Protein AF-0000000076214154 (afdb_homodimer)

Solvent-accessible surface area (backbone atoms only — not comparable to full-atom values): 37202 Å² total; per-residue (Å²): 137,83,79,75,74,79,79,80,76,78,77,73,76,73,76,72,74,71,73,68,75,70,69,70,74,72,75,42,49,35,62,70,51,41,82,76,42,81,38,27,74,36,65,62,55,24,33,42,26,32,38,29,32,44,92,90,30,42,23,36,40,40,37,31,54,50,45,71,57,81,89,44,48,68,61,58,42,17,71,69,16,43,36,44,80,76,47,77,57,90,47,35,36,32,26,46,29,31,49,49,42,89,70,50,37,27,41,34,37,37,31,51,74,34,54,71,66,55,50,55,69,55,31,69,67,58,65,36,46,42,76,39,34,40,65,47,34,64,69,50,50,46,58,54,48,65,72,52,57,76,79,45,56,67,57,53,32,44,76,67,51,75,40,69,53,87,55,52,74,46,72,44,83,47,59,74,46,16,29,39,32,29,66,37,89,88,30,88,84,69,60,65,60,46,34,35,33,32,36,40,47,56,44,77,90,35,37,42,65,58,65,47,32,57,90,43,44,65,25,56,50,38,47,55,52,54,47,37,51,49,42,25,73,76,69,67,44,53,63,44,36,44,44,49,28,31,51,42,81,54,97,55,72,50,40,49,37,39,39,27,25,63,73,39,86,57,90,57,46,31,43,44,27,24,41,45,44,71,51,54,53,49,45,24,72,75,31,46,56,39,47,52,57,43,60,46,51,28,75,38,33,67,84,34,66,66,38,50,54,41,48,74,71,51,68,70,70,68,76,76,78,80,74,73,75,78,83,80,82,83,83,76,86,74,132,134,84,79,75,75,81,79,79,76,77,78,74,78,75,77,74,76,71,72,69,76,71,70,70,76,72,78,41,48,35,62,70,50,40,83,73,40,80,37,27,73,37,66,62,55,24,32,42,26,32,37,27,31,44,92,89,29,42,23,35,39,39,37,32,55,52,46,72,58,80,89,44,47,68,60,59,44,17,73,68,15,42,37,44,80,76,47,78,57,89,47,37,37,32,27,47,30,30,48,50,42,91,71,49,38,27,41,33,37,37,31,52,73,36,52,71,66,55,51,55,70,55,31,68,66,57,68,35,47,43,76,39,34,41,64,47,34,64,70,50,50,45,57,54,49,66,72,52,57,73,78,44,57,68,57,52,33,44,76,69,50,73,40,69,54,86,53,52,75,46,72,44,83,46,57,76,49,18,30,37,32,29,68,37,88,88,29,87,84,69,60,66,59,46,34,35,34,32,36,40,48,55,45,77,92,34,36,42,66,59,66,46,32,58,90,43,44,66,26,54,52,38,48,57,52,55,49,38,51,50,41,25,72,77,69,67,44,53,61,43,39,44,45,48,28,30,51,42,80,54,97,54,72,51,40,50,36,39,40,28,24,64,72,40,86,56,90,58,47,31,43,44,28,24,43,46,44,70,49,56,54,49,45,24,72,76,31,47,57,38,47,51,58,42,62,47,51,28,74,38,34,66,84,35,66,67,39,50,54,41,49,74,72,52,68,71,68,67,76,76,79,78,72,74,74,77,82,79,84,81,82,76,83,76,135

pLDDT: mean 84.48, std 21.95, range [20.56, 98.81]

Nearest PDB structures (foldseek):
  1vlr-assembly1_B  TM=9.523E-01  e=5.601E-38  Mus musculus
  1xmm-assembly2_C  TM=8.329E-01  e=7.051E-38  Homo sapiens
  5osy-assembly1_B  TM=8.244E-01  e=1.252E-36  Homo sapiens
  1st4-assembly1_B  TM=8.125E-01  e=7.044E-37  Homo sapiens
  3bla-assembly1_A  TM=6.935E-01  e=1.671E-37  Homo sapiens

Sequence (670 aa):
MEKESPEKAKKRKIDDDGDGDKAREESESFNGFKVKAVINENARQKYLFLHCTKNDEDAVVLLEKTPFDSSMTDQILSDNTKIRQTLQNDIYHTYSALLPENLNGVKATVICPASEKHIKKYTEQESFVIQETAELYTKVTLPYLEKHAFSTKWVYNILEKKKEADRIVFENADPDTGFILLPDMKWDGKDLNSLYLQAIVHKHGLKSVRDLNKSHLPLLNNILEEGADVINQEYGIPKSKLRIYIHYQPSYYHLHVHFNHINLESPGFDADRAHLLVDVIENIEMNDSYYQDKTLVYRVREQDELYKLYQDEGYFVDFPINTSISSNSSLTAASMEKESPEKAKKRKIDDDGDGDKAREESESFNGFKVKAVINENARQKYLFLHCTKNDEDAVVLLEKTPFDSSMTDQILSDNTKIRQTLQNDIYHTYSALLPENLNGVKATVICPASEKHIKKYTEQESFVIQETAELYTKVTLPYLEKHAFSTKWVYNILEKKKEADRIVFENADPDTGFILLPDMKWDGKDLNSLYLQAIVHKHGLKSVRDLNKSHLPLLNNILEEGADVINQEYGIPKSKLRIYIHYQPSYYHLHVHFNHINLESPGFDADRAHLLVDVIENIEMNDSYYQDKTLVYRVREQDELYKLYQDEGYFVDFPINTSISSNSSLTAAS

InterPro domains:
  IPR008594 Scavenger mRNA decapping enzyme DcpS/DCS2 [PF05652] (30-125)
  IPR008594 Scavenger mRNA decapping enzyme DcpS/DCS2 [PIRSF028973] (22-314)
  IPR008594 Scavenger mRNA decapping enzyme DcpS/DCS2 [PTHR12978] (9-311)
  IPR011145 Scavenger mRNA decapping enzyme, N-terminal [G3DSA:3.30.200.40] (25-125)
  IPR011145 Scavenger mRNA decapping enzyme, N-terminal [SSF102860] (30-125)
  IPR036265 HIT-like superfamily [G3DSA:3.30.428.10] (128-323)
  IPR036265 HIT-like superfamily [SSF54197] (125-313)

Secondary structure (DSSP, 8-state):
---------------------------EE-TTEEEEEEEEEETTTTEEEEEEEETTEEEEEEEEEPPP-GGGHHHHTSTTSEEEEEEEETTEEEEEEE--GGGS-EEEEEESS--HHHHHHHS---EEEEEE-HHHIIIIIHHHHHHTGGGGHHHHHHHTTSSSGGG--EEE--TTT-EEEEE-TT--SS-GGG-EEEEEES-TT--SGGG--GGGHHHHHHHHHHHHHHHHHHH---GGGEEEEEESS-SSSS-EEEEEETT---TT-BTTTEEEHHHHHHHHHH-TTHHHHS-EEEEEETTSHHHHHHHHTTSS-------------------/---------------------------B--TTEEEEEEEEEETTTTEEEEEEEETTEEEEEEEEEPPP-GGGHHHHTSTTSEEEEEEEETTEEEEEEE--GGGS-EEEEEESS--HHHHHHHS---EEEEEE-HHHIIIIIHHHHHHTGGGGHHHHHHHTTSSSGGG--EEE--TTT-EEEEE-TT--SS-GGG-EEEEEES-TT--SGGG--GGGHHHHHHHHHHHHHHHHHHH---GGGEEEEEESS-SSSS-EEEEEETT---TT-BTTTEEEHHHHHHHHHH-TTHHHHS-EEEEEETTSHHHHHHHHTTSS-------------------

Foldseek 3Di:
DDPPPPDPPDPPPPPCPCPVPPVVPPPDDPPQKAFDDFQDADPVQAKTWTFIDHPNAIKIKIKGKDDFDPVCVDQCPDPQKDWAWDDDDVVDTDIDIDHDDVRIDMDMDMDPRDDPVRSVVRGDFDKDKDFQFLVNCVVFVVVVQVVCQVVCVVVVCVLVCVPPVVFWLDWDNPQQQIWTKGFDPPDPPPDQLWGKIKTFHNHPDQFFLQPAFPSNLSNLVCCLVVVQVSCCVVPVDHPVQWFKWTFVVDPTRGGMIMIGGNNHPDPQCDPLTTGGSVNSSVLRVVPGNSSSGHTGMHMDTPPDPSNVRCVVVVNVVDDPPPPPPPPDDDPDPDD/DPPPPDPDPPPPPPPPPCPVPPVVPPPDDPPQKAFDDFQDADPVQAKTWTFIDHPNAIKIKIKGKDDFDPVCVDQCPDPQKDWAWDDDDVVDTDIDIDHDDVRIDMDMDMDPRDDPVRSVVRGDFDKDKDFQFLVNCVVFVVVVQVVCQVVCVVVVCVLVCVPPVVFWLDWDNPQQQIWTKGFDPPDPPPDQLWGKIKTFHNHPDQFFLQPAFPSNLSNLVCCLVVVQVSCCVVPVDHPVQWFKWTFVVDPTRGGMIMIGGNNHPDPQCDPLTTGGSVNSNVLRVVPGNSSSGHTGMHMDTPPDPSNVRCVVVVNVVPDPPPPPPPPDDDPPPDD

Organism: Mytilus galloprovincialis (NCBI:txid29158)

Structure (mmCIF, N/CA/C/O backbone):
data_AF-0000000076214154-model_v1
#
loop_
_entity.id
_entity.type
_entity.pdbx_description
1 polymer 'm7GpppX diphosphatase'
#
loop_
_atom_site.group_PDB
_atom_site.id
_atom_site.type_symbol
_atom_site.label_atom_id
_atom_site.label_alt_id
_atom_site.label_comp_id
_atom_site.label_asym_id
_atom_site.label_entity_id
_atom_site.label_seq_id
_atom_site.pdbx_PDB_ins_code
_atom_site.Cartn_x
_atom_site.Cartn_y
_atom_site.Cartn_z
_atom_site.occupancy
_atom_site.B_iso_or_equiv
_atom_site.auth_seq_id
_atom_site.auth_comp_id
_atom_site.auth_asym_id
_atom_site.auth_atom_id
_atom_site.pdbx_PDB_model_num
ATOM 1 N N . MET A 1 1 ? 65.25 67.375 7.574 1 27.25 1 MET A N 1
ATOM 2 C CA . MET A 1 1 ? 64.5 66.25 8.055 1 27.25 1 MET A CA 1
ATOM 3 C C . MET A 1 1 ? 63.062 66.625 8.43 1 27.25 1 MET A C 1
ATOM 5 O O . MET A 1 1 ? 62.75 66.75 9.617 1 27.25 1 MET A O 1
ATOM 9 N N . GLU A 1 2 ? 62.438 67.562 7.605 1 25.81 2 GLU A N 1
ATOM 10 C CA . GLU A 1 2 ? 61.156 68.25 7.75 1 25.81 2 GLU A CA 1
ATOM 11 C C . GLU A 1 2 ? 60 67.25 7.801 1 25.81 2 GLU A C 1
ATOM 13 O O . GLU A 1 2 ? 59.969 66.312 7.027 1 25.81 2 GLU A O 1
ATOM 18 N N . LYS A 1 3 ? 59.281 67.188 8.938 1 29.8 3 LYS A N 1
ATOM 19 C CA . LYS A 1 3 ? 58.156 66.562 9.578 1 29.8 3 LYS A CA 1
ATOM 20 C C . LYS A 1 3 ? 56.875 66.812 8.781 1 29.8 3 LYS A C 1
ATOM 22 O O . LYS A 1 3 ? 56.25 67.875 8.867 1 29.8 3 LYS A O 1
ATOM 27 N N . GLU A 1 4 ? 56.906 66.562 7.434 1 28 4 GLU A N 1
ATOM 28 C CA . GLU A 1 4 ? 55.688 66.875 6.668 1 28 4 GLU A CA 1
ATOM 29 C C . GLU A 1 4 ? 54.469 66.25 7.277 1 28 4 GLU A C 1
ATOM 31 O O . GLU A 1 4 ? 54.469 65.062 7.543 1 28 4 GLU A O 1
ATOM 36 N N . SER A 1 5 ? 53.719 67 7.984 1 29.42 5 SER A N 1
ATOM 37 C CA . SER A 1 5 ? 52.531 66.688 8.781 1 29.42 5 SER A CA 1
ATOM 38 C C . SER A 1 5 ? 51.438 66.062 7.906 1 29.42 5 SER A C 1
ATOM 40 O O . SER A 1 5 ? 51.062 66.688 6.898 1 29.42 5 SER A O 1
ATOM 42 N N . PRO A 1 6 ? 51.375 64.75 7.621 1 32.25 6 PRO A N 1
ATOM 43 C CA . PRO A 1 6 ? 50.406 64.312 6.66 1 32.25 6 PRO A CA 1
ATOM 44 C C . PRO A 1 6 ? 49 64.812 6.945 1 32.25 6 PRO A C 1
ATOM 46 O O . PRO A 1 6 ? 48.688 65.188 8.078 1 32.25 6 PRO A O 1
ATOM 49 N N . GLU A 1 7 ? 48.312 65.375 5.922 1 27.36 7 GLU A N 1
ATOM 50 C CA . GLU A 1 7 ? 46.969 65.938 5.684 1 27.36 7 GLU A CA 1
ATOM 51 C C . GLU A 1 7 ? 45.875 65 6.215 1 27.36 7 GLU A C 1
ATOM 53 O O . GLU A 1 7 ? 45.906 63.812 5.953 1 27.36 7 GLU A O 1
ATOM 58 N N . LYS A 1 8 ? 45.188 65.375 7.305 1 28.03 8 LYS A N 1
ATOM 59 C CA . LYS A 1 8 ? 44.062 64.812 8.023 1 28.03 8 LYS A CA 1
ATOM 60 C C . LYS A 1 8 ? 42.875 64.625 7.086 1 28.03 8 LYS A C 1
ATOM 62 O O . LYS A 1 8 ? 42.312 65.562 6.535 1 28.03 8 LYS A O 1
ATOM 67 N N . ALA A 1 9 ? 42.938 63.625 6.152 1 28.97 9 ALA A N 1
ATOM 68 C CA . ALA A 1 9 ? 41.75 63.406 5.32 1 28.97 9 ALA A CA 1
ATOM 69 C C . ALA A 1 9 ? 40.5 63.406 6.16 1 28.97 9 ALA A C 1
ATOM 71 O O . ALA A 1 9 ? 40.438 62.781 7.23 1 28.97 9 ALA A O 1
ATOM 72 N N . LYS A 1 10 ? 39.656 64.375 5.973 1 27.5 10 LYS A N 1
ATOM 73 C CA . LYS A 1 10 ? 38.281 64.625 6.473 1 27.5 10 LYS A CA 1
ATOM 74 C C . LYS A 1 10 ? 37.438 63.375 6.238 1 27.5 10 LYS A C 1
ATOM 76 O O . LYS A 1 10 ? 37.312 62.906 5.109 1 27.5 10 LYS A O 1
ATOM 81 N N . LYS A 1 11 ? 37.312 62.5 7.277 1 27.02 11 LYS A N 1
ATOM 82 C CA . LYS A 1 11 ? 36.375 61.375 7.316 1 27.02 11 LYS A CA 1
ATOM 83 C C . LYS A 1 11 ? 34.969 61.875 7.031 1 27.02 11 LYS A C 1
ATOM 85 O O . LYS A 1 11 ? 34.406 62.688 7.773 1 27.02 11 LYS A O 1
ATOM 90 N N . ARG A 1 12 ? 34.594 62.031 5.719 1 28.14 12 ARG A N 1
ATOM 91 C CA . ARG A 1 12 ? 33.188 62.25 5.426 1 28.14 12 ARG A CA 1
ATOM 92 C C . ARG A 1 12 ? 32.312 61.25 6.184 1 28.14 12 ARG A C 1
ATOM 94 O O . ARG A 1 12 ? 32.562 60.031 6.164 1 28.14 12 ARG A O 1
ATOM 101 N N . LYS A 1 13 ? 31.625 61.719 7.203 1 28.97 13 LYS A N 1
ATOM 102 C CA . LYS A 1 13 ? 30.547 61 7.895 1 28.97 13 LYS A CA 1
ATOM 103 C C . LYS A 1 13 ? 29.516 60.469 6.902 1 28.97 13 LYS A C 1
ATOM 105 O O . LYS A 1 13 ? 28.906 61.219 6.164 1 28.97 13 LYS A O 1
ATOM 110 N N . ILE A 1 14 ? 29.812 59.344 6.215 1 29.69 14 ILE A N 1
ATOM 111 C CA . ILE A 1 14 ? 28.734 58.688 5.504 1 29.69 14 ILE A CA 1
ATOM 112 C C . ILE A 1 14 ? 27.516 58.531 6.418 1 29.69 14 ILE A C 1
ATOM 114 O O . ILE A 1 14 ? 27.609 57.938 7.484 1 29.69 14 ILE A O 1
ATOM 118 N N . ASP A 1 15 ? 26.672 59.562 6.539 1 28.09 15 ASP A N 1
ATOM 119 C CA . ASP A 1 15 ? 25.344 59.438 7.117 1 28.09 15 ASP A CA 1
ATOM 120 C C . ASP A 1 15 ? 24.641 58.188 6.59 1 28.09 15 ASP A C 1
ATOM 122 O O . ASP A 1 15 ? 24.375 58.062 5.391 1 28.09 15 ASP A O 1
ATOM 126 N N . ASP A 1 16 ? 25.047 57 7.047 1 29.14 16 ASP A N 1
ATOM 127 C CA . ASP A 1 16 ? 24.328 55.75 6.816 1 29.14 16 ASP A CA 1
ATOM 128 C C . ASP A 1 16 ? 22.844 55.875 7.121 1 29.14 16 ASP A C 1
ATOM 130 O O . ASP A 1 16 ? 22.453 55.938 8.289 1 29.14 16 ASP A O 1
ATOM 134 N N . ASP A 1 17 ? 22.156 56.875 6.508 1 31.2 17 ASP A N 1
ATOM 135 C CA . ASP A 1 17 ? 20.703 56.812 6.637 1 31.2 17 ASP A CA 1
ATOM 136 C C . ASP A 1 17 ? 20.203 55.375 6.379 1 31.2 17 ASP A C 1
ATOM 138 O O . ASP A 1 17 ? 20.281 54.906 5.25 1 31.2 17 ASP A O 1
ATOM 142 N N . GLY A 1 18 ? 20.484 54.469 7.25 1 28.95 18 GLY A N 1
ATOM 143 C CA . GLY A 1 18 ? 19.906 53.125 7.273 1 28.95 18 GLY A CA 1
ATOM 144 C C . GLY A 1 18 ? 18.406 53.156 7.02 1 28.95 18 GLY A C 1
ATOM 145 O O . GLY A 1 18 ? 17.609 53.188 7.961 1 28.95 18 GLY A O 1
ATOM 146 N N . ASP A 1 19 ? 17.891 53.969 6.086 1 32.69 19 ASP A N 1
ATOM 147 C CA . ASP A 1 19 ? 16.5 53.656 5.762 1 32.69 19 ASP A CA 1
ATOM 148 C C . ASP A 1 19 ? 16.312 52.156 5.617 1 32.69 19 ASP A C 1
ATOM 150 O O . ASP A 1 19 ? 16.828 51.531 4.672 1 32.69 19 ASP A O 1
ATOM 154 N N . GLY A 1 20 ? 16.516 51.469 6.664 1 30.73 20 GLY A N 1
ATOM 155 C CA . GLY A 1 20 ? 16.078 50.062 6.66 1 30.73 20 GLY A CA 1
ATOM 156 C C . GLY A 1 20 ? 14.797 49.844 5.871 1 30.73 20 GLY A C 1
ATOM 157 O O . GLY A 1 20 ? 13.75 50.406 6.207 1 30.73 20 GLY A O 1
ATOM 158 N N . ASP A 1 21 ? 14.812 49.938 4.574 1 33.53 21 ASP A N 1
ATOM 159 C CA . ASP A 1 21 ? 13.734 49.375 3.775 1 33.53 21 ASP A CA 1
ATOM 160 C C . ASP A 1 21 ? 13.086 48.188 4.484 1 33.53 21 ASP A C 1
ATOM 162 O O . ASP A 1 21 ? 13.703 47.125 4.609 1 33.53 21 ASP A O 1
ATOM 166 N N . LYS A 1 22 ? 12.484 48.375 5.578 1 34.81 22 LYS A N 1
ATOM 167 C CA . LYS A 1 22 ? 11.484 47.406 6.035 1 34.81 22 LYS A CA 1
ATOM 168 C C . LYS A 1 22 ? 10.664 46.875 4.863 1 34.81 22 LYS A C 1
ATOM 170 O O . LYS A 1 22 ? 9.789 47.562 4.344 1 34.81 22 LYS A O 1
ATOM 175 N N . ALA A 1 23 ? 11.203 46.281 3.953 1 35.66 23 ALA A N 1
ATOM 176 C CA . ALA A 1 23 ? 10.43 45.438 3.072 1 35.66 23 ALA A CA 1
ATOM 177 C C . ALA A 1 23 ? 9.242 44.812 3.807 1 35.66 23 ALA A C 1
ATOM 179 O O . ALA A 1 23 ? 9.414 44 4.711 1 35.66 23 ALA A O 1
ATOM 180 N N . ARG A 1 24 ? 8.281 45.562 4.09 1 36.41 24 ARG A N 1
ATOM 181 C CA . ARG A 1 24 ? 6.992 45 4.484 1 36.41 24 ARG A CA 1
ATOM 182 C C . ARG A 1 24 ? 6.781 43.625 3.855 1 36.41 24 ARG A C 1
ATOM 184 O O . ARG A 1 24 ? 6.777 43.469 2.631 1 36.41 24 ARG A O 1
ATOM 191 N N . GLU A 1 25 ? 7.391 42.562 4.305 1 41.31 25 GLU A N 1
ATOM 192 C CA . GLU A 1 25 ? 7.004 41.219 3.949 1 41.31 25 GLU A CA 1
ATOM 193 C C . GLU A 1 25 ? 5.539 41.156 3.529 1 41.31 25 GLU A C 1
ATOM 195 O O . GLU A 1 25 ? 4.641 41.188 4.371 1 41.31 25 GLU A O 1
ATOM 200 N N . GLU A 1 26 ? 5.023 41.969 2.574 1 44.19 26 GLU A N 1
ATOM 201 C CA . GLU A 1 26 ? 3.672 41.875 2.027 1 44.19 26 GLU A CA 1
ATOM 202 C C . GLU A 1 26 ? 3.129 40.438 2.145 1 44.19 26 GLU A C 1
ATOM 204 O O . GLU A 1 26 ? 3.742 39.5 1.649 1 44.19 26 GLU A O 1
ATOM 209 N N . SER A 1 27 ? 2.514 40.094 3.262 1 59.91 27 SER A N 1
ATOM 210 C CA . SER A 1 27 ? 1.829 38.812 3.541 1 59.91 27 SER A CA 1
ATOM 211 C C . SER A 1 27 ? 1.023 38.344 2.336 1 59.91 27 SER A C 1
ATOM 213 O O . SER A 1 27 ? 0.205 39.094 1.799 1 59.91 27 SER A O 1
ATOM 215 N N . GLU A 1 28 ? 1.546 37.625 1.416 1 80.19 28 GLU A N 1
ATOM 216 C CA . GLU A 1 28 ? 0.85 37 0.29 1 80.19 28 GLU A CA 1
ATOM 217 C C . GLU A 1 28 ? -0.247 36.062 0.769 1 80.19 28 GLU A C 1
ATOM 219 O O . GLU A 1 28 ? -0.2 35.562 1.896 1 80.19 28 GLU A O 1
ATOM 224 N N . SER A 1 29 ? -1.422 36.25 0.139 1 87.44 29 SER A N 1
ATOM 225 C CA . SER A 1 29 ? -2.566 35.375 0.392 1 87.44 29 SER A CA 1
ATOM 226 C C . SER A 1 29 ? -3.098 34.781 -0.903 1 87.44 29 SER A C 1
ATOM 228 O O . SER A 1 29 ? -2.502 34.969 -1.968 1 87.44 29 SER A O 1
ATOM 230 N N . PHE A 1 30 ? -4.062 34.031 -0.724 1 89 30 PHE A N 1
ATOM 231 C CA . PHE A 1 30 ? -4.691 33.438 -1.891 1 89 30 PHE A CA 1
ATOM 232 C C . PHE A 1 30 ? -5.797 34.312 -2.436 1 89 30 PHE A C 1
ATOM 234 O O . PHE A 1 30 ? -6.695 33.844 -3.139 1 89 30 PHE A O 1
ATOM 241 N N . ASN A 1 31 ? -5.613 35.562 -2.076 1 85.88 31 ASN A N 1
ATOM 242 C CA . ASN A 1 31 ? -6.594 36.5 -2.592 1 85.88 31 ASN A CA 1
ATOM 243 C C . ASN A 1 31 ? -6.633 36.5 -4.117 1 85.88 31 ASN A C 1
ATOM 245 O O . ASN A 1 31 ? -5.59 36.469 -4.77 1 85.88 31 ASN A O 1
ATOM 249 N N . GLY A 1 32 ? -7.898 36.469 -4.684 1 87.69 32 GLY A N 1
ATOM 250 C CA . GLY A 1 32 ? -8.07 36.5 -6.125 1 87.69 32 GLY A CA 1
ATOM 251 C C . GLY A 1 32 ? -8.328 35.156 -6.734 1 87.69 32 GLY A C 1
ATOM 252 O O . GLY A 1 32 ? -8.734 35.031 -7.895 1 87.69 32 GLY A O 1
ATOM 253 N N . PHE A 1 33 ? -8.062 34.125 -5.988 1 92.69 33 PHE A N 1
ATOM 254 C CA . PHE A 1 33 ? -8.344 32.781 -6.492 1 92.69 33 PHE A CA 1
ATOM 255 C C . PHE A 1 33 ? -9.82 32.438 -6.348 1 92.69 33 PHE A C 1
ATOM 257 O O . PHE A 1 33 ? -10.438 32.75 -5.328 1 92.69 33 PHE A O 1
ATOM 264 N N . LYS A 1 34 ? -10.367 31.891 -7.379 1 93.56 34 LYS A N 1
ATOM 265 C CA . LYS A 1 34 ? -11.742 31.391 -7.355 1 93.56 34 LYS A CA 1
ATOM 266 C C . LYS A 1 34 ? -11.781 29.891 -7.637 1 93.56 34 LYS A C 1
ATOM 268 O O . LYS A 1 34 ? -11.305 29.438 -8.68 1 93.56 34 LYS A O 1
ATOM 273 N N . VAL A 1 35 ? -12.414 29.188 -6.742 1 95.56 35 VAL A N 1
ATOM 274 C CA . VAL A 1 35 ? -12.445 27.734 -6.867 1 95.56 35 VAL A CA 1
ATOM 275 C C . VAL A 1 35 ? -13.523 27.328 -7.863 1 95.56 35 VAL A C 1
ATOM 277 O O . VAL A 1 35 ? -14.68 27.734 -7.738 1 95.56 35 VAL A O 1
ATOM 280 N N . LYS A 1 36 ? -13.125 26.547 -8.82 1 95.19 36 LYS A N 1
ATOM 281 C CA . LYS A 1 36 ? -14.078 25.969 -9.773 1 95.19 36 LYS A CA 1
ATOM 282 C C . LYS A 1 36 ? -14.523 24.578 -9.336 1 95.19 36 LYS A C 1
ATOM 284 O O . LYS A 1 36 ? -15.711 24.25 -9.398 1 95.19 36 LYS A O 1
ATOM 289 N N . ALA A 1 37 ? -13.508 23.812 -8.898 1 95.81 37 ALA A N 1
ATOM 290 C CA . ALA A 1 37 ? -13.852 22.438 -8.531 1 95.81 37 ALA A CA 1
ATOM 291 C C . ALA A 1 37 ? -12.742 21.812 -7.691 1 95.81 37 ALA A C 1
ATOM 293 O O . ALA A 1 37 ? -11.57 22.172 -7.816 1 95.81 37 ALA A O 1
ATOM 294 N N . VAL A 1 38 ? -13.188 20.922 -6.777 1 96.12 38 VAL A N 1
ATOM 295 C CA . VAL A 1 38 ? -12.25 19.984 -6.172 1 96.12 38 VAL A CA 1
ATOM 296 C C . VAL A 1 38 ? -11.938 18.859 -7.16 1 96.12 38 VAL A C 1
ATOM 298 O O . VAL A 1 38 ? -12.812 18.094 -7.535 1 96.12 38 VAL A O 1
ATOM 301 N N . ILE A 1 39 ? -10.711 18.766 -7.559 1 95.5 39 ILE A N 1
ATOM 302 C CA . ILE A 1 39 ? -10.414 17.844 -8.641 1 95.5 39 ILE A CA 1
ATOM 303 C C . ILE A 1 39 ? -9.742 16.594 -8.078 1 95.5 39 ILE A C 1
ATOM 305 O O . ILE A 1 39 ? -9.656 15.562 -8.766 1 95.5 39 ILE A O 1
ATOM 309 N N . ASN A 1 40 ? -9.242 16.641 -6.895 1 93.94 40 ASN A N 1
ATOM 310 C CA . ASN A 1 40 ? -8.656 15.484 -6.223 1 93.94 40 ASN A CA 1
ATOM 311 C C . ASN A 1 40 ? -8.539 15.711 -4.719 1 93.94 40 ASN A C 1
ATOM 313 O O . ASN A 1 40 ? -8.336 16.844 -4.27 1 93.94 40 ASN A O 1
ATOM 317 N N . GLU A 1 41 ? -8.727 14.711 -3.988 1 92.69 41 GLU A N 1
ATOM 318 C CA . GLU A 1 41 ? -8.555 14.797 -2.541 1 92.69 41 GLU A CA 1
ATOM 319 C C . GLU A 1 41 ? -8.188 13.438 -1.948 1 92.69 41 GLU A C 1
ATOM 321 O O . GLU A 1 41 ? -8.477 12.398 -2.537 1 92.69 41 GLU A O 1
ATOM 326 N N . ASN A 1 42 ? -7.441 13.414 -0.864 1 90.06 42 ASN A N 1
ATOM 327 C CA . ASN A 1 42 ? -7.051 12.219 -0.126 1 90.06 42 ASN A CA 1
ATOM 328 C C . ASN A 1 42 ? -7.125 12.438 1.382 1 90.06 42 ASN A C 1
ATOM 330 O O . ASN A 1 42 ? -6.316 13.18 1.945 1 90.06 42 ASN A O 1
ATOM 334 N N . ALA A 1 43 ? -8.047 11.781 1.974 1 86.81 43 ALA A N 1
ATOM 335 C CA . ALA A 1 43 ? -8.281 11.961 3.404 1 86.81 43 ALA A CA 1
ATOM 336 C C . ALA A 1 43 ? -7.148 11.344 4.227 1 86.81 43 ALA A C 1
ATOM 338 O O . ALA A 1 43 ? -6.836 11.828 5.32 1 86.81 43 ALA A O 1
ATOM 339 N N . ARG A 1 44 ? -6.57 10.359 3.732 1 85.62 44 ARG A N 1
ATOM 340 C CA . ARG A 1 44 ? -5.52 9.672 4.469 1 85.62 44 ARG A CA 1
ATOM 341 C C . ARG A 1 44 ? -4.215 10.453 4.43 1 85.62 44 ARG A C 1
ATOM 343 O O . ARG A 1 44 ? -3.564 10.648 5.461 1 85.62 44 ARG A O 1
ATOM 350 N N . GLN A 1 45 ? -3.836 10.906 3.293 1 88.81 45 GLN A N 1
ATOM 351 C CA . GLN A 1 45 ? -2.58 11.625 3.125 1 88.81 45 GLN A CA 1
ATOM 352 C C . GLN A 1 45 ? -2.773 13.125 3.346 1 88.81 45 GLN A C 1
ATOM 354 O O . GLN A 1 45 ? -1.8 13.875 3.406 1 88.81 45 GLN A O 1
ATOM 359 N N . LYS A 1 46 ? -3.932 13.539 3.5 1 93.69 46 LYS A N 1
ATOM 360 C CA . LYS A 1 46 ? -4.324 14.906 3.834 1 93.69 46 LYS A CA 1
ATOM 361 C C . LYS A 1 46 ? -3.906 15.883 2.738 1 93.69 46 LYS A C 1
ATOM 363 O O . LYS A 1 46 ? -3.295 16.922 3.02 1 93.69 46 LYS A O 1
ATOM 368 N N . TYR A 1 47 ? -4.289 15.562 1.519 1 94.44 47 TYR A N 1
ATOM 369 C CA . TYR A 1 47 ? -4.07 16.531 0.454 1 94.44 47 TYR A CA 1
ATOM 370 C C . TYR A 1 47 ? -5.371 16.859 -0.273 1 94.44 47 TYR A C 1
ATOM 372 O O . TYR A 1 47 ? -6.355 16.125 -0.141 1 94.44 47 TYR A O 1
ATOM 380 N N . LEU A 1 48 ? -5.398 18.016 -0.901 1 95.88 48 LEU A N 1
ATOM 381 C CA . LEU A 1 48 ? -6.531 18.578 -1.637 1 95.88 48 LEU A CA 1
ATOM 382 C C . LEU A 1 48 ? -6.059 19.312 -2.883 1 95.88 48 LEU A C 1
ATOM 384 O O . LEU A 1 48 ? -5.219 20.219 -2.793 1 95.88 48 LEU A O 1
ATOM 388 N N . PHE A 1 49 ? -6.551 18.875 -4.035 1 97 49 PHE A N 1
ATOM 389 C CA . PHE A 1 49 ? -6.219 19.547 -5.285 1 97 49 PHE A CA 1
ATOM 390 C C . PHE A 1 49 ? -7.426 20.281 -5.84 1 97 49 PHE A C 1
ATOM 392 O O . PHE A 1 49 ? -8.523 19.734 -5.91 1 97 49 PHE A O 1
ATOM 399 N N . LEU A 1 50 ? -7.18 21.562 -6.277 1 97.12 50 LEU A N 1
ATOM 400 C CA . LEU A 1 50 ? -8.266 22.438 -6.707 1 97.12 50 LEU A CA 1
ATOM 401 C C . LEU A 1 50 ? -8 22.984 -8.102 1 97.12 50 LEU A C 1
ATOM 403 O O . LEU A 1 50 ? -6.871 23.359 -8.422 1 97.12 50 LEU A O 1
ATOM 407 N N . HIS A 1 51 ? -9.023 22.891 -8.93 1 97.5 51 HIS A N 1
ATOM 408 C CA . HIS A 1 51 ? -9.078 23.719 -10.133 1 97.5 51 HIS A CA 1
ATOM 409 C C . HIS A 1 51 ? -9.633 25.094 -9.828 1 97.5 51 HIS A C 1
ATOM 411 O O . HIS A 1 51 ? -10.766 25.234 -9.359 1 97.5 51 HIS A O 1
ATOM 417 N N . CYS A 1 52 ? -8.828 26.078 -10.086 1 96.56 52 CYS A N 1
ATOM 418 C CA . CYS A 1 52 ? -9.188 27.453 -9.766 1 96.56 52 CYS A CA 1
ATOM 419 C C . CYS A 1 52 ? -8.984 28.375 -10.961 1 96.56 52 CYS A C 1
ATOM 421 O O . CYS A 1 52 ? -8.547 27.922 -12.023 1 96.56 52 CYS A O 1
ATOM 423 N N . THR A 1 53 ? -9.508 29.562 -10.781 1 95.38 53 THR A N 1
ATOM 424 C CA . THR A 1 53 ? -9.18 30.641 -11.703 1 95.38 53 THR A CA 1
ATOM 425 C C . THR A 1 53 ? -8.562 31.828 -10.953 1 95.38 53 THR A C 1
ATOM 427 O O . THR A 1 53 ? -8.93 32.094 -9.812 1 95.38 53 THR A O 1
ATOM 430 N N . LYS A 1 54 ? -7.59 32.406 -11.555 1 93 54 LYS A N 1
ATOM 431 C CA . LYS A 1 54 ? -6.988 33.656 -11.109 1 93 54 LYS A CA 1
ATOM 432 C C . LYS A 1 54 ? -6.82 34.625 -12.273 1 93 54 LYS A C 1
ATOM 434 O O . LYS A 1 54 ? -6.145 34.312 -13.258 1 93 54 LYS A O 1
ATOM 439 N N . ASN A 1 55 ? -7.438 35.844 -12.141 1 90.19 55 ASN A N 1
ATOM 440 C CA . ASN A 1 55 ? -7.398 36.812 -13.219 1 90.19 55 ASN A CA 1
ATOM 441 C C . ASN A 1 55 ? -7.832 36.219 -14.547 1 90.19 55 ASN A C 1
ATOM 443 O O . ASN A 1 55 ? -7.145 36.375 -15.562 1 90.19 55 ASN A O 1
ATOM 447 N N . ASP A 1 56 ? -8.758 35.344 -14.602 1 89.69 56 ASP A N 1
ATOM 448 C CA . ASP A 1 56 ? -9.422 34.75 -15.758 1 89.69 56 ASP A CA 1
ATOM 449 C C . ASP A 1 56 ? -8.555 33.656 -16.406 1 89.69 56 ASP A C 1
ATOM 451 O O . ASP A 1 56 ? -8.789 33.281 -17.547 1 89.69 56 ASP A O 1
ATOM 455 N N . GLU A 1 57 ? -7.562 33.312 -15.719 1 94.81 57 GLU A N 1
ATOM 456 C CA . GLU A 1 57 ? -6.742 32.188 -16.172 1 94.81 57 GLU A CA 1
ATOM 457 C C . GLU A 1 57 ? -6.926 30.984 -15.266 1 94.81 57 GLU A C 1
ATOM 459 O O . GLU A 1 57 ? -7.066 31.109 -14.055 1 94.81 57 GLU A O 1
ATOM 464 N N . ASP A 1 58 ? -6.859 29.844 -15.914 1 96.5 58 ASP A N 1
ATOM 465 C CA . ASP A 1 58 ? -6.984 28.609 -15.148 1 96.5 58 ASP A CA 1
ATOM 466 C C . ASP A 1 58 ? -5.758 28.391 -14.266 1 96.5 58 ASP A C 1
ATOM 468 O O . ASP A 1 58 ? -4.633 28.688 -14.672 1 96.5 58 ASP A O 1
ATOM 472 N N . ALA A 1 59 ? -6.035 27.922 -13.086 1 96.81 59 ALA A N 1
ATOM 473 C CA . ALA A 1 59 ? -4.973 27.594 -12.133 1 96.81 59 ALA A CA 1
ATOM 474 C C . ALA A 1 59 ? -5.27 26.281 -11.406 1 96.81 59 ALA A C 1
ATOM 476 O O . ALA A 1 59 ? -6.426 25.891 -11.289 1 96.81 59 ALA A O 1
ATOM 477 N N . VAL A 1 60 ? -4.234 25.562 -11.062 1 97.06 60 VAL A N 1
ATOM 478 C CA . VAL A 1 60 ? -4.328 24.375 -10.203 1 97.06 60 VAL A CA 1
ATOM 479 C C . VAL A 1 60 ? -3.613 24.656 -8.883 1 97.06 60 VAL A C 1
ATOM 481 O O . VAL A 1 60 ? -2.48 25.141 -8.867 1 97.06 60 VAL A O 1
ATOM 484 N N . VAL A 1 61 ? -4.336 24.391 -7.816 1 96.69 61 VAL A N 1
ATOM 485 C CA . VAL A 1 61 ? -3.75 24.578 -6.492 1 96.69 61 VAL A CA 1
ATOM 486 C C . VAL A 1 61 ? -3.656 23.234 -5.781 1 96.69 61 VAL A C 1
ATOM 488 O O . VAL A 1 61 ?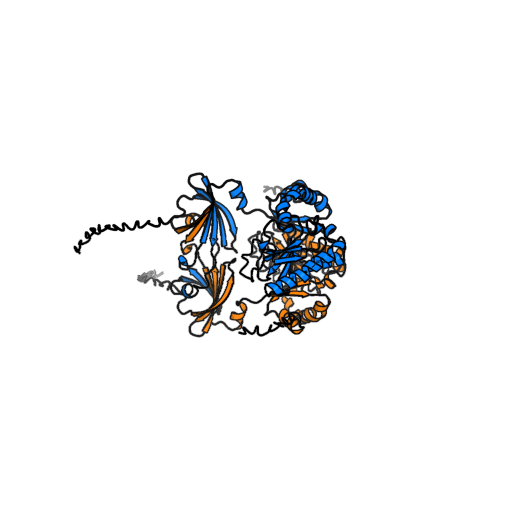 -4.668 22.547 -5.582 1 96.69 61 VAL A O 1
ATOM 491 N N . LEU A 1 62 ? -2.449 22.859 -5.453 1 96.81 62 LEU A N 1
ATOM 492 C CA . LEU A 1 62 ? -2.18 21.625 -4.719 1 96.81 62 LEU A CA 1
ATOM 493 C C . LEU A 1 62 ? -1.896 21.922 -3.25 1 96.81 62 LEU A C 1
ATOM 495 O O . LEU A 1 62 ? -0.914 22.594 -2.924 1 96.81 62 LEU A O 1
ATOM 499 N N . LEU A 1 63 ? -2.74 21.391 -2.385 1 96.31 63 LEU A N 1
ATOM 500 C CA . LEU A 1 63 ? -2.574 21.594 -0.95 1 96.31 63 LEU A CA 1
ATOM 501 C C . LEU A 1 63 ? -2.25 20.281 -0.251 1 96.31 63 LEU A C 1
ATOM 503 O O . LEU A 1 63 ? -2.893 19.266 -0.51 1 96.31 63 LEU A O 1
ATOM 507 N N . GLU A 1 64 ? -1.282 20.266 0.622 1 95.62 64 GLU A N 1
ATOM 508 C CA . GLU A 1 64 ? -0.922 19.109 1.437 1 95.62 64 GLU A CA 1
ATOM 509 C C . GLU A 1 64 ? -0.488 19.531 2.836 1 95.62 64 GLU A C 1
ATOM 511 O O . GLU A 1 64 ? 0.385 20.391 2.988 1 95.62 64 GLU A O 1
ATOM 516 N N . LYS A 1 65 ? -1.102 18.938 3.809 1 95.25 65 LYS A N 1
ATOM 517 C CA . LYS A 1 65 ? -0.667 19.234 5.172 1 95.25 65 LYS A CA 1
ATOM 518 C C . LYS A 1 65 ? 0.743 18.703 5.426 1 95.25 65 LYS A C 1
ATOM 520 O O . LYS A 1 65 ? 1.103 17.625 4.953 1 95.25 65 LYS A O 1
ATOM 525 N N . THR A 1 66 ? 1.503 19.469 6.199 1 92.69 66 THR A N 1
ATOM 526 C CA . THR A 1 66 ? 2.865 19.047 6.508 1 92.69 66 THR A CA 1
ATOM 527 C C . THR A 1 66 ? 2.887 18.125 7.723 1 92.69 66 THR A C 1
ATOM 529 O O . THR A 1 66 ? 1.977 18.156 8.555 1 92.69 66 THR A O 1
ATOM 532 N N . PRO A 1 67 ? 3.926 17.281 7.777 1 93 67 PRO A N 1
ATOM 533 C CA . PRO A 1 67 ? 4.031 16.375 8.938 1 93 67 PRO A CA 1
ATOM 534 C C . PRO A 1 67 ? 4.227 17.141 10.25 1 93 67 PRO A C 1
ATOM 536 O O . PRO A 1 67 ? 4.566 18.328 10.234 1 93 67 PRO A O 1
ATOM 539 N N . PHE A 1 68 ? 3.932 16.406 11.375 1 94.19 68 PHE A N 1
ATOM 540 C CA . PHE A 1 68 ? 4.254 16.969 12.68 1 94.19 68 PHE A CA 1
ATOM 541 C C . PHE A 1 68 ? 5.762 17.141 12.836 1 94.19 68 PHE A C 1
ATOM 543 O O . PHE A 1 68 ? 6.543 16.328 12.344 1 94.19 68 PHE A O 1
ATOM 550 N N . ASP A 1 69 ? 6.078 18.188 13.43 1 90.62 69 ASP A N 1
ATOM 551 C CA . ASP A 1 69 ? 7.477 18.375 13.797 1 90.62 69 ASP A CA 1
ATOM 552 C C . ASP A 1 69 ? 7.77 17.766 15.164 1 90.62 69 ASP A C 1
ATOM 554 O O . ASP A 1 69 ? 7.43 18.344 16.203 1 90.62 69 ASP A O 1
ATOM 558 N N . SER A 1 70 ? 8.469 16.703 15.156 1 89.81 70 SER A N 1
ATOM 559 C CA . SER A 1 70 ? 8.688 15.938 16.375 1 89.81 70 SER A CA 1
ATOM 560 C C . SER A 1 70 ? 9.578 16.703 17.359 1 89.81 70 SER A C 1
ATOM 562 O O . SER A 1 70 ? 9.656 16.344 18.531 1 89.81 70 SER A O 1
ATOM 564 N N . SER A 1 71 ? 10.242 17.719 16.906 1 89.69 71 SER A N 1
ATOM 565 C CA . SER A 1 71 ? 11.078 18.516 17.797 1 89.69 71 SER A CA 1
ATOM 566 C C . SER A 1 71 ? 10.242 19.562 18.547 1 89.69 71 SER A C 1
ATOM 568 O O . SER A 1 71 ? 10.719 20.156 19.516 1 89.69 71 SER A O 1
ATOM 570 N N . MET A 1 72 ? 9.016 19.703 18.188 1 90.75 72 MET A N 1
ATOM 571 C CA . MET A 1 72 ? 8.172 20.734 18.781 1 90.75 72 MET A CA 1
ATOM 572 C C . MET A 1 72 ? 7.078 20.125 19.641 1 90.75 72 MET A C 1
ATOM 574 O O . MET A 1 72 ? 6.016 20.719 19.844 1 90.75 72 MET A O 1
ATOM 578 N N . THR A 1 73 ? 7.332 18.953 20.125 1 91.88 73 THR A N 1
ATOM 579 C CA . THR A 1 73 ? 6.312 18.203 20.859 1 91.88 73 THR A CA 1
ATOM 580 C C . THR A 1 73 ? 5.859 18.969 22.094 1 91.88 73 THR A C 1
ATOM 582 O O . THR A 1 73 ? 4.676 18.953 22.453 1 91.88 73 THR A O 1
ATOM 585 N N . ASP A 1 74 ? 6.766 19.719 22.719 1 89.75 74 ASP A N 1
ATOM 586 C CA . ASP A 1 74 ? 6.422 20.484 23.922 1 89.75 74 ASP A CA 1
ATOM 587 C C . ASP A 1 74 ? 5.457 21.609 23.594 1 89.75 74 ASP A C 1
ATOM 589 O O . ASP A 1 74 ? 4.641 22 24.438 1 89.75 74 ASP A O 1
ATOM 593 N N . GLN A 1 75 ? 5.582 22.078 22.422 1 89.69 75 GLN A N 1
ATOM 594 C CA . GLN A 1 75 ? 4.684 23.156 22 1 89.69 75 GLN A CA 1
ATOM 595 C C . GLN A 1 75 ? 3.316 22.594 21.609 1 89.69 75 GLN A C 1
ATOM 597 O O . GLN A 1 75 ? 2.299 23.281 21.781 1 89.69 75 GLN A O 1
ATOM 602 N N . ILE A 1 76 ? 3.346 21.406 21.141 1 92.62 76 ILE A N 1
ATOM 603 C CA . ILE A 1 76 ? 2.105 20.766 20.719 1 92.62 76 ILE A CA 1
ATOM 604 C C . ILE A 1 76 ? 1.271 20.391 21.938 1 92.62 76 ILE A C 1
ATOM 606 O O . ILE A 1 76 ? 0.074 20.688 22 1 92.62 76 ILE A O 1
ATOM 610 N N . LEU A 1 77 ? 1.989 19.812 22.922 1 92 77 LEU A N 1
ATOM 611 C CA . LEU A 1 77 ? 1.303 19.453 24.156 1 92 77 LEU A CA 1
ATOM 612 C C . LEU A 1 77 ? 1.429 20.578 25.188 1 92 77 LEU A C 1
ATOM 614 O O . LEU A 1 77 ? 2.033 20.391 26.234 1 92 77 LEU A O 1
ATOM 618 N N . SER A 1 78 ? 0.894 21.734 24.859 1 89.44 78 SER A N 1
ATOM 619 C CA . SER A 1 78 ? 1.001 22.906 25.719 1 89.44 78 SER A CA 1
ATOM 620 C C . SER A 1 78 ? -0.352 23.594 25.906 1 89.44 78 SER A C 1
ATOM 622 O O . SER A 1 78 ? -1.374 23.078 25.438 1 89.44 78 SER A O 1
ATOM 624 N N . ASP A 1 79 ? -0.287 24.688 26.578 1 89.69 79 ASP A N 1
ATOM 625 C CA . ASP A 1 79 ? -1.489 25.484 26.828 1 89.69 79 ASP A CA 1
ATOM 626 C C . ASP A 1 79 ? -1.927 26.234 25.578 1 89.69 79 ASP A C 1
ATOM 628 O O . ASP A 1 79 ? -3.049 26.734 25.516 1 89.69 79 ASP A O 1
ATOM 632 N N . ASN A 1 80 ? -1.069 26.234 24.641 1 87.88 80 ASN A N 1
ATOM 633 C CA . ASN A 1 80 ? -1.386 26.953 23.406 1 87.88 80 ASN A CA 1
ATOM 634 C C . ASN A 1 80 ? -2.271 26.109 22.484 1 87.88 80 ASN A C 1
ATOM 636 O O . ASN A 1 80 ? -2.848 26.641 21.531 1 87.88 80 ASN A O 1
ATOM 640 N N . THR A 1 81 ? -2.303 24.828 22.781 1 91.62 81 THR A N 1
ATOM 641 C CA . THR A 1 81 ? -3.188 23.953 22.016 1 91.62 81 THR A CA 1
ATOM 642 C C . THR A 1 81 ? -4.562 23.859 22.672 1 91.62 81 THR A C 1
ATOM 644 O O . THR A 1 81 ? -4.684 23.375 23.797 1 91.62 81 THR A O 1
ATOM 647 N N . LYS A 1 82 ? -5.566 24.344 21.969 1 92.31 82 LYS A N 1
ATOM 648 C CA . LYS A 1 82 ? -6.941 24.281 22.469 1 92.31 82 LYS A CA 1
ATOM 649 C C . LYS A 1 82 ? -7.582 22.938 22.125 1 92.31 82 LYS A C 1
ATOM 651 O O . LYS A 1 82 ? -7.516 22.484 20.984 1 92.31 82 LYS A O 1
ATOM 656 N N . ILE A 1 83 ? -8.141 22.297 23.156 1 93.25 83 ILE A N 1
ATOM 657 C CA . ILE A 1 83 ? -8.719 20.984 22.891 1 93.25 83 ILE A CA 1
ATOM 658 C C . ILE A 1 83 ? -10.172 20.953 23.375 1 93.25 83 ILE A C 1
ATOM 660 O O . ILE A 1 83 ? -10.547 21.688 24.297 1 93.25 83 ILE A O 1
ATOM 664 N N . ARG A 1 84 ? -11.016 20.219 22.688 1 92.56 84 ARG A N 1
ATOM 665 C CA . ARG A 1 84 ? -12.406 19.953 23.047 1 92.56 84 ARG A CA 1
ATOM 666 C C . ARG A 1 84 ? -12.688 18.453 23.031 1 92.56 84 ARG A C 1
ATOM 668 O O . ARG A 1 84 ? -12.484 17.797 22 1 92.56 84 ARG A O 1
ATOM 675 N N . GLN A 1 85 ? -13.148 17.953 24.172 1 91.44 85 GLN A N 1
ATOM 676 C CA . GLN A 1 85 ? -13.406 16.531 24.25 1 91.44 85 GLN A CA 1
ATOM 677 C C . GLN A 1 85 ? -14.633 16.141 23.438 1 91.44 85 GLN A C 1
ATOM 679 O O . GLN A 1 85 ? -15.688 16.75 23.547 1 91.44 85 GLN A O 1
ATOM 684 N N . THR A 1 86 ? -14.492 15.156 22.656 1 88 86 THR A N 1
ATOM 685 C CA . THR A 1 86 ? -15.57 14.719 21.781 1 88 86 THR A CA 1
ATOM 686 C C . THR A 1 86 ? -16.109 13.359 22.234 1 88 86 THR A C 1
ATOM 688 O O . THR A 1 86 ? -17.281 13.039 22 1 88 86 THR A O 1
ATOM 691 N N . LEU A 1 87 ? -15.242 12.508 22.781 1 83.31 87 LEU A N 1
ATOM 692 C CA . LEU A 1 87 ? -15.617 11.172 23.203 1 83.31 87 LEU A CA 1
ATOM 693 C C . LEU A 1 87 ? -14.789 10.719 24.406 1 83.31 87 LEU A C 1
ATOM 695 O O . LEU A 1 87 ? -13.617 11.078 24.516 1 83.31 87 LEU A O 1
ATOM 699 N N . GLN A 1 88 ? -15.469 10.008 25.344 1 84.31 88 GLN A N 1
ATOM 700 C CA . GLN A 1 88 ? -14.766 9.398 26.469 1 84.31 88 GLN A CA 1
ATOM 701 C C . GLN A 1 88 ? -15.25 7.969 26.719 1 84.31 88 GLN A C 1
ATOM 703 O O . GLN A 1 88 ? -16.453 7.711 26.734 1 84.31 88 GLN A O 1
ATOM 708 N N . ASN A 1 89 ? -14.305 7.035 26.688 1 82.31 89 ASN A N 1
ATOM 709 C CA . ASN A 1 89 ? -14.555 5.641 27.016 1 82.31 89 ASN A CA 1
ATOM 710 C C . ASN A 1 89 ? -13.461 5.07 27.906 1 82.31 89 ASN A C 1
ATOM 712 O O . ASN A 1 89 ? -12.398 4.684 27.422 1 82.31 89 ASN A O 1
ATOM 716 N N . ASP A 1 90 ? -13.828 4.961 29.141 1 87.81 90 ASP A N 1
ATOM 717 C CA . ASP A 1 90 ? -12.844 4.445 30.094 1 87.81 90 ASP A CA 1
ATOM 718 C C . ASP A 1 90 ? -11.594 5.316 30.125 1 87.81 90 ASP A C 1
ATOM 720 O O . ASP A 1 90 ? -11.664 6.508 30.422 1 87.81 90 ASP A O 1
ATOM 724 N N . ILE A 1 91 ? -10.5 4.699 29.812 1 89.81 91 ILE A N 1
ATOM 725 C CA . ILE A 1 91 ? -9.227 5.402 29.906 1 89.81 91 ILE A CA 1
ATOM 726 C C . ILE A 1 91 ? -8.945 6.137 28.594 1 89.81 91 ILE A C 1
ATOM 728 O O . ILE A 1 91 ? -7.914 6.801 28.469 1 89.81 91 ILE A O 1
ATOM 732 N N . TYR A 1 92 ? -9.859 6.059 27.656 1 87.56 92 TYR A N 1
ATOM 733 C CA . TYR A 1 92 ? -9.695 6.672 26.344 1 87.56 92 TYR A CA 1
ATOM 734 C C . TYR A 1 92 ? -10.477 7.98 26.25 1 87.56 92 TYR A C 1
ATOM 736 O O . TYR A 1 92 ? -11.695 8 26.438 1 87.56 92 TYR A O 1
ATOM 744 N N . HIS A 1 93 ? -9.711 9.008 25.953 1 89.75 93 HIS A N 1
ATOM 745 C CA . HIS A 1 93 ? -10.297 10.328 25.75 1 89.75 93 HIS A CA 1
ATOM 746 C C . HIS A 1 93 ? -9.945 10.875 24.375 1 89.75 93 HIS A C 1
ATOM 748 O O . HIS A 1 93 ? -8.773 11.016 24.031 1 89.75 93 HIS A O 1
ATOM 754 N N . THR A 1 94 ? -10.93 11.141 23.562 1 91.25 94 THR A N 1
ATOM 755 C CA . THR A 1 94 ? -10.695 11.719 22.25 1 91.25 94 THR A CA 1
ATOM 756 C C . THR A 1 94 ? -11.031 13.211 22.25 1 91.25 94 THR A C 1
ATOM 758 O O . THR A 1 94 ? -12.039 13.625 22.828 1 91.25 94 THR A O 1
ATOM 761 N N . TYR A 1 95 ? -10.172 14.008 21.625 1 93 95 TYR A N 1
ATOM 762 C CA . TYR A 1 95 ? -10.32 15.453 21.578 1 93 95 TYR A CA 1
ATOM 763 C C . TYR A 1 95 ? -10.211 15.969 20.141 1 93 95 TYR A C 1
ATOM 765 O O . TYR A 1 95 ? -9.523 15.367 19.312 1 93 95 TYR A O 1
ATOM 773 N N . SER A 1 96 ? -10.93 16.984 19.828 1 94.06 96 SER A N 1
ATOM 774 C CA . SER A 1 96 ? -10.57 17.875 18.734 1 94.06 96 SER A CA 1
ATOM 775 C C . SER A 1 96 ? -9.586 18.953 19.188 1 94.06 96 SER A C 1
ATOM 777 O O . SER A 1 96 ? -9.828 19.656 20.172 1 94.06 96 SER A O 1
ATOM 779 N N . ALA A 1 97 ? -8.523 19.016 18.484 1 94.25 97 ALA A N 1
ATOM 780 C CA . ALA A 1 97 ? -7.465 19.922 18.922 1 94.25 97 ALA A CA 1
ATOM 781 C C . ALA A 1 97 ? -7.156 20.969 17.859 1 94.25 97 ALA A C 1
ATOM 783 O O . ALA A 1 97 ? -7.145 20.672 16.672 1 94.25 97 ALA A O 1
ATOM 784 N N . LEU A 1 98 ? -6.926 22.156 18.297 1 94.12 98 LEU A N 1
ATOM 785 C CA . LEU A 1 98 ? -6.484 23.25 17.453 1 94.12 98 LEU A CA 1
ATOM 786 C C . LEU A 1 98 ? -5.082 23.719 17.844 1 94.12 98 LEU A C 1
ATOM 788 O O . LEU A 1 98 ? -4.895 24.297 18.922 1 94.12 98 LEU A O 1
ATOM 792 N N . LEU A 1 99 ? -4.156 23.438 16.969 1 92.62 99 LEU A N 1
ATOM 793 C CA . LEU A 1 99 ? -2.771 23.828 17.219 1 92.62 99 LEU A CA 1
ATOM 794 C C . LEU A 1 99 ? -2.512 25.25 16.734 1 92.62 99 LEU A C 1
ATOM 796 O O . LEU A 1 99 ? -3.219 25.75 15.859 1 92.62 99 LEU A O 1
ATOM 800 N N . PRO A 1 100 ? -1.462 25.781 17.391 1 88.88 100 PRO A N 1
ATOM 801 C CA . PRO A 1 100 ? -1.021 27.047 16.812 1 88.88 100 PRO A CA 1
ATOM 802 C C . PRO A 1 100 ? -0.683 26.938 15.32 1 88.88 100 PRO A C 1
ATOM 804 O O . PRO A 1 100 ? -0.191 25.906 14.875 1 88.88 100 PRO A O 1
ATOM 807 N N . GLU A 1 101 ? -0.884 27.984 14.578 1 87.06 101 GLU A N 1
ATOM 808 C CA . GLU A 1 101 ? -0.761 27.984 13.125 1 87.06 101 GLU A CA 1
ATOM 809 C C . GLU A 1 101 ? 0.647 27.578 12.688 1 87.06 101 GLU A C 1
ATOM 811 O O . GLU A 1 101 ? 0.821 26.891 11.68 1 87.06 101 GLU A O 1
ATOM 816 N N . ASN A 1 102 ? 1.593 27.984 13.477 1 86.69 102 ASN A N 1
ATOM 817 C CA . ASN A 1 102 ? 2.979 27.734 13.094 1 86.69 102 ASN A CA 1
ATOM 818 C C . ASN A 1 102 ? 3.34 26.25 13.242 1 86.69 102 ASN A C 1
ATOM 820 O O . ASN A 1 102 ? 4.363 25.812 12.727 1 86.69 102 ASN A O 1
ATOM 824 N N . LEU A 1 103 ? 2.463 25.5 13.898 1 89.62 103 LEU A N 1
ATOM 825 C CA . LEU A 1 103 ? 2.748 24.078 14.117 1 89.62 103 LEU A CA 1
ATOM 826 C C . LEU A 1 103 ? 1.934 23.203 13.172 1 89.62 103 LEU A C 1
ATOM 828 O O . LEU A 1 103 ? 2.076 21.984 13.18 1 89.62 103 LEU A O 1
ATOM 832 N N . ASN A 1 104 ? 1.144 23.906 12.383 1 89.81 104 ASN A N 1
ATOM 833 C CA . ASN A 1 104 ? 0.212 23.156 11.539 1 89.81 104 ASN A CA 1
ATOM 834 C C . ASN A 1 104 ? 0.188 23.703 10.109 1 89.81 104 ASN A C 1
ATOM 836 O O . ASN A 1 104 ? -0.864 24.125 9.617 1 89.81 104 ASN A O 1
ATOM 840 N N . GLY A 1 105 ? 1.303 23.641 9.57 1 91.81 105 GLY A N 1
ATOM 841 C CA . GLY A 1 105 ? 1.497 24.234 8.266 1 91.81 105 GLY A CA 1
ATOM 842 C C . GLY A 1 105 ? 0.954 23.391 7.129 1 91.81 105 GLY A C 1
ATOM 843 O O . GLY A 1 105 ? 0.614 22.219 7.332 1 91.81 105 GLY A O 1
ATOM 844 N N . VAL A 1 106 ? 0.757 24.016 5.949 1 95.06 106 VAL A N 1
ATOM 845 C CA . VAL A 1 106 ? 0.316 23.391 4.711 1 95.06 106 VAL A CA 1
ATOM 846 C C . VAL A 1 106 ? 1.269 23.75 3.574 1 95.06 106 VAL A C 1
ATOM 848 O O . VAL A 1 106 ? 1.685 24.906 3.457 1 95.06 106 VAL A O 1
ATOM 851 N N . LYS A 1 107 ? 1.675 22.812 2.883 1 94.62 107 LYS A N 1
ATOM 852 C CA . LYS A 1 107 ? 2.393 23.078 1.639 1 94.62 107 LYS A CA 1
ATOM 853 C C . LYS A 1 107 ? 1.424 23.328 0.488 1 94.62 107 LYS A C 1
ATOM 855 O O . LYS A 1 107 ? 0.527 22.531 0.232 1 94.62 107 LYS A O 1
ATOM 860 N N . ALA A 1 108 ? 1.648 24.422 -0.173 1 94.94 108 ALA A N 1
ATOM 861 C CA . ALA A 1 108 ? 0.789 24.781 -1.299 1 94.94 108 ALA A CA 1
ATOM 862 C C . ALA A 1 108 ? 1.604 24.969 -2.576 1 94.94 108 ALA A C 1
ATOM 864 O O . ALA A 1 108 ? 2.625 25.656 -2.572 1 94.94 108 ALA A O 1
ATOM 865 N N . THR A 1 109 ? 1.187 24.328 -3.625 1 94.25 109 THR A N 1
ATOM 866 C CA . THR A 1 109 ? 1.767 24.531 -4.949 1 94.25 109 THR A CA 1
ATOM 867 C C . THR A 1 109 ? 0.729 25.078 -5.918 1 94.25 109 THR A C 1
ATOM 869 O O . THR A 1 109 ? -0.37 24.531 -6.039 1 94.25 109 THR A O 1
ATOM 872 N N . VAL A 1 110 ? 1.138 26.188 -6.539 1 94.5 110 VAL A N 1
ATOM 873 C CA . VAL A 1 110 ? 0.232 26.828 -7.484 1 94.5 110 VAL A CA 1
ATOM 874 C C . VAL A 1 110 ? 0.797 26.703 -8.898 1 94.5 110 VAL A C 1
ATOM 876 O O . VAL A 1 110 ? 1.955 27.062 -9.141 1 94.5 110 VAL A O 1
ATOM 879 N N . ILE A 1 111 ? 0.013 26.188 -9.75 1 94.38 111 ILE A N 1
ATOM 880 C CA . ILE A 1 111 ? 0.319 26.141 -11.172 1 94.38 111 ILE A CA 1
ATOM 881 C C . ILE A 1 111 ? -0.544 27.156 -11.914 1 94.38 111 ILE A C 1
ATOM 883 O O . ILE A 1 111 ? -1.758 26.984 -12.047 1 94.38 111 ILE A O 1
ATOM 887 N N . CYS A 1 112 ? 0.058 28.25 -12.406 1 92.88 112 CYS A N 1
ATOM 888 C CA . CYS A 1 112 ? -0.683 29.328 -13.039 1 92.88 112 CYS A CA 1
ATOM 889 C C . CYS A 1 112 ? 0.189 30.062 -14.047 1 92.88 112 CYS A C 1
ATOM 891 O O . CYS A 1 112 ? 1.259 30.578 -13.703 1 92.88 112 CYS A O 1
ATOM 893 N N . PRO A 1 113 ? -0.292 30.203 -15.32 1 94.44 113 PRO A N 1
ATOM 894 C CA . PRO A 1 113 ? -1.542 29.641 -15.836 1 94.44 113 PRO A CA 1
ATOM 895 C C . PRO A 1 113 ? -1.482 28.125 -15.992 1 94.44 113 PRO A C 1
ATOM 897 O O . PRO A 1 113 ? -0.405 27.562 -16.203 1 94.44 113 PRO A O 1
ATOM 900 N N . ALA A 1 114 ? -2.57 27.469 -15.781 1 94.88 114 ALA A N 1
ATOM 901 C CA . ALA A 1 114 ? -2.648 26.016 -15.93 1 94.88 114 ALA A CA 1
ATOM 902 C C . ALA A 1 114 ? -3.303 25.625 -17.25 1 94.88 114 ALA A C 1
ATOM 904 O O . ALA A 1 114 ? -4.371 26.141 -17.594 1 94.88 114 ALA A O 1
ATOM 905 N N . SER A 1 115 ? -2.662 24.812 -18.047 1 93.19 115 SER A N 1
ATOM 906 C CA . SER A 1 115 ? -3.264 24.234 -19.25 1 93.19 115 SER A CA 1
ATOM 907 C C . SER A 1 115 ? -4.203 23.078 -18.891 1 93.19 115 SER A C 1
ATOM 909 O O . SER A 1 115 ? -4.293 22.672 -17.734 1 93.19 115 SER A O 1
ATOM 911 N N . GLU A 1 116 ? -4.84 22.594 -19.906 1 91.88 116 GLU A N 1
ATOM 912 C CA . GLU A 1 116 ? -5.711 21.438 -19.734 1 91.88 116 GLU A CA 1
ATOM 913 C C . GLU A 1 116 ? -4.922 20.203 -19.266 1 91.88 116 GLU A C 1
ATOM 915 O O . GLU A 1 116 ? -5.426 19.391 -18.5 1 91.88 116 GLU A O 1
ATOM 920 N N . LYS A 1 117 ? -3.775 20.141 -19.734 1 86.31 117 LYS A N 1
ATOM 921 C CA . LYS A 1 117 ? -2.91 19.031 -19.359 1 86.31 117 LYS A CA 1
ATOM 922 C C . LYS A 1 117 ? -2.602 19.047 -17.859 1 86.31 117 LYS A C 1
ATOM 924 O O . LYS A 1 117 ? -2.588 18 -17.219 1 86.31 117 LYS A O 1
ATOM 929 N N . HIS A 1 118 ? -2.365 20.25 -17.359 1 89.5 118 HIS A N 1
ATOM 930 C CA . HIS A 1 118 ? -2.092 20.422 -15.93 1 89.5 118 HIS A CA 1
ATOM 931 C C . HIS A 1 118 ? -3.293 20 -15.086 1 89.5 118 HIS A C 1
ATOM 933 O O . HIS A 1 118 ? -3.141 19.281 -14.094 1 89.5 118 HIS A O 1
ATOM 939 N N . ILE A 1 119 ? -4.391 20.422 -15.516 1 93.88 119 ILE A N 1
ATOM 940 C CA . ILE A 1 119 ? -5.625 20.125 -14.789 1 93.88 119 ILE A CA 1
ATOM 941 C C . ILE A 1 119 ? -5.863 18.625 -14.789 1 93.88 119 ILE A C 1
ATOM 943 O O . ILE A 1 119 ? -6.113 18.031 -13.734 1 93.88 119 ILE A O 1
ATOM 947 N N . LYS A 1 120 ? -5.707 18.016 -15.883 1 88.5 120 LYS A N 1
ATOM 948 C CA . LYS A 1 120 ? -5.934 16.578 -16.031 1 88.5 120 LYS A CA 1
ATOM 949 C C . LYS A 1 120 ? -4.949 15.773 -15.172 1 88.5 120 LYS A C 1
ATOM 951 O O . LYS A 1 120 ? -5.316 14.766 -14.57 1 88.5 120 LYS A O 1
ATOM 956 N N . LYS A 1 121 ? -3.824 16.25 -15.141 1 85.88 121 LYS A N 1
ATOM 957 C CA . LYS A 1 121 ? -2.756 15.562 -14.414 1 85.88 121 LYS A CA 1
ATOM 958 C C . LYS A 1 121 ? -3.109 15.398 -12.938 1 85.88 121 LYS A C 1
ATOM 960 O O . LYS A 1 121 ? -2.809 14.375 -12.336 1 85.88 121 LYS A O 1
ATOM 965 N N . TYR A 1 122 ? -3.775 16.359 -12.359 1 91 122 TYR A N 1
ATOM 966 C CA . TYR A 1 122 ? -3.998 16.359 -10.922 1 91 122 TYR A CA 1
ATOM 967 C C . TYR A 1 122 ? -5.445 16.016 -10.594 1 91 122 TYR A C 1
ATOM 969 O O . TYR A 1 122 ? -5.824 15.953 -9.422 1 91 122 TYR A O 1
ATOM 977 N N . THR A 1 123 ? -6.164 15.836 -11.672 1 92.38 123 THR A N 1
ATOM 978 C CA . THR A 1 123 ? -7.539 15.383 -11.477 1 92.38 123 THR A CA 1
ATOM 979 C C . THR A 1 123 ? -7.582 13.891 -11.18 1 92.38 123 THR A C 1
ATOM 981 O O . THR A 1 123 ? -6.848 13.109 -11.789 1 92.38 123 THR A O 1
ATOM 984 N N . GLU A 1 124 ? -8.43 13.594 -10.18 1 90.12 124 GLU A N 1
ATOM 985 C CA . GLU A 1 124 ? -8.594 12.188 -9.836 1 90.12 124 GLU A CA 1
ATOM 986 C C . GLU A 1 124 ? -9.031 11.367 -11.047 1 90.12 124 GLU A C 1
ATOM 988 O O . GLU A 1 124 ? -9.953 11.758 -11.766 1 90.12 124 GLU A O 1
ATOM 993 N N . GLN A 1 125 ? -8.344 10.336 -11.297 1 88.56 125 GLN A N 1
ATOM 994 C CA . GLN A 1 125 ? -8.656 9.469 -12.43 1 88.56 125 GLN A CA 1
ATOM 995 C C . GLN A 1 125 ? -9.258 8.148 -11.961 1 88.56 125 GLN A C 1
ATOM 997 O O . GLN A 1 125 ? -8.891 7.629 -10.906 1 88.56 125 GLN A O 1
ATOM 1002 N N . GLU A 1 126 ? -10.133 7.707 -12.812 1 90 126 GLU A N 1
ATOM 1003 C CA . GLU A 1 126 ? -10.68 6.379 -12.547 1 90 126 GLU A CA 1
ATOM 1004 C C . GLU A 1 126 ? -9.641 5.293 -12.805 1 90 126 GLU A C 1
ATOM 1006 O O . GLU A 1 126 ? -8.859 5.383 -13.75 1 90 126 GLU A O 1
ATOM 1011 N N . SER A 1 127 ? -9.648 4.387 -11.891 1 93.19 127 SER A N 1
ATOM 1012 C CA . SER A 1 127 ? -8.75 3.246 -12.047 1 93.19 127 SER A CA 1
ATOM 1013 C C . SER A 1 127 ? -9.523 1.988 -12.438 1 93.19 127 SER A C 1
ATOM 1015 O O . SER A 1 127 ? -10.711 1.857 -12.117 1 93.19 127 SER A O 1
ATOM 1017 N N . PHE A 1 128 ? -8.867 1.068 -13.141 1 94.88 128 PHE A N 1
ATOM 1018 C CA . PHE A 1 128 ? -9.461 -0.18 -13.609 1 94.88 128 PHE A CA 1
ATOM 1019 C C . PHE A 1 128 ? -8.484 -1.337 -13.445 1 94.88 128 PHE A C 1
ATOM 1021 O O . PHE A 1 128 ? -7.27 -1.152 -13.555 1 94.88 128 PHE A O 1
ATOM 1028 N N . VAL A 1 129 ? -9.062 -2.475 -13.172 1 95.69 129 VAL A N 1
ATOM 1029 C CA . VAL A 1 129 ? -8.273 -3.695 -13.078 1 95.69 129 VAL A CA 1
ATOM 1030 C C . VAL A 1 129 ? -8.258 -4.402 -14.438 1 95.69 129 VAL A C 1
ATOM 1032 O O . VAL A 1 129 ? -9.305 -4.594 -15.055 1 95.69 129 VAL A O 1
ATOM 1035 N N . ILE A 1 130 ? -7.113 -4.734 -14.891 1 95.94 130 ILE A N 1
ATOM 1036 C CA . ILE A 1 130 ? -6.949 -5.559 -16.078 1 95.94 130 ILE A CA 1
ATOM 1037 C C . ILE A 1 130 ? -6.441 -6.945 -15.68 1 95.94 130 ILE A C 1
ATOM 1039 O O . ILE A 1 130 ? -5.504 -7.062 -14.891 1 95.94 130 ILE A O 1
ATOM 1043 N N . GLN A 1 131 ? -7.086 -7.945 -16.031 1 96.44 131 GLN A N 1
ATOM 1044 C CA . GLN A 1 131 ? -6.582 -9.312 -16.016 1 96.44 131 GLN A CA 1
ATOM 1045 C C . GLN A 1 131 ? -6.008 -9.703 -17.375 1 96.44 131 GLN A C 1
ATOM 1047 O O . GLN A 1 131 ? -6.738 -10.188 -18.25 1 96.44 131 GLN A O 1
ATOM 1052 N N . GLU A 1 132 ? -4.73 -9.516 -17.547 1 97.44 132 GLU A N 1
ATOM 1053 C CA . GLU A 1 132 ? -4.062 -9.688 -18.844 1 97.44 132 GLU A CA 1
ATOM 1054 C C . GLU A 1 132 ? -3.705 -11.156 -19.078 1 97.44 132 GLU A C 1
ATOM 1056 O O . GLU A 1 132 ? -2.672 -11.633 -18.609 1 97.44 132 GLU A O 1
ATOM 1061 N N . THR A 1 133 ? -4.48 -11.828 -19.859 1 96.81 133 THR A N 1
ATOM 1062 C CA . THR A 1 133 ? -4.176 -13.195 -20.281 1 96.81 133 THR A CA 1
ATOM 1063 C C . THR A 1 133 ? -3.021 -13.211 -21.266 1 96.81 133 THR A C 1
ATOM 1065 O O . THR A 1 133 ? -2.617 -12.164 -21.781 1 96.81 133 THR A O 1
ATOM 1068 N N . ALA A 1 134 ? -2.527 -14.43 -21.516 1 96.69 134 ALA A N 1
ATOM 1069 C CA . ALA A 1 134 ? -1.478 -14.586 -22.516 1 96.69 134 ALA A CA 1
ATOM 1070 C C . ALA A 1 134 ? -1.914 -14.008 -23.859 1 96.69 134 ALA A C 1
ATOM 1072 O O . ALA A 1 134 ? -1.132 -13.344 -24.547 1 96.69 134 ALA A O 1
ATOM 1073 N N . GLU A 1 135 ? -3.137 -14.203 -24.203 1 96.81 135 GLU A N 1
ATOM 1074 C CA . GLU A 1 135 ? -3.689 -13.719 -25.469 1 96.81 135 GLU A CA 1
ATOM 1075 C C . GLU A 1 135 ? -3.744 -12.195 -25.5 1 96.81 135 GLU A C 1
ATOM 1077 O O . GLU A 1 135 ? -3.357 -11.57 -26.484 1 96.81 135 GLU A O 1
ATOM 1082 N N . LEU A 1 136 ? -4.219 -11.641 -24.453 1 97.12 136 LEU A N 1
ATOM 1083 C CA . LEU A 1 136 ? -4.324 -10.188 -24.391 1 97.12 136 LEU A CA 1
ATOM 1084 C C . LEU A 1 136 ? -2.941 -9.547 -24.391 1 97.12 136 LEU A C 1
ATOM 1086 O O . LEU A 1 136 ? -2.76 -8.469 -24.969 1 97.12 136 LEU A O 1
ATOM 1090 N N . TYR A 1 137 ? -2.014 -10.188 -23.781 1 97.81 137 TYR A N 1
ATOM 1091 C CA . TYR A 1 137 ? -0.646 -9.68 -23.812 1 97.81 137 TYR A CA 1
ATOM 1092 C C . TYR A 1 137 ? -0.139 -9.594 -25.25 1 97.81 137 TYR A C 1
ATOM 1094 O O . TYR A 1 137 ? 0.375 -8.555 -25.672 1 97.81 137 TYR A O 1
ATOM 1102 N N . THR A 1 138 ? -0.305 -10.594 -25.938 1 97.19 138 THR A N 1
ATOM 1103 C CA . THR A 1 138 ? 0.207 -10.688 -27.312 1 97.19 138 THR A CA 1
ATOM 1104 C C . THR A 1 138 ? -0.547 -9.734 -28.234 1 97.19 138 THR A C 1
ATOM 1106 O O . THR A 1 138 ? 0.055 -9.086 -29.094 1 97.19 138 THR A O 1
ATOM 1109 N N . LYS A 1 139 ? -1.787 -9.578 -27.953 1 96.69 139 LYS A N 1
ATOM 1110 C CA . LYS A 1 139 ? -2.656 -8.844 -28.875 1 96.69 139 LYS A CA 1
ATOM 1111 C C . LYS A 1 139 ? -2.625 -7.344 -28.578 1 96.69 139 LYS A C 1
ATOM 1113 O O . LYS A 1 139 ? -2.715 -6.523 -29.484 1 96.69 139 LYS A O 1
ATOM 1118 N N . VAL A 1 140 ? -2.512 -7.012 -27.375 1 97.12 140 VAL A N 1
ATOM 1119 C CA . VAL A 1 140 ? -2.727 -5.613 -27.016 1 97.12 140 VAL A CA 1
ATOM 1120 C C . VAL A 1 140 ? -1.458 -5.039 -26.375 1 97.12 140 VAL A C 1
ATOM 1122 O O . VAL A 1 140 ? -0.9 -4.059 -26.875 1 97.12 140 VAL A O 1
ATOM 1125 N N . THR A 1 141 ? -0.953 -5.652 -25.359 1 97 141 THR A N 1
ATOM 1126 C CA . THR A 1 141 ? 0.12 -5.09 -24.547 1 97 141 THR A CA 1
ATOM 1127 C C . THR A 1 141 ? 1.441 -5.105 -25.312 1 97 141 THR A C 1
ATOM 1129 O O . THR A 1 141 ? 2.162 -4.105 -25.344 1 97 141 THR A O 1
ATOM 1132 N N . LEU A 1 142 ? 1.723 -6.207 -25.953 1 95.69 142 LEU A N 1
ATOM 1133 C CA . LEU A 1 142 ? 3.014 -6.363 -26.609 1 95.69 142 LEU A CA 1
ATOM 1134 C C . LEU A 1 142 ? 3.188 -5.328 -27.719 1 95.69 142 LEU A C 1
ATOM 1136 O O . LEU A 1 142 ? 4.223 -4.66 -27.797 1 95.69 142 LEU A O 1
ATOM 1140 N N . PRO A 1 143 ? 2.199 -5.113 -28.547 1 94.56 143 PRO A N 1
ATOM 1141 C CA . PRO A 1 143 ? 2.334 -4.059 -29.547 1 94.56 143 PRO A CA 1
ATOM 1142 C C . PRO A 1 143 ? 2.533 -2.676 -28.938 1 94.56 143 PRO A C 1
ATOM 1144 O O . PRO A 1 143 ? 3.295 -1.862 -29.469 1 94.56 143 PRO A O 1
ATOM 1147 N N . TYR A 1 144 ? 1.888 -2.441 -27.875 1 93.25 144 TYR A N 1
ATOM 1148 C CA . TYR A 1 144 ? 2.055 -1.194 -27.141 1 93.25 144 TYR A CA 1
ATOM 1149 C C . TYR A 1 144 ? 3.494 -1.026 -26.672 1 93.25 144 TYR A C 1
ATOM 1151 O O . TYR A 1 144 ? 4.082 0.048 -26.828 1 93.25 144 TYR A O 1
ATOM 1159 N N . LEU A 1 145 ? 4.078 -2.084 -26.203 1 91.12 145 LEU A N 1
ATOM 1160 C CA . LEU A 1 145 ? 5.445 -2.049 -25.703 1 91.12 145 LEU A CA 1
ATOM 1161 C C . LEU A 1 145 ? 6.434 -1.816 -26.844 1 91.12 145 LEU A C 1
ATOM 1163 O O . LEU A 1 145 ? 7.406 -1.076 -26.688 1 91.12 145 LEU A O 1
ATOM 1167 N N . GLU A 1 146 ? 6.195 -2.449 -27.844 1 88.56 146 GLU A N 1
ATOM 1168 C CA . GLU A 1 146 ? 7.09 -2.357 -29 1 88.56 146 GLU A CA 1
ATOM 1169 C C . GLU A 1 146 ? 7.086 -0.949 -29.578 1 88.56 146 GLU A C 1
ATOM 1171 O O . GLU A 1 146 ? 8.109 -0.475 -30.078 1 88.56 146 GLU A O 1
ATOM 1176 N N . LYS A 1 147 ? 6.02 -0.284 -29.469 1 86.5 147 LYS A 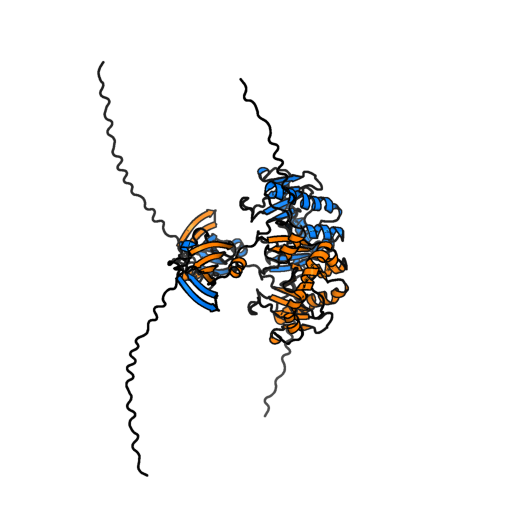N 1
ATOM 1177 C CA . LYS A 1 147 ? 5.902 1.086 -29.969 1 86.5 147 LYS A CA 1
ATOM 1178 C C . LYS A 1 147 ? 6.625 2.064 -29.047 1 86.5 147 LYS A C 1
ATOM 1180 O O . LYS A 1 147 ? 7.039 3.143 -29.469 1 86.5 147 LYS A O 1
ATOM 1185 N N . HIS A 1 148 ? 6.828 1.689 -27.812 1 78.94 148 HIS A N 1
ATOM 1186 C CA . HIS A 1 148 ? 7.418 2.602 -26.844 1 78.94 148 HIS A CA 1
ATOM 1187 C C . HIS A 1 148 ? 8.828 2.168 -26.469 1 78.94 148 HIS A C 1
ATOM 1189 O O . HIS A 1 148 ? 9.359 2.59 -25.438 1 78.94 148 HIS A O 1
ATOM 1195 N N . ALA A 1 149 ? 9.438 1.425 -27.172 1 68.88 149 ALA A N 1
ATOM 1196 C CA . ALA A 1 149 ? 10.758 0.859 -26.906 1 68.88 149 ALA A CA 1
ATOM 1197 C C . ALA A 1 149 ? 11.812 1.956 -26.828 1 68.88 149 ALA A C 1
ATOM 1199 O O . ALA A 1 149 ? 12.789 1.827 -26.078 1 68.88 149 ALA A O 1
ATOM 1200 N N . PHE A 1 150 ? 11.586 3.023 -27.453 1 62.91 150 PHE A N 1
ATOM 1201 C CA . PHE A 1 150 ? 12.602 4.066 -27.547 1 62.91 150 PHE A CA 1
ATOM 1202 C C . PHE A 1 150 ? 12.734 4.816 -26.234 1 62.91 150 PHE A C 1
ATOM 1204 O O . PHE A 1 150 ? 13.758 5.438 -25.953 1 62.91 150 PHE A O 1
ATOM 1211 N N . SER A 1 151 ? 11.906 4.637 -25.344 1 69.75 151 SER A N 1
ATOM 1212 C CA . SER A 1 151 ? 11.867 5.43 -24.125 1 69.75 151 SER A CA 1
ATOM 1213 C C . SER A 1 151 ? 12.867 4.91 -23.094 1 69.75 151 SER A C 1
ATOM 1215 O O . SER A 1 151 ? 13.055 5.516 -22.047 1 69.75 151 SER A O 1
ATOM 1217 N N . THR A 1 152 ? 13.781 3.941 -23.516 1 79.56 152 THR A N 1
ATOM 1218 C CA . THR A 1 152 ? 14.656 3.348 -22.516 1 79.56 152 THR A CA 1
ATOM 1219 C C . THR A 1 152 ? 16.109 3.74 -22.766 1 79.56 152 THR A C 1
ATOM 1221 O O . THR A 1 152 ? 17.031 3.088 -22.266 1 79.56 152 THR A O 1
ATOM 1224 N N . LYS A 1 153 ? 16.438 4.738 -23.531 1 78.94 153 LYS A N 1
ATOM 1225 C CA . LYS A 1 153 ? 17.797 5.16 -23.859 1 78.94 153 LYS A CA 1
ATOM 1226 C C . LYS A 1 153 ? 18.562 5.578 -22.609 1 78.94 153 LYS A C 1
ATOM 1228 O O . LYS A 1 153 ? 19.766 5.301 -22.484 1 78.94 153 LYS A O 1
ATOM 1233 N N . TRP A 1 154 ? 17.938 6.191 -21.734 1 81.81 154 TRP A N 1
ATOM 1234 C CA . TRP A 1 154 ? 18.594 6.656 -20.516 1 81.81 154 TRP A CA 1
ATOM 1235 C C . TRP A 1 154 ? 19.109 5.477 -19.688 1 81.81 154 TRP A C 1
ATOM 1237 O O . TRP A 1 154 ? 20.125 5.582 -19 1 81.81 154 TRP A O 1
ATOM 1247 N N . VAL A 1 155 ? 18.391 4.398 -19.75 1 87.38 155 VAL A N 1
ATOM 1248 C CA . VAL A 1 155 ? 18.797 3.188 -19.031 1 87.38 155 VAL A CA 1
ATOM 1249 C C . VAL A 1 155 ? 20.125 2.67 -19.609 1 87.38 155 VAL A C 1
ATOM 1251 O O . VAL A 1 155 ? 21.031 2.299 -18.844 1 87.38 155 VAL A O 1
ATOM 1254 N N . TYR A 1 156 ? 20.25 2.709 -20.875 1 88.5 156 TYR A N 1
ATOM 1255 C CA . TYR A 1 156 ? 21.453 2.234 -21.531 1 88.5 156 TYR A CA 1
ATOM 1256 C C . TYR A 1 156 ? 22.641 3.15 -21.234 1 88.5 156 TYR A C 1
ATOM 1258 O O . TYR A 1 156 ? 23.781 2.691 -21.125 1 88.5 156 TYR A O 1
ATOM 1266 N N . ASN A 1 157 ? 22.359 4.406 -21.047 1 87.88 157 ASN A N 1
ATOM 1267 C CA . ASN A 1 157 ? 23.406 5.324 -20.625 1 87.88 157 ASN A CA 1
ATOM 1268 C C . ASN A 1 157 ? 23.938 4.969 -19.234 1 87.88 157 ASN A C 1
ATOM 1270 O O . ASN A 1 157 ? 25.141 5.113 -18.984 1 87.88 157 ASN A O 1
ATOM 1274 N N . ILE A 1 158 ? 23.109 4.527 -18.406 1 88.06 158 ILE A N 1
ATOM 1275 C CA . ILE A 1 158 ? 23.531 4.086 -17.094 1 88.06 158 ILE A CA 1
ATOM 1276 C C . ILE A 1 158 ? 24.391 2.83 -17.219 1 88.06 158 ILE A C 1
ATOM 1278 O O . ILE A 1 158 ? 25.469 2.742 -16.609 1 88.06 158 ILE A O 1
ATOM 1282 N N .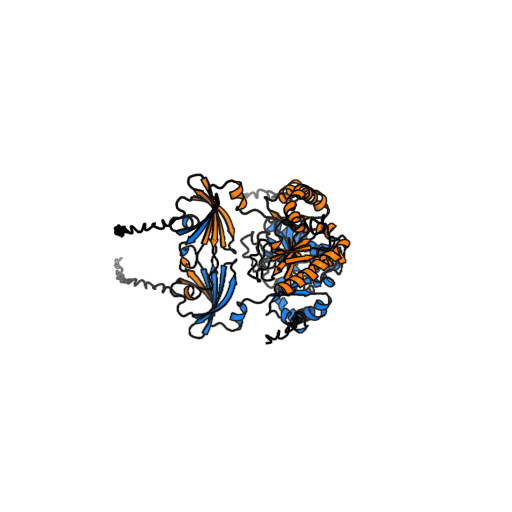 LEU A 1 159 ? 23.906 1.907 -18.047 1 91.69 159 LEU A N 1
ATOM 1283 C CA . LEU A 1 159 ? 24.594 0.634 -18.219 1 91.69 159 LEU A CA 1
ATOM 1284 C C . LEU A 1 159 ? 25.969 0.84 -18.844 1 91.69 159 LEU A C 1
ATOM 1286 O O . LEU A 1 159 ? 26.922 0.103 -18.531 1 91.69 159 LEU A O 1
ATOM 1290 N N . GLU A 1 160 ? 26.125 1.827 -19.609 1 91 160 GLU A N 1
ATOM 1291 C CA . GLU A 1 160 ? 27.391 2.148 -20.266 1 91 160 GLU A CA 1
ATOM 1292 C C . GLU A 1 160 ? 28.219 3.121 -19.422 1 91 160 GLU A C 1
ATOM 1294 O O . GLU A 1 160 ? 29.297 3.543 -19.844 1 91 160 GLU A O 1
ATOM 1299 N N . LYS A 1 161 ? 27.703 3.561 -18.312 1 88.94 161 LYS A N 1
ATOM 1300 C CA . LYS A 1 161 ? 28.375 4.422 -17.344 1 88.94 161 LYS A CA 1
ATOM 1301 C C . LYS A 1 161 ? 28.609 5.816 -17.906 1 88.94 161 LYS A C 1
ATOM 1303 O O . LYS A 1 161 ? 29.609 6.469 -17.562 1 88.94 161 LYS A O 1
ATOM 1308 N N . LYS A 1 162 ? 27.828 6.168 -18.781 1 83.5 162 LYS A N 1
ATOM 1309 C CA . LYS A 1 162 ? 27.891 7.512 -19.359 1 83.5 162 LYS A CA 1
ATOM 1310 C C . LYS A 1 162 ? 27.203 8.523 -18.453 1 83.5 162 LYS A C 1
ATOM 1312 O O . LYS A 1 162 ? 27.547 9.703 -18.438 1 83.5 162 LYS A O 1
ATOM 1317 N N . LYS A 1 163 ? 26.281 8.094 -17.766 1 75.62 163 LYS A N 1
ATOM 1318 C CA . LYS A 1 163 ? 25.547 8.93 -16.828 1 75.62 163 LYS A CA 1
ATOM 1319 C C . LYS A 1 163 ? 25.406 8.242 -15.477 1 75.62 163 LYS A C 1
ATOM 1321 O O . LYS A 1 163 ? 25.359 7.012 -15.398 1 75.62 163 LYS A O 1
ATOM 1326 N N . GLU A 1 164 ? 25.328 8.945 -14.43 1 77.06 164 GLU A N 1
ATOM 1327 C CA . GLU A 1 164 ? 25.047 8.523 -13.055 1 77.06 164 GLU A CA 1
ATOM 1328 C C . GLU A 1 164 ? 26.094 7.527 -12.57 1 77.06 164 GLU A C 1
ATOM 1330 O O . GLU A 1 164 ? 25.828 6.727 -11.672 1 77.06 164 GLU A O 1
ATOM 1335 N N . ALA A 1 165 ? 27.203 7.484 -13.141 1 84.44 165 ALA A N 1
ATOM 1336 C CA . ALA A 1 165 ? 28.266 6.547 -12.766 1 84.44 165 ALA A CA 1
ATOM 1337 C C . ALA A 1 165 ? 28.656 6.734 -11.305 1 84.44 165 ALA A C 1
ATOM 1339 O O . ALA A 1 165 ? 28.969 5.762 -10.609 1 84.44 165 ALA A O 1
ATOM 1340 N N . ASP A 1 166 ? 28.516 7.863 -10.867 1 88.62 166 ASP A N 1
ATOM 1341 C CA . ASP A 1 166 ? 28.969 8.195 -9.523 1 88.62 166 ASP A CA 1
ATOM 1342 C C . ASP A 1 166 ? 27.969 7.68 -8.477 1 88.62 166 ASP A C 1
ATOM 1344 O O . ASP A 1 166 ? 28.297 7.598 -7.289 1 88.62 166 ASP A O 1
ATOM 1348 N N . ARG A 1 167 ? 26.844 7.289 -8.93 1 90.62 167 ARG A N 1
ATOM 1349 C CA . ARG A 1 167 ? 25.797 6.863 -8 1 90.62 167 ARG A CA 1
ATOM 1350 C C . ARG A 1 167 ? 25.75 5.34 -7.902 1 90.62 167 ARG A C 1
ATOM 1352 O O . ARG A 1 167 ? 24.984 4.793 -7.102 1 90.62 167 ARG A O 1
ATOM 1359 N N . ILE A 1 168 ? 26.531 4.695 -8.688 1 93.81 168 ILE A N 1
ATOM 1360 C CA . ILE A 1 168 ? 26.484 3.238 -8.719 1 93.81 168 ILE A CA 1
ATOM 1361 C C . ILE A 1 168 ? 27.047 2.682 -7.406 1 93.81 168 ILE A C 1
ATOM 1363 O O . ILE A 1 168 ? 28.156 3.033 -7.004 1 93.81 168 ILE A O 1
ATOM 1367 N N . VAL A 1 169 ? 26.328 1.869 -6.797 1 95.25 169 VAL A N 1
ATOM 1368 C CA . VAL A 1 169 ? 26.734 1.244 -5.539 1 95.25 169 VAL A CA 1
ATOM 1369 C C . VAL A 1 169 ? 27.531 -0.028 -5.82 1 95.25 169 VAL A C 1
ATOM 1371 O O . VAL A 1 169 ? 28.484 -0.332 -5.117 1 95.25 169 VAL A O 1
ATOM 1374 N N . PHE A 1 170 ? 27.125 -0.787 -6.836 1 96.88 170 PHE A N 1
ATOM 1375 C CA . PHE A 1 170 ? 27.734 -2.07 -7.168 1 96.88 170 PHE A CA 1
ATOM 1376 C C . PHE A 1 170 ? 27.453 -2.441 -8.617 1 96.88 170 PHE A C 1
ATOM 1378 O O . PHE A 1 170 ? 26.422 -2.059 -9.18 1 96.88 170 PHE A O 1
ATOM 1385 N N . GLU A 1 171 ? 28.375 -3.158 -9.172 1 97 171 GLU A N 1
ATOM 1386 C CA . GLU A 1 171 ? 28.172 -3.705 -10.516 1 97 171 GLU A CA 1
ATOM 1387 C C . GLU A 1 171 ? 28.75 -5.113 -10.633 1 97 171 GLU A C 1
ATOM 1389 O O . GLU A 1 171 ? 29.891 -5.359 -10.234 1 97 171 GLU A O 1
ATOM 1394 N N . ASN A 1 172 ? 28 -5.98 -11.016 1 97.56 172 ASN A N 1
ATOM 1395 C CA . ASN A 1 172 ? 28.422 -7.234 -11.633 1 97.56 172 ASN A CA 1
ATOM 1396 C C . ASN A 1 172 ? 28.406 -7.133 -13.156 1 97.56 172 ASN A C 1
ATOM 1398 O O . ASN A 1 172 ? 27.344 -7.023 -13.766 1 97.56 172 ASN A O 1
ATOM 1402 N N . ALA A 1 173 ? 29.516 -7.25 -13.781 1 95.94 173 ALA A N 1
ATOM 1403 C CA . ALA A 1 173 ? 29.688 -6.852 -15.18 1 95.94 173 ALA A CA 1
ATOM 1404 C C . ALA A 1 173 ? 29.359 -8 -16.125 1 95.94 173 ALA A C 1
ATOM 1406 O O . ALA A 1 173 ? 29.422 -7.848 -17.344 1 95.94 173 ALA A O 1
ATOM 1407 N N . ASP A 1 174 ? 29.016 -9.148 -15.602 1 97.56 174 ASP A N 1
ATOM 1408 C CA . ASP A 1 174 ? 28.656 -10.25 -16.484 1 97.56 174 ASP A CA 1
ATOM 1409 C C . ASP A 1 174 ? 27.516 -9.852 -17.422 1 97.56 174 ASP A C 1
ATOM 1411 O O . ASP A 1 174 ? 26.469 -9.383 -16.969 1 97.56 174 ASP A O 1
ATOM 1415 N N . PRO A 1 175 ? 27.656 -10.023 -18.656 1 96.25 175 PRO A N 1
ATOM 1416 C CA . PRO A 1 175 ? 26.641 -9.547 -19.609 1 96.25 175 PRO A CA 1
ATOM 1417 C C . PRO A 1 175 ? 25.328 -10.312 -19.516 1 96.25 175 PRO A C 1
ATOM 1419 O O . PRO A 1 175 ? 24.281 -9.781 -19.875 1 96.25 175 PRO A O 1
ATOM 1422 N N . ASP A 1 176 ? 25.359 -11.539 -19.031 1 97.12 176 ASP A N 1
ATOM 1423 C CA . ASP A 1 176 ? 24.156 -12.375 -19.031 1 97.12 176 ASP A CA 1
ATOM 1424 C C . ASP A 1 176 ? 23.531 -12.438 -17.641 1 97.12 176 ASP A C 1
ATOM 1426 O O . ASP A 1 176 ? 22.312 -12.484 -17.5 1 97.12 176 ASP A O 1
ATOM 1430 N N . THR A 1 177 ? 24.344 -12.383 -16.609 1 97.81 177 THR A N 1
ATOM 1431 C CA . THR A 1 177 ? 23.828 -12.594 -15.266 1 97.81 177 THR A CA 1
ATOM 1432 C C . THR A 1 177 ? 24.156 -11.414 -14.359 1 97.81 177 THR A C 1
ATOM 1434 O O . THR A 1 177 ? 23.938 -11.469 -13.148 1 97.81 177 THR A O 1
ATOM 1437 N N . GLY A 1 178 ? 24.703 -10.383 -14.984 1 98 178 GLY A N 1
ATOM 1438 C CA . GLY A 1 178 ? 25.125 -9.242 -14.188 1 98 178 GLY A CA 1
ATOM 1439 C C . GLY A 1 178 ? 24.094 -8.125 -14.148 1 98 178 GLY A C 1
ATOM 1440 O O . GLY A 1 178 ? 23.062 -8.203 -14.828 1 98 178 GLY A O 1
ATOM 1441 N N . PHE A 1 179 ? 24.375 -7.082 -13.281 1 98.38 179 PHE A N 1
ATOM 1442 C CA . PHE A 1 179 ? 23.469 -5.957 -13.062 1 98.38 179 PHE A CA 1
ATOM 1443 C C . PHE A 1 179 ? 24.203 -4.797 -12.398 1 98.38 179 PHE A C 1
ATOM 1445 O O . PHE A 1 179 ? 25.312 -4.969 -11.883 1 98.38 179 PHE A O 1
ATOM 1452 N N . ILE A 1 180 ? 23.625 -3.684 -12.539 1 97.5 180 ILE A N 1
ATOM 1453 C CA . ILE A 1 180 ? 24.062 -2.494 -11.82 1 97.5 180 ILE A CA 1
ATOM 1454 C C . ILE A 1 180 ? 23.078 -2.174 -10.695 1 97.5 180 ILE A C 1
ATOM 1456 O O . ILE A 1 180 ? 21.859 -2.18 -10.906 1 97.5 180 ILE A O 1
ATOM 1460 N N . LEU A 1 181 ? 23.625 -1.995 -9.484 1 97.81 181 LEU A N 1
ATOM 1461 C CA . LEU A 1 181 ? 22.828 -1.578 -8.328 1 97.81 181 LEU A CA 1
ATOM 1462 C C . LEU A 1 181 ? 23.047 -0.096 -8.031 1 97.81 181 LEU A C 1
ATOM 1464 O O . LEU A 1 181 ? 24.172 0.347 -7.836 1 97.81 181 LEU A O 1
ATOM 1468 N N . LEU A 1 182 ? 21.938 0.696 -8.047 1 94.88 182 LEU A N 1
ATOM 1469 C CA . LEU A 1 182 ? 22.062 2.129 -7.801 1 94.88 182 LEU A CA 1
ATOM 1470 C C . LEU A 1 182 ? 20.828 2.67 -7.105 1 94.88 182 LEU A C 1
ATOM 1472 O O . LEU A 1 182 ? 19.766 2.055 -7.16 1 94.88 182 LEU A O 1
ATOM 1476 N N . PRO A 1 183 ? 20.922 3.795 -6.422 1 94.06 183 PRO A N 1
ATOM 1477 C CA . PRO A 1 183 ? 19.75 4.398 -5.758 1 94.06 183 PRO A CA 1
ATOM 1478 C C . PRO A 1 183 ? 18.703 4.891 -6.746 1 94.06 183 PRO A C 1
ATOM 1480 O O . PRO A 1 183 ? 19.047 5.453 -7.789 1 94.06 183 PRO A O 1
ATOM 1483 N N . ASP A 1 184 ? 17.484 4.574 -6.43 1 89.31 184 ASP A N 1
ATOM 1484 C CA . ASP A 1 184 ? 16.375 5.176 -7.164 1 89.31 184 ASP A CA 1
ATOM 1485 C C . ASP A 1 184 ? 16.312 6.684 -6.922 1 89.31 184 ASP A C 1
ATOM 1487 O O . ASP A 1 184 ? 16.719 7.164 -5.859 1 89.31 184 ASP A O 1
ATOM 1491 N N . MET A 1 185 ? 15.758 7.391 -7.801 1 78.69 185 MET A N 1
ATOM 1492 C CA . MET A 1 185 ? 15.672 8.844 -7.695 1 78.69 185 MET A CA 1
ATOM 1493 C C . MET A 1 185 ? 14.789 9.258 -6.523 1 78.69 185 MET A C 1
ATOM 1495 O O . MET A 1 185 ? 14.898 10.375 -6.02 1 78.69 185 MET A O 1
ATOM 1499 N N . LYS A 1 186 ? 13.953 8.414 -6.078 1 76.31 186 LYS A N 1
ATOM 1500 C CA . LYS A 1 186 ? 13 8.703 -5.012 1 76.31 186 LYS A CA 1
ATOM 1501 C C . LYS A 1 186 ? 13.672 8.656 -3.643 1 76.31 186 LYS A C 1
ATOM 1503 O O . LYS A 1 186 ? 13.109 9.133 -2.65 1 76.31 186 LYS A O 1
ATOM 1508 N N . TRP A 1 187 ? 14.812 8.133 -3.578 1 85.5 187 TRP A N 1
ATOM 1509 C CA . TRP A 1 187 ? 15.523 8.016 -2.311 1 85.5 187 TRP A CA 1
ATOM 1510 C C . TRP A 1 187 ? 16.547 9.133 -2.16 1 85.5 187 TRP A C 1
ATOM 1512 O O . TRP A 1 187 ? 17.297 9.43 -3.098 1 85.5 187 TRP A O 1
ATOM 1522 N N . ASP A 1 188 ? 16.578 9.719 -1.025 1 78 188 ASP A N 1
ATOM 1523 C CA . ASP A 1 188 ? 17.469 10.852 -0.789 1 78 188 ASP A CA 1
ATOM 1524 C C . ASP A 1 188 ? 18.891 10.375 -0.5 1 78 188 ASP A C 1
ATOM 1526 O O . ASP A 1 188 ? 19.828 11.18 -0.425 1 78 188 ASP A O 1
ATOM 1530 N N . GLY A 1 189 ? 19.016 9.109 -0.282 1 86.06 189 GLY A N 1
ATOM 1531 C CA . GLY A 1 189 ? 20.344 8.555 -0.039 1 86.06 189 GLY A CA 1
ATOM 1532 C C . GLY A 1 189 ? 20.781 8.688 1.406 1 86.06 189 GLY A C 1
ATOM 1533 O O . GLY A 1 189 ? 21.875 8.258 1.766 1 86.06 189 GLY A O 1
ATOM 1534 N N . LYS A 1 190 ? 19.922 9.156 2.215 1 84.62 190 LYS A N 1
ATOM 1535 C CA . LYS A 1 190 ? 20.328 9.461 3.584 1 84.62 190 LYS A CA 1
ATOM 1536 C C . LYS A 1 190 ? 19.562 8.609 4.59 1 84.62 190 LYS A C 1
ATOM 1538 O O . LYS A 1 190 ? 20.172 7.898 5.398 1 84.62 190 LYS A O 1
ATOM 1543 N N . ASP A 1 191 ? 18.281 8.617 4.566 1 86.5 191 ASP A N 1
ATOM 1544 C CA . ASP A 1 191 ? 17.469 7.859 5.512 1 86.5 191 ASP A CA 1
ATOM 1545 C C . ASP A 1 191 ? 17.422 6.379 5.137 1 86.5 191 ASP A C 1
ATOM 1547 O O . ASP A 1 191 ? 16.766 5.996 4.172 1 86.5 191 ASP A O 1
ATOM 1551 N N . LEU A 1 192 ? 17.969 5.605 5.914 1 90.69 192 LEU A N 1
ATOM 1552 C CA . LEU A 1 192 ? 18.062 4.18 5.617 1 90.69 192 LEU A CA 1
ATOM 1553 C C . LEU A 1 192 ? 16.703 3.498 5.742 1 90.69 192 LEU A C 1
ATOM 1555 O O . LEU A 1 192 ? 16.469 2.473 5.102 1 90.69 192 LEU A O 1
ATOM 1559 N N . ASN A 1 193 ? 15.844 4.012 6.477 1 87.5 193 ASN A N 1
ATOM 1560 C CA . ASN A 1 193 ? 14.508 3.449 6.602 1 87.5 193 ASN A CA 1
ATOM 1561 C C . ASN A 1 193 ? 13.688 3.672 5.332 1 87.5 193 ASN A C 1
ATOM 1563 O O . ASN A 1 193 ? 12.617 3.082 5.168 1 87.5 193 ASN A O 1
ATOM 1567 N N . SER A 1 194 ? 14.25 4.477 4.504 1 88.38 194 SER A N 1
ATOM 1568 C CA . SER A 1 194 ? 13.594 4.73 3.223 1 88.38 194 SER A CA 1
ATOM 1569 C C . SER A 1 194 ? 14.461 4.27 2.057 1 88.38 194 SER A C 1
ATOM 1571 O O . SER A 1 194 ? 14.32 4.758 0.935 1 88.38 194 SER A O 1
ATOM 1573 N N . LEU A 1 195 ? 15.305 3.395 2.357 1 94.06 195 LEU A N 1
ATOM 1574 C CA . LEU A 1 195 ? 16.219 2.896 1.334 1 94.06 195 LEU A CA 1
ATOM 1575 C C . LEU A 1 195 ? 15.453 2.404 0.112 1 94.06 195 LEU A C 1
ATOM 1577 O O . LEU A 1 195 ? 14.469 1.67 0.245 1 94.06 195 LEU A O 1
ATOM 1581 N N . TYR A 1 196 ? 15.883 2.832 -1.001 1 94.81 196 TYR A N 1
ATOM 1582 C CA . TYR A 1 196 ? 15.305 2.484 -2.291 1 94.81 196 TYR A CA 1
ATOM 1583 C C . TYR A 1 196 ? 16.375 2.342 -3.357 1 94.81 196 TYR A C 1
ATOM 1585 O O . TYR A 1 196 ? 16.891 3.34 -3.873 1 94.81 196 TYR A O 1
ATOM 1593 N N . LEU A 1 197 ? 16.703 1.092 -3.666 1 96.62 197 LEU A N 1
ATOM 1594 C CA . LEU A 1 197 ? 17.688 0.794 -4.703 1 96.62 197 LEU A CA 1
ATOM 1595 C C . LEU A 1 197 ? 17.047 0.018 -5.852 1 96.62 197 LEU A C 1
ATOM 1597 O O . LEU A 1 197 ? 15.977 -0.56 -5.691 1 96.62 197 LEU A O 1
ATOM 1601 N N . GLN A 1 198 ? 17.75 0.024 -6.961 1 96.88 198 GLN A N 1
ATOM 1602 C CA . GLN A 1 198 ? 17.312 -0.74 -8.133 1 96.88 198 GLN A CA 1
ATOM 1603 C C . GLN A 1 198 ? 18.484 -1.51 -8.742 1 96.88 198 GLN A C 1
ATOM 1605 O O . GLN A 1 198 ? 19.609 -0.997 -8.805 1 96.88 198 GLN A O 1
ATOM 1610 N N . ALA A 1 199 ? 18.234 -2.703 -9.07 1 98.19 199 ALA A N 1
ATOM 1611 C CA . ALA A 1 199 ? 19.172 -3.488 -9.875 1 98.19 199 ALA A CA 1
ATOM 1612 C C . ALA A 1 199 ? 18.734 -3.514 -11.344 1 98.19 199 ALA A C 1
ATOM 1614 O O . ALA A 1 199 ? 17.703 -4.102 -11.68 1 98.19 199 ALA A O 1
ATOM 1615 N N . ILE A 1 200 ? 19.5 -2.914 -12.188 1 97.06 200 ILE A N 1
ATOM 1616 C CA . ILE A 1 200 ? 19.234 -2.887 -13.625 1 97.06 200 ILE A CA 1
ATOM 1617 C C . ILE A 1 200 ? 20.109 -3.926 -14.328 1 97.06 200 ILE A C 1
ATOM 1619 O O . ILE A 1 200 ? 21.328 -3.879 -14.242 1 97.06 200 ILE A O 1
ATOM 1623 N N . VAL A 1 201 ? 19.516 -4.785 -15.086 1 98.31 201 VAL A N 1
ATOM 1624 C CA . VAL A 1 201 ? 20.25 -5.914 -15.648 1 98.31 201 VAL A CA 1
ATOM 1625 C C . VAL A 1 201 ? 21 -5.465 -16.891 1 98.31 201 VAL A C 1
ATOM 1627 O O . VAL A 1 201 ? 20.547 -4.582 -17.625 1 98.31 201 VAL A O 1
ATOM 1630 N N . HIS A 1 202 ? 22.156 -6.133 -17.156 1 97.25 202 HIS A N 1
ATOM 1631 C CA . HIS A 1 202 ? 22.938 -5.84 -18.359 1 97.25 202 HIS A CA 1
ATOM 1632 C C . HIS A 1 202 ? 22.281 -6.43 -19.594 1 97.25 202 HIS A C 1
ATOM 1634 O O . HIS A 1 202 ? 22.328 -5.84 -20.672 1 97.25 202 HIS A O 1
ATOM 1640 N N . LYS A 1 203 ? 21.734 -7.559 -19.391 1 96.75 203 LYS A N 1
ATOM 1641 C CA . LYS A 1 203 ? 21.172 -8.281 -20.516 1 96.75 203 LYS A CA 1
ATOM 1642 C C . LYS A 1 203 ? 20.078 -7.473 -21.203 1 96.75 203 LYS A C 1
ATOM 1644 O O . LYS A 1 203 ? 19.109 -7.047 -20.547 1 96.75 203 LYS A O 1
ATOM 1649 N N . HIS A 1 204 ? 20.188 -7.258 -22.422 1 92.69 204 HIS A N 1
ATOM 1650 C CA . HIS A 1 204 ? 19.203 -6.535 -23.203 1 92.69 204 HIS A CA 1
ATOM 1651 C C . HIS A 1 204 ? 18.094 -7.473 -23.703 1 92.69 204 HIS A C 1
ATOM 1653 O O . HIS A 1 204 ? 18.297 -8.688 -23.766 1 92.69 204 HIS A O 1
ATOM 1659 N N . GLY A 1 205 ? 16.969 -6.898 -23.953 1 91.75 205 GLY A N 1
ATOM 1660 C CA . GLY A 1 205 ? 15.883 -7.676 -24.547 1 91.75 205 GLY A CA 1
ATOM 1661 C C . GLY A 1 205 ? 14.875 -8.164 -23.516 1 91.75 205 GLY A C 1
ATOM 1662 O O . GLY A 1 205 ? 13.82 -8.688 -23.875 1 91.75 205 GLY A O 1
ATOM 1663 N N . LEU A 1 206 ? 15.164 -8.055 -22.281 1 95.25 206 LEU A N 1
ATOM 1664 C CA . LEU A 1 206 ? 14.219 -8.391 -21.219 1 95.25 206 LEU A CA 1
ATOM 1665 C C . LEU A 1 206 ? 13.406 -7.164 -20.812 1 95.25 206 LEU A C 1
ATOM 1667 O O . LEU A 1 206 ? 13.898 -6.293 -20.094 1 95.25 206 LEU A O 1
ATOM 1671 N N . LYS A 1 207 ? 12.203 -7.16 -21.203 1 94.38 207 LYS A N 1
ATOM 1672 C CA . LYS A 1 207 ? 11.367 -5.984 -20.969 1 94.38 207 LYS A CA 1
ATOM 1673 C C . LYS A 1 207 ? 10.75 -6.016 -19.578 1 94.38 207 LYS A C 1
ATOM 1675 O O . LYS A 1 207 ? 10.664 -4.98 -18.906 1 94.38 207 LYS A O 1
ATOM 1680 N N . SER A 1 208 ? 10.25 -7.141 -19.172 1 96.44 208 SER A N 1
ATOM 1681 C CA . SER A 1 208 ? 9.539 -7.309 -17.922 1 96.44 208 SER A CA 1
ATOM 1682 C C . SER A 1 208 ? 9.516 -8.773 -17.484 1 96.44 208 SER A C 1
ATOM 1684 O O . SER A 1 208 ? 10.203 -9.609 -18.078 1 96.44 208 SER A O 1
ATOM 1686 N N . VAL A 1 209 ? 8.75 -9.094 -16.469 1 97.88 209 VAL A N 1
ATOM 1687 C CA . VAL A 1 209 ? 8.609 -10.453 -15.945 1 97.88 209 VAL A CA 1
ATOM 1688 C C . VAL A 1 209 ? 8.062 -11.367 -17.047 1 97.88 209 VAL A C 1
ATOM 1690 O O . VAL A 1 209 ? 8.32 -12.57 -17.047 1 97.88 209 VAL A O 1
ATOM 1693 N N . ARG A 1 210 ? 7.371 -10.852 -18.031 1 97.88 210 ARG A N 1
ATOM 1694 C CA . ARG A 1 210 ? 6.762 -11.625 -19.109 1 97.88 210 ARG A CA 1
ATOM 1695 C C . ARG A 1 210 ? 7.824 -12.328 -19.953 1 97.88 210 ARG A C 1
ATOM 1697 O O . ARG A 1 210 ? 7.543 -13.328 -20.625 1 97.88 210 ARG A O 1
ATOM 1704 N N . ASP A 1 211 ? 9.031 -11.836 -19.875 1 97.56 211 ASP A N 1
ATOM 1705 C CA . ASP A 1 211 ? 10.094 -12.367 -20.719 1 97.56 211 ASP A CA 1
ATOM 1706 C C . ASP A 1 211 ? 10.914 -13.422 -19.984 1 97.56 211 ASP A C 1
ATOM 1708 O O . ASP A 1 211 ? 11.812 -14.047 -20.562 1 97.56 211 ASP A O 1
ATOM 1712 N N . LEU A 1 212 ? 10.648 -13.656 -18.734 1 98.5 212 LEU A N 1
ATOM 1713 C CA . LEU A 1 212 ? 11.516 -14.477 -17.891 1 98.5 212 LEU A CA 1
ATOM 1714 C C . LEU A 1 212 ? 11.148 -15.953 -18.016 1 98.5 212 LEU A C 1
ATOM 1716 O O . LEU A 1 212 ? 9.961 -16.297 -18.078 1 98.5 212 LEU A O 1
ATOM 1720 N N . ASN A 1 213 ? 12.102 -16.766 -18.062 1 98.38 213 ASN A N 1
ATOM 1721 C CA . ASN A 1 213 ? 11.977 -18.219 -18.078 1 98.38 213 ASN A CA 1
ATOM 1722 C C . ASN A 1 213 ? 13.172 -18.891 -17.406 1 98.38 213 ASN A C 1
ATOM 1724 O O . ASN A 1 213 ? 13.969 -18.234 -16.734 1 98.38 213 ASN A O 1
ATOM 1728 N N . LYS A 1 214 ? 13.305 -20.156 -17.531 1 98.38 214 LYS A N 1
ATOM 1729 C CA . LYS A 1 214 ? 14.305 -20.922 -16.797 1 98.38 214 LYS A CA 1
ATOM 1730 C C . LYS A 1 214 ? 15.719 -20.469 -17.156 1 98.38 214 LYS A C 1
ATOM 1732 O O . LYS A 1 214 ? 16.625 -20.516 -16.312 1 98.38 214 LYS A O 1
ATOM 1737 N N . SER A 1 215 ? 15.961 -20.062 -18.359 1 98.38 215 SER A N 1
ATOM 1738 C CA . SER A 1 215 ? 17.281 -19.625 -18.781 1 98.38 215 SER A CA 1
ATOM 1739 C C . SER A 1 215 ? 17.734 -18.391 -18.016 1 98.38 215 SER A C 1
ATOM 1741 O O . SER A 1 215 ? 18.922 -18.047 -18.016 1 98.38 215 SER A O 1
ATOM 1743 N N . HIS A 1 216 ? 16.844 -17.703 -17.359 1 98.56 216 HIS A N 1
ATOM 1744 C CA . HIS A 1 216 ? 17.172 -16.469 -16.672 1 98.56 216 HIS A CA 1
ATOM 1745 C C . HIS A 1 216 ? 17.328 -16.703 -15.18 1 98.56 216 HIS A C 1
ATOM 1747 O O . HIS A 1 216 ? 17.594 -15.758 -14.422 1 98.56 216 HIS A O 1
ATOM 1753 N N . LEU A 1 217 ? 17.156 -17.906 -14.67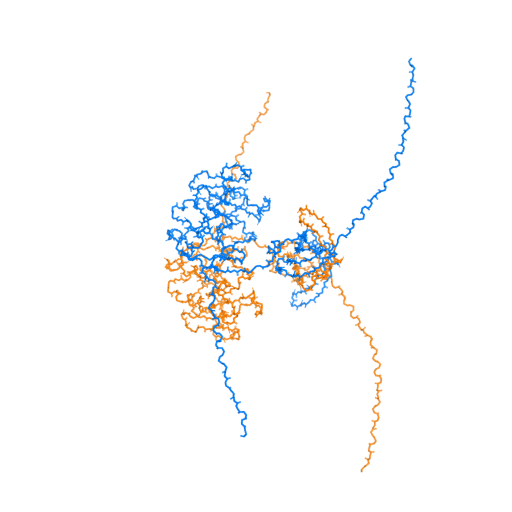2 1 98.62 217 LEU A N 1
ATOM 1754 C CA . LEU A 1 217 ? 17.234 -18.203 -13.25 1 98.62 217 LEU A CA 1
ATOM 1755 C C . LEU A 1 217 ? 18.578 -17.828 -12.672 1 98.62 217 LEU A C 1
ATOM 1757 O O . LEU A 1 217 ? 18.656 -17.266 -11.57 1 98.62 217 LEU A O 1
ATOM 1761 N N . PRO A 1 218 ? 19.703 -18.094 -13.383 1 98.56 218 PRO A N 1
ATOM 1762 C CA . PRO A 1 218 ? 21 -17.656 -12.828 1 98.56 218 PRO A CA 1
ATOM 1763 C C . PRO A 1 218 ? 21.062 -16.141 -12.594 1 98.56 218 PRO A C 1
ATOM 1765 O O . PRO A 1 218 ? 21.562 -15.695 -11.562 1 98.56 218 PRO A O 1
ATOM 1768 N N . LEU A 1 219 ? 20.547 -15.391 -13.508 1 98.69 219 LEU A N 1
ATOM 1769 C CA . LEU A 1 219 ? 20.5 -13.938 -13.383 1 98.69 219 LEU A CA 1
ATOM 1770 C C . LEU A 1 219 ? 19.688 -13.516 -12.164 1 98.69 219 LEU A C 1
ATOM 1772 O O . LEU A 1 219 ? 20.156 -12.711 -11.352 1 98.69 219 LEU A O 1
ATOM 1776 N N . LEU A 1 220 ? 18.484 -14.07 -12.031 1 98.81 220 LEU A N 1
ATOM 1777 C CA . LEU A 1 220 ? 17.562 -13.711 -10.961 1 98.81 220 LEU A CA 1
ATOM 1778 C C . LEU A 1 220 ? 18.141 -14.086 -9.602 1 98.81 220 LEU A C 1
ATOM 1780 O O . LEU A 1 220 ? 18.062 -13.305 -8.648 1 98.81 220 LEU A O 1
ATOM 1784 N N . ASN A 1 221 ? 18.719 -15.258 -9.562 1 98.5 221 ASN A N 1
ATOM 1785 C CA . ASN A 1 221 ? 19.344 -15.695 -8.32 1 98.5 221 ASN A CA 1
ATOM 1786 C C . ASN A 1 221 ? 20.531 -14.805 -7.945 1 98.5 221 ASN A C 1
ATOM 1788 O O . ASN A 1 221 ? 20.734 -14.492 -6.773 1 98.5 221 ASN A O 1
ATOM 1792 N N . ASN A 1 222 ? 21.266 -14.484 -8.938 1 98.31 222 ASN A N 1
ATOM 1793 C CA . ASN A 1 222 ? 22.406 -13.594 -8.703 1 98.31 222 ASN A CA 1
ATOM 1794 C C . ASN A 1 222 ? 21.953 -12.25 -8.141 1 98.31 222 ASN A C 1
ATOM 1796 O O . ASN A 1 222 ? 22.531 -11.742 -7.184 1 98.31 222 ASN A O 1
ATOM 1800 N N . ILE A 1 223 ? 20.984 -11.68 -8.695 1 98.62 223 ILE A N 1
ATOM 1801 C CA . ILE A 1 223 ? 20.453 -10.398 -8.234 1 98.62 223 ILE A CA 1
ATOM 1802 C C . ILE A 1 223 ? 19.984 -10.523 -6.785 1 98.62 223 ILE A C 1
ATOM 1804 O O . ILE A 1 223 ? 20.266 -9.656 -5.957 1 98.62 223 ILE A O 1
ATOM 1808 N N . LEU A 1 224 ? 19.266 -11.57 -6.492 1 98.31 224 LEU A N 1
ATOM 1809 C CA . LEU A 1 224 ? 18.719 -11.789 -5.156 1 98.31 224 LEU A CA 1
ATOM 1810 C C . LEU A 1 224 ? 19.828 -11.898 -4.121 1 98.31 224 LEU A C 1
ATOM 1812 O O . LEU A 1 224 ? 19.812 -11.188 -3.115 1 98.31 224 LEU A O 1
ATOM 1816 N N . GLU A 1 225 ? 20.781 -12.719 -4.387 1 97.56 225 GLU A N 1
ATOM 1817 C CA . GLU A 1 225 ? 21.812 -13.031 -3.41 1 97.56 225 GLU A CA 1
ATOM 1818 C C . GLU A 1 225 ? 22.859 -11.922 -3.344 1 97.56 225 GLU A C 1
ATOM 1820 O O . GLU A 1 225 ? 23.094 -11.352 -2.279 1 97.56 225 GLU A O 1
ATOM 1825 N N . GLU A 1 226 ? 23.438 -11.617 -4.5 1 97.75 226 GLU A N 1
ATOM 1826 C CA . GLU A 1 226 ? 24.5 -10.602 -4.52 1 97.75 226 GLU A CA 1
ATOM 1827 C C . GLU A 1 226 ? 23.938 -9.227 -4.172 1 97.75 226 GLU A C 1
ATOM 1829 O O . GLU A 1 226 ? 24.594 -8.445 -3.48 1 97.75 226 GLU A O 1
ATOM 1834 N N . GLY A 1 227 ? 22.75 -8.914 -4.68 1 97.88 227 GLY A N 1
ATOM 1835 C CA . GLY A 1 227 ? 22.141 -7.641 -4.348 1 97.88 227 GLY A CA 1
ATOM 1836 C C . GLY A 1 227 ? 21.922 -7.449 -2.859 1 97.88 227 GLY A C 1
ATOM 1837 O O . GLY A 1 227 ? 22.297 -6.422 -2.295 1 97.88 227 GLY A O 1
ATOM 1838 N N . ALA A 1 228 ? 21.359 -8.445 -2.254 1 97.31 228 ALA A N 1
ATOM 1839 C CA . ALA A 1 228 ? 21.094 -8.391 -0.818 1 97.31 228 ALA A CA 1
ATOM 1840 C C . ALA A 1 228 ? 22.406 -8.32 -0.028 1 97.31 228 ALA A C 1
ATOM 1842 O O . ALA A 1 228 ? 22.5 -7.574 0.95 1 97.31 228 ALA A O 1
ATOM 1843 N N . ASP A 1 229 ? 23.359 -9.078 -0.412 1 97.19 229 ASP A N 1
ATOM 1844 C CA . ASP A 1 229 ? 24.656 -9.102 0.265 1 97.19 229 ASP A CA 1
ATOM 1845 C C . ASP A 1 229 ? 25.312 -7.727 0.212 1 97.19 229 ASP A C 1
ATOM 1847 O O . ASP A 1 229 ? 25.844 -7.25 1.22 1 97.19 229 ASP A O 1
ATOM 1851 N N . VAL A 1 230 ? 25.312 -7.164 -0.938 1 97.75 230 VAL A N 1
ATOM 1852 C CA . VAL A 1 230 ? 25.938 -5.855 -1.118 1 97.75 230 VAL A CA 1
ATOM 1853 C C . VAL A 1 230 ? 25.219 -4.824 -0.244 1 97.75 230 VAL A C 1
ATOM 1855 O O . VAL A 1 230 ? 25.875 -3.979 0.376 1 97.75 230 VAL A O 1
ATOM 1858 N N . ILE A 1 231 ? 23.938 -4.859 -0.178 1 97.75 231 ILE A N 1
ATOM 1859 C CA . ILE A 1 231 ? 23.156 -3.9 0.607 1 97.75 231 ILE A CA 1
ATOM 1860 C C . ILE A 1 231 ? 23.484 -4.07 2.09 1 97.75 231 ILE A C 1
ATOM 1862 O O . ILE A 1 231 ? 23.641 -3.086 2.816 1 97.75 231 ILE A O 1
ATOM 1866 N N . ASN A 1 232 ? 23.562 -5.285 2.48 1 96.94 232 ASN A N 1
ATOM 1867 C CA . ASN A 1 232 ? 23.953 -5.543 3.863 1 96.94 232 ASN A CA 1
ATOM 1868 C C . ASN A 1 232 ? 25.344 -5.012 4.164 1 96.94 232 ASN A C 1
ATOM 1870 O O . ASN A 1 232 ? 25.578 -4.398 5.207 1 96.94 232 ASN A O 1
ATOM 1874 N N . GLN A 1 233 ? 26.281 -5.188 3.307 1 96.62 233 GLN A N 1
ATOM 1875 C CA . GLN A 1 233 ? 27.672 -4.758 3.48 1 96.62 233 GLN A CA 1
ATOM 1876 C C . GLN A 1 233 ? 27.766 -3.234 3.475 1 96.62 233 GLN A C 1
ATOM 1878 O O . GLN A 1 233 ? 28.453 -2.65 4.316 1 96.62 233 GLN A O 1
ATOM 1883 N N . GLU A 1 234 ? 27.062 -2.635 2.533 1 96.19 234 GLU A N 1
ATOM 1884 C CA . GLU A 1 234 ? 27.219 -1.2 2.305 1 96.19 234 GLU A CA 1
ATOM 1885 C C . GLU A 1 234 ? 26.375 -0.394 3.295 1 96.19 234 GLU A C 1
ATOM 1887 O O . GLU A 1 234 ? 26.781 0.702 3.701 1 96.19 234 GLU A O 1
ATOM 1892 N N . TYR A 1 235 ? 25.234 -0.95 3.666 1 96.06 235 TYR A N 1
ATOM 1893 C CA . TYR A 1 235 ? 24.312 -0.13 4.43 1 96.06 235 TYR A CA 1
ATOM 1894 C C . TYR A 1 235 ? 23.953 -0.793 5.758 1 96.06 235 TYR A C 1
ATOM 1896 O O . TYR A 1 235 ? 23.25 -0.213 6.578 1 96.06 235 TYR A O 1
ATOM 1904 N N . GLY A 1 236 ? 24.328 -2 5.949 1 95.44 236 GLY A N 1
ATOM 1905 C CA . GLY A 1 236 ? 24.031 -2.713 7.184 1 95.44 236 GLY A CA 1
ATOM 1906 C C . GLY A 1 236 ? 22.594 -3.172 7.273 1 95.44 236 GLY A C 1
ATOM 1907 O O . GLY A 1 236 ? 22.047 -3.305 8.375 1 95.44 236 GLY A O 1
ATOM 1908 N N . ILE A 1 237 ? 21.953 -3.377 6.191 1 95.94 237 ILE A N 1
ATOM 1909 C CA . ILE A 1 237 ? 20.562 -3.811 6.156 1 95.94 237 ILE A CA 1
ATOM 1910 C C . ILE A 1 237 ? 20.5 -5.277 5.746 1 95.94 237 ILE A C 1
ATOM 1912 O O . ILE A 1 237 ? 20.781 -5.625 4.598 1 95.94 237 ILE A O 1
ATOM 1916 N N . PRO A 1 238 ? 20.078 -6.086 6.691 1 95.19 238 PRO A N 1
ATOM 1917 C CA . PRO A 1 238 ? 20.016 -7.512 6.363 1 95.19 238 PRO A CA 1
ATOM 1918 C C . PRO A 1 238 ? 18.844 -7.848 5.43 1 95.19 238 PRO A C 1
ATOM 1920 O O . PRO A 1 238 ? 17.938 -7.039 5.262 1 95.19 238 PRO A O 1
ATOM 1923 N N . LYS A 1 239 ? 18.891 -9 4.852 1 94.94 239 LYS A N 1
ATOM 1924 C CA . LYS A 1 239 ? 17.875 -9.477 3.902 1 94.94 239 LYS A CA 1
ATOM 1925 C C . LYS A 1 239 ? 16.484 -9.477 4.527 1 94.94 239 LYS A C 1
ATOM 1927 O O . LYS A 1 239 ? 15.492 -9.219 3.844 1 94.94 239 LYS A O 1
ATOM 1932 N N . SER A 1 240 ? 16.391 -9.727 5.805 1 94.56 240 SER A N 1
ATOM 1933 C CA . SER A 1 240 ? 15.125 -9.797 6.516 1 94.56 240 SER A CA 1
ATOM 1934 C C . SER A 1 240 ? 14.484 -8.422 6.648 1 94.56 240 SER A C 1
ATOM 1936 O O . SER A 1 240 ? 13.352 -8.297 7.121 1 94.56 240 SER A O 1
ATOM 1938 N N . LYS A 1 241 ? 15.172 -7.426 6.191 1 96.25 241 LYS A N 1
ATOM 1939 C CA . LYS A 1 241 ? 14.648 -6.066 6.238 1 96.25 241 LYS A CA 1
ATOM 1940 C C . LYS A 1 241 ? 14.438 -5.504 4.832 1 96.25 241 LYS A C 1
ATOM 1942 O O . LYS A 1 241 ? 14.234 -4.301 4.664 1 96.25 241 LYS A O 1
ATOM 1947 N N . LEU A 1 242 ? 14.484 -6.426 3.895 1 96.94 242 LEU A N 1
ATOM 1948 C CA . LEU A 1 242 ? 14.391 -5.969 2.514 1 96.94 242 LEU A CA 1
ATOM 1949 C C . LEU A 1 242 ? 13.141 -6.516 1.837 1 96.94 242 LEU A C 1
ATOM 1951 O O . LEU A 1 242 ? 12.828 -7.699 1.974 1 96.94 242 LEU A O 1
ATOM 1955 N N . ARG A 1 243 ? 12.43 -5.656 1.161 1 97.31 243 ARG A N 1
ATOM 1956 C CA . ARG A 1 243 ? 11.461 -6.043 0.145 1 97.31 243 ARG A CA 1
ATOM 1957 C C . ARG A 1 243 ? 12.086 -6.035 -1.245 1 97.31 243 ARG A C 1
ATOM 1959 O O . ARG A 1 243 ? 12.578 -5.004 -1.704 1 97.31 243 ARG A O 1
ATOM 1966 N N . ILE A 1 244 ? 12.133 -7.168 -1.889 1 98.31 244 ILE A N 1
ATOM 1967 C CA . ILE A 1 244 ? 12.781 -7.332 -3.186 1 98.31 244 ILE A CA 1
ATOM 1968 C C . ILE A 1 244 ? 11.75 -7.789 -4.223 1 98.31 244 ILE A C 1
ATOM 1970 O O . ILE A 1 244 ? 11.18 -8.875 -4.102 1 98.31 244 ILE A O 1
ATOM 1974 N N . TYR A 1 245 ? 11.531 -6.934 -5.262 1 98.38 245 TYR A N 1
ATOM 1975 C CA . TYR A 1 245 ? 10.406 -7.254 -6.129 1 98.38 245 TYR A CA 1
ATOM 1976 C C . TYR A 1 245 ? 10.578 -6.621 -7.504 1 98.38 245 TYR A C 1
ATOM 1978 O O . TYR A 1 245 ? 11.461 -5.789 -7.707 1 98.38 245 TYR A O 1
ATOM 1986 N N . ILE A 1 246 ? 9.742 -7.07 -8.438 1 98.38 246 ILE A N 1
ATOM 1987 C CA . ILE A 1 246 ? 9.664 -6.582 -9.812 1 98.38 246 ILE A CA 1
ATOM 1988 C C . ILE A 1 246 ? 8.273 -6.008 -10.078 1 98.38 246 ILE A C 1
ATOM 1990 O O . ILE A 1 246 ? 7.266 -6.598 -9.68 1 98.38 246 ILE A O 1
ATOM 1994 N N . HIS A 1 247 ? 8.219 -4.879 -10.727 1 97.06 247 HIS A N 1
ATOM 1995 C CA . HIS A 1 247 ? 6.93 -4.297 -11.078 1 97.06 247 HIS A CA 1
ATOM 1996 C C . HIS A 1 247 ? 6.414 -4.863 -12.398 1 97.06 247 HIS A C 1
ATOM 1998 O O . HIS A 1 247 ? 7.191 -5.113 -13.32 1 97.06 247 HIS A O 1
ATOM 2004 N N . TYR A 1 248 ? 5.137 -4.945 -12.438 1 96.62 248 TYR A N 1
ATOM 2005 C CA . TYR A 1 248 ? 4.422 -5.117 -13.695 1 96.62 248 TYR A CA 1
ATOM 2006 C C . TYR A 1 248 ? 3.117 -4.332 -13.703 1 96.62 248 TYR A C 1
ATOM 2008 O O . TYR A 1 248 ? 2.211 -4.617 -12.914 1 96.62 248 TYR A O 1
ATOM 2016 N N . GLN A 1 249 ? 2.879 -3.371 -14.391 1 93.62 249 GLN A N 1
ATOM 2017 C CA . GLN A 1 249 ? 3.676 -2.77 -15.453 1 93.62 249 GLN A CA 1
ATOM 2018 C C . GLN A 1 249 ? 4.809 -1.923 -14.883 1 93.62 249 GLN A C 1
ATOM 2020 O O . GLN A 1 249 ? 4.617 -1.196 -13.906 1 93.62 249 GLN A O 1
ATOM 2025 N N . PRO A 1 250 ? 5.934 -2.076 -15.469 1 93.12 250 PRO A N 1
ATOM 2026 C CA . PRO A 1 250 ? 7.051 -1.25 -15 1 93.12 250 PRO A CA 1
ATOM 2027 C C . PRO A 1 250 ? 7 0.173 -15.555 1 93.12 250 PRO A C 1
ATOM 2029 O O . PRO A 1 250 ? 6.172 0.476 -16.422 1 93.12 250 PRO A O 1
ATOM 2032 N N . SER A 1 251 ? 7.824 1.055 -14.961 1 85.94 251 SER A N 1
ATOM 2033 C CA . SER A 1 251 ? 7.898 2.43 -15.445 1 85.94 251 SER A CA 1
ATOM 2034 C C . SER A 1 251 ? 8.633 2.506 -16.781 1 85.94 251 SER A C 1
ATOM 2036 O O . SER A 1 251 ? 8.422 3.439 -17.562 1 85.94 251 SER A O 1
ATOM 2038 N N . TYR A 1 252 ? 9.578 1.61 -17.047 1 87.94 252 TYR A N 1
ATOM 2039 C CA . TYR A 1 252 ? 10.266 1.45 -18.328 1 87.94 252 TYR A CA 1
ATOM 2040 C C . TYR A 1 252 ? 10.547 -0.021 -18.609 1 87.94 252 TYR A C 1
ATOM 2042 O O . TYR A 1 252 ? 10.703 -0.822 -17.688 1 87.94 252 TYR A O 1
ATOM 2050 N N . TYR A 1 253 ? 10.578 -0.304 -19.875 1 92.19 253 TYR A N 1
ATOM 2051 C CA . TYR A 1 253 ? 10.539 -1.706 -20.266 1 92.19 253 TYR A CA 1
ATOM 2052 C C . TYR A 1 253 ? 11.945 -2.246 -20.5 1 92.19 253 TYR A C 1
ATOM 2054 O O . TYR A 1 253 ? 12.289 -2.656 -21.609 1 92.19 253 TYR A O 1
ATOM 2062 N N . HIS A 1 254 ? 12.688 -2.289 -19.469 1 94.31 254 HIS A N 1
ATOM 2063 C CA . HIS A 1 254 ? 13.953 -2.982 -19.25 1 94.31 254 HIS A CA 1
ATOM 2064 C C . HIS A 1 254 ? 14 -3.59 -17.844 1 94.31 254 HIS A C 1
ATOM 2066 O O . HIS A 1 254 ? 13.812 -2.885 -16.844 1 94.31 254 HIS A O 1
ATOM 2072 N N . LEU A 1 255 ? 14.219 -4.812 -17.812 1 97.31 255 LEU A N 1
ATOM 2073 C CA . LEU A 1 255 ? 14.062 -5.543 -16.562 1 97.31 255 LEU A CA 1
ATOM 2074 C C . LEU A 1 255 ? 14.914 -4.918 -15.453 1 97.31 255 LEU A C 1
ATOM 2076 O O . LEU A 1 255 ? 16.109 -4.648 -15.664 1 97.31 255 LEU A O 1
ATOM 2080 N N . HIS A 1 256 ? 14.328 -4.648 -14.359 1 97.38 256 HIS A N 1
ATOM 2081 C CA . HIS A 1 256 ? 15 -4.145 -13.172 1 97.38 256 HIS A CA 1
ATOM 2082 C C . HIS A 1 256 ? 14.289 -4.598 -11.898 1 97.38 256 HIS A C 1
ATOM 2084 O O . HIS A 1 256 ? 13.086 -4.871 -11.922 1 97.38 256 HIS A O 1
ATOM 2090 N N . VAL A 1 257 ? 15.016 -4.758 -10.828 1 98.5 257 VAL A N 1
ATOM 2091 C CA . VAL A 1 257 ? 14.516 -5.25 -9.555 1 98.5 257 VAL A CA 1
ATOM 2092 C C . VAL A 1 257 ? 14.625 -4.152 -8.5 1 98.5 257 VAL A C 1
ATOM 2094 O O . VAL A 1 257 ? 15.641 -3.455 -8.422 1 98.5 257 VAL A O 1
ATOM 2097 N N . HIS A 1 258 ? 13.609 -4.012 -7.715 1 97.81 258 HIS A N 1
ATOM 2098 C CA . HIS A 1 258 ? 13.578 -3.021 -6.645 1 97.81 258 HIS A CA 1
ATOM 2099 C C . HIS A 1 258 ? 13.992 -3.635 -5.312 1 97.81 258 HIS A C 1
ATOM 2101 O O . HIS A 1 258 ? 13.594 -4.758 -4.992 1 97.81 258 HIS A O 1
ATOM 2107 N N . PHE A 1 259 ? 14.82 -2.945 -4.574 1 97.88 259 PHE A N 1
ATOM 2108 C CA . PHE A 1 259 ? 15.18 -3.229 -3.189 1 97.88 259 PHE A CA 1
ATOM 2109 C C . PHE A 1 259 ? 14.734 -2.096 -2.271 1 97.88 259 PHE A C 1
ATOM 2111 O O . PHE A 1 259 ? 15.266 -0.987 -2.344 1 97.88 259 PHE A O 1
ATOM 2118 N N . ASN A 1 260 ? 13.75 -2.439 -1.437 1 96.81 260 ASN A N 1
ATOM 2119 C CA . ASN A 1 260 ? 13.258 -1.438 -0.494 1 96.81 260 ASN A CA 1
ATOM 2120 C C . ASN A 1 260 ? 13.453 -1.89 0.951 1 96.81 260 ASN A C 1
ATOM 2122 O O . ASN A 1 260 ? 13.312 -3.074 1.26 1 96.81 260 ASN A O 1
ATOM 2126 N N . HIS A 1 261 ? 13.805 -0.892 1.738 1 95.62 261 HIS A N 1
ATOM 2127 C CA . HIS A 1 261 ? 13.672 -1.193 3.158 1 95.62 261 HIS A CA 1
ATOM 2128 C C . HIS A 1 261 ? 12.219 -1.504 3.518 1 95.62 261 HIS A C 1
ATOM 2130 O O . HIS A 1 261 ? 11.297 -0.873 2.998 1 95.62 261 HIS A O 1
ATOM 2136 N N . ILE A 1 262 ? 12.016 -2.369 4.406 1 94.38 262 ILE A N 1
ATOM 2137 C CA . ILE A 1 262 ? 10.695 -2.881 4.758 1 94.38 262 ILE A CA 1
ATOM 2138 C C . ILE A 1 262 ? 9.852 -1.759 5.352 1 94.38 262 ILE A C 1
ATOM 2140 O O . ILE A 1 262 ? 8.617 -1.8 5.285 1 94.38 262 ILE A O 1
ATOM 2144 N N . ASN A 1 263 ? 10.414 -0.771 5.871 1 89.06 263 ASN A N 1
ATOM 2145 C CA . ASN A 1 263 ? 9.695 0.332 6.496 1 89.06 263 ASN A CA 1
ATOM 2146 C C . ASN A 1 263 ? 9.234 1.357 5.465 1 89.06 263 ASN A C 1
ATOM 2148 O O . ASN A 1 263 ? 8.438 2.248 5.781 1 89.06 263 ASN A O 1
ATOM 2152 N N . LEU A 1 264 ? 9.727 1.19 4.297 1 87.81 264 LEU A N 1
ATOM 2153 C CA . LEU A 1 264 ? 9.352 2.152 3.27 1 87.81 264 LEU A CA 1
ATOM 2154 C C . LEU A 1 264 ? 7.914 1.924 2.814 1 87.81 264 LEU A C 1
ATOM 2156 O O . LEU A 1 264 ? 7.559 0.823 2.387 1 87.81 264 LEU A O 1
ATOM 2160 N N . GLU A 1 265 ? 7.125 2.908 3.021 1 79.38 265 GLU A N 1
ATOM 2161 C CA . GLU A 1 265 ? 5.805 2.881 2.398 1 79.38 265 GLU A CA 1
ATOM 2162 C C . GLU A 1 265 ? 5.875 3.32 0.939 1 79.38 265 GLU A C 1
ATOM 2164 O O . GLU A 1 265 ? 5.875 4.516 0.645 1 79.38 265 GLU A O 1
ATOM 2169 N N . SER A 1 266 ? 6.09 2.463 0.088 1 72.75 266 SER A N 1
ATOM 2170 C CA . SER A 1 266 ? 6.289 2.768 -1.325 1 72.75 266 SER A CA 1
ATOM 2171 C C . SER A 1 266 ? 5.008 2.553 -2.123 1 72.75 266 SER A C 1
ATOM 2173 O O . SER A 1 266 ? 4.344 1.523 -1.979 1 72.75 266 SER A O 1
ATOM 2175 N N . PRO A 1 267 ? 4.742 3.678 -2.883 1 74.69 267 PRO A N 1
ATOM 2176 C CA . PRO A 1 267 ? 3.693 3.412 -3.871 1 74.69 267 PRO A CA 1
ATOM 2177 C C . PRO A 1 267 ? 4.098 2.344 -4.887 1 74.69 267 PRO A C 1
ATOM 2179 O O . PRO A 1 267 ? 5.27 2.242 -5.25 1 74.69 267 PRO A O 1
ATOM 2182 N N . GLY A 1 268 ? 3.49 1.299 -4.957 1 88.12 268 GLY A N 1
ATOM 2183 C CA . GLY A 1 268 ? 3.775 0.319 -5.992 1 88.12 268 GLY A CA 1
ATOM 2184 C C . GLY A 1 268 ? 3.98 -1.082 -5.445 1 88.12 268 GLY A C 1
ATOM 2185 O O . GLY A 1 268 ? 4.191 -2.027 -6.211 1 88.12 268 GLY A O 1
ATOM 2186 N N . PHE A 1 269 ? 4.09 -1.147 -4.16 1 94.5 269 PHE A N 1
ATOM 2187 C CA . PHE A 1 269 ? 4.305 -2.467 -3.578 1 94.5 269 PHE A CA 1
ATOM 2188 C C . PHE A 1 269 ? 2.982 -3.209 -3.42 1 94.5 269 PHE A C 1
ATOM 2190 O O . PHE A 1 269 ? 2.881 -4.145 -2.625 1 94.5 269 PHE A O 1
ATOM 2197 N N . ASP A 1 270 ? 2.02 -2.814 -4.18 1 95.38 270 ASP A N 1
ATOM 2198 C CA . ASP A 1 270 ? 0.707 -3.451 -4.176 1 95.38 270 ASP A CA 1
ATOM 2199 C C . ASP A 1 270 ? 0.76 -4.824 -4.848 1 95.38 270 ASP A C 1
ATOM 2201 O O . ASP A 1 270 ? 1.576 -5.051 -5.742 1 95.38 270 ASP A O 1
ATOM 2205 N N . ALA A 1 271 ? -0.181 -5.641 -4.5 1 96.75 271 ALA A N 1
ATOM 2206 C CA . ALA A 1 271 ? -0.224 -7.023 -4.969 1 96.75 271 ALA A CA 1
ATOM 2207 C C . ALA A 1 271 ? -0.496 -7.086 -6.469 1 96.75 271 ALA A C 1
ATOM 2209 O O . ALA A 1 271 ? -0.166 -8.078 -7.125 1 96.75 271 ALA A O 1
ATOM 2210 N N . ASP A 1 272 ? -1.097 -6.051 -7 1 96.31 272 ASP A N 1
ATOM 2211 C CA . ASP A 1 272 ? -1.402 -6.059 -8.422 1 96.31 272 ASP A CA 1
ATOM 2212 C C . ASP A 1 272 ? -0.358 -5.273 -9.219 1 96.31 272 ASP A C 1
ATOM 2214 O O . ASP A 1 272 ? -0.637 -4.793 -10.312 1 96.31 272 ASP A O 1
ATOM 2218 N N . ARG A 1 273 ? 0.744 -5.109 -8.602 1 96.44 273 ARG A N 1
ATOM 2219 C CA . ARG A 1 273 ? 1.813 -4.414 -9.312 1 96.44 273 ARG A CA 1
ATOM 2220 C C . ARG A 1 273 ? 3.168 -5.055 -9.023 1 96.44 273 ARG A C 1
ATOM 2222 O O . ARG A 1 273 ? 3.979 -5.246 -9.93 1 96.44 273 ARG A O 1
ATOM 2229 N N . ALA A 1 274 ? 3.436 -5.336 -7.789 1 97.75 274 ALA A N 1
ATOM 2230 C CA . ALA A 1 274 ? 4.73 -5.855 -7.359 1 97.75 274 ALA A CA 1
ATOM 2231 C C . ALA A 1 274 ? 4.734 -7.383 -7.348 1 97.75 274 ALA A C 1
ATOM 2233 O O . ALA A 1 274 ? 3.811 -8.008 -6.816 1 97.75 274 ALA A O 1
ATOM 2234 N N . HIS A 1 275 ? 5.727 -7.977 -7.922 1 98.44 275 HIS A N 1
ATOM 2235 C CA . HIS A 1 275 ? 5.996 -9.406 -7.887 1 98.44 275 HIS A CA 1
ATOM 2236 C C . HIS A 1 275 ? 7.273 -9.711 -7.109 1 98.44 275 HIS A C 1
ATOM 2238 O O . HIS A 1 275 ? 8.367 -9.352 -7.543 1 98.44 275 HIS A O 1
ATOM 2244 N N . LEU A 1 276 ? 7.141 -10.359 -5.973 1 98.5 276 LEU A N 1
ATOM 2245 C CA . LEU A 1 276 ? 8.297 -10.664 -5.145 1 98.5 276 LEU A CA 1
ATOM 2246 C C . LEU A 1 276 ? 9.297 -11.531 -5.91 1 98.5 276 LEU A C 1
ATOM 2248 O O . LEU A 1 276 ? 8.914 -12.508 -6.562 1 98.5 276 LEU A O 1
ATOM 2252 N N . LEU A 1 277 ? 10.547 -11.172 -5.809 1 98.62 277 LEU A N 1
ATOM 2253 C CA . LEU A 1 277 ? 11.57 -11.859 -6.602 1 98.62 277 LEU A CA 1
ATOM 2254 C C . LEU A 1 277 ? 11.633 -13.336 -6.246 1 98.62 277 LEU A C 1
ATOM 2256 O O . LEU A 1 277 ? 11.781 -14.188 -7.129 1 98.62 277 LEU A O 1
ATOM 2260 N N . VAL A 1 278 ? 11.539 -13.695 -4.992 1 97.31 278 VAL A N 1
ATOM 2261 C CA . VAL A 1 278 ? 11.555 -15.086 -4.559 1 97.31 278 VAL A CA 1
ATOM 2262 C C . VAL A 1 278 ? 10.414 -15.852 -5.234 1 97.31 278 VAL A C 1
ATOM 2264 O O . VAL A 1 278 ? 10.586 -17 -5.648 1 97.31 278 VAL A O 1
ATOM 2267 N N . ASP A 1 279 ? 9.242 -15.203 -5.316 1 97.69 279 ASP A N 1
ATOM 2268 C CA . ASP A 1 279 ? 8.109 -15.828 -5.992 1 97.69 279 ASP A CA 1
ATOM 2269 C C . ASP A 1 279 ? 8.398 -16.016 -7.48 1 97.69 279 ASP A C 1
ATOM 2271 O O . ASP A 1 279 ? 8.109 -17.078 -8.039 1 97.69 279 ASP A O 1
ATOM 2275 N N . VAL A 1 280 ? 8.945 -15.008 -8.07 1 98.56 280 VAL A N 1
ATOM 2276 C CA . VAL A 1 280 ? 9.25 -15.07 -9.492 1 98.56 280 VAL A CA 1
ATOM 2277 C C . VAL A 1 280 ? 10.188 -16.25 -9.773 1 98.56 280 VAL A C 1
ATOM 2279 O O . VAL A 1 280 ? 9.945 -17.031 -10.688 1 98.56 280 VAL A O 1
ATOM 2282 N N . ILE A 1 281 ? 11.211 -16.375 -9.008 1 98.38 281 ILE A N 1
ATOM 2283 C CA . ILE A 1 281 ? 12.211 -17.422 -9.172 1 98.38 281 ILE A CA 1
ATOM 2284 C C . ILE A 1 281 ? 11.547 -18.797 -9.023 1 98.38 281 ILE A C 1
ATOM 2286 O O . ILE A 1 281 ? 11.672 -19.656 -9.906 1 98.38 281 ILE A O 1
ATOM 2290 N N . GLU A 1 282 ? 10.805 -18.984 -8.031 1 97.62 282 GLU A N 1
ATOM 2291 C CA . GLU A 1 282 ? 10.227 -20.281 -7.758 1 97.62 282 GLU A CA 1
ATOM 2292 C C . GLU A 1 282 ? 9.125 -20.625 -8.766 1 97.62 282 GLU A C 1
ATOM 2294 O O . GLU A 1 282 ? 8.945 -21.781 -9.125 1 97.62 282 GLU A O 1
ATOM 2299 N N . ASN A 1 283 ? 8.328 -19.609 -9.148 1 98 283 ASN A N 1
ATOM 2300 C CA . ASN A 1 283 ? 7.336 -19.844 -10.188 1 98 283 ASN A CA 1
ATOM 2301 C C . ASN A 1 283 ? 7.977 -20.391 -11.461 1 98 283 ASN A C 1
ATOM 2303 O O . ASN A 1 283 ? 7.477 -21.344 -12.055 1 98 283 ASN A O 1
ATOM 2307 N N . ILE A 1 284 ? 9.086 -19.812 -11.82 1 98.12 284 ILE A N 1
ATOM 2308 C CA . ILE A 1 284 ? 9.789 -20.234 -13.031 1 98.12 284 ILE A CA 1
ATOM 2309 C C . ILE A 1 284 ? 10.375 -21.625 -12.828 1 98.12 284 ILE A C 1
ATOM 2311 O O . ILE A 1 284 ? 10.367 -22.453 -13.742 1 98.12 284 ILE A O 1
ATOM 2315 N N . GLU A 1 285 ? 10.875 -21.859 -11.641 1 97.25 285 GLU A N 1
ATOM 2316 C CA . GLU A 1 285 ? 11.406 -23.188 -11.328 1 97.25 285 GLU A CA 1
ATOM 2317 C C . GLU A 1 285 ? 10.336 -24.25 -11.477 1 97.25 285 GLU A C 1
ATOM 2319 O O . GLU A 1 285 ? 10.617 -25.359 -11.969 1 97.25 285 GLU A O 1
ATOM 2324 N N . MET A 1 286 ? 9.156 -23.938 -11.094 1 95.38 286 MET A N 1
ATOM 2325 C CA . MET A 1 286 ? 8.055 -24.906 -11.125 1 95.38 286 MET A CA 1
ATOM 2326 C C . MET A 1 286 ? 7.5 -25.047 -12.539 1 95.38 286 MET A C 1
ATOM 2328 O O . MET A 1 286 ? 7.051 -26.125 -12.922 1 95.38 286 MET A O 1
ATOM 2332 N N . ASN A 1 287 ? 7.473 -23.969 -13.242 1 96.06 287 ASN A N 1
ATOM 2333 C CA . ASN A 1 287 ? 6.961 -23.906 -14.609 1 96.06 287 ASN A CA 1
ATOM 2334 C C . ASN A 1 287 ? 7.75 -22.922 -15.461 1 96.06 287 ASN A C 1
ATOM 2336 O O . ASN A 1 287 ? 7.617 -21.703 -15.297 1 96.06 287 ASN A O 1
ATOM 2340 N N . ASP A 1 288 ? 8.445 -23.422 -16.453 1 97.44 288 ASP A N 1
ATOM 2341 C CA . ASP A 1 288 ? 9.375 -22.656 -17.281 1 97.44 288 ASP A CA 1
ATOM 2342 C C . ASP A 1 288 ? 8.664 -21.484 -17.969 1 97.44 288 ASP A C 1
ATOM 2344 O O . ASP A 1 288 ? 9.219 -20.391 -18.078 1 97.44 288 ASP A O 1
ATOM 2348 N N . SER A 1 289 ? 7.461 -21.719 -18.453 1 97 289 SER A N 1
ATOM 2349 C CA . SER A 1 289 ? 6.73 -20.703 -19.203 1 97 289 SER A CA 1
ATOM 2350 C C . SER A 1 289 ? 5.672 -20.016 -18.344 1 97 289 SER A C 1
ATOM 2352 O O . SER A 1 289 ? 4.652 -19.547 -18.844 1 97 289 SER A O 1
ATOM 2354 N N . TYR A 1 290 ? 5.871 -20.047 -17.016 1 97.75 290 TYR A N 1
ATOM 2355 C CA . TYR A 1 290 ? 4.895 -19.531 -16.062 1 97.75 290 TYR A CA 1
ATOM 2356 C C . TYR A 1 290 ? 4.414 -18.141 -16.469 1 97.75 290 TYR A C 1
ATOM 2358 O O . TYR A 1 290 ? 3.213 -17.906 -16.609 1 97.75 290 TYR A O 1
ATOM 2366 N N . TYR A 1 291 ? 5.332 -17.203 -16.734 1 98.19 291 TYR A N 1
ATOM 2367 C CA . TYR A 1 291 ? 4.977 -15.797 -16.922 1 98.19 291 TYR A CA 1
ATOM 2368 C C . TYR A 1 291 ? 4.504 -15.539 -18.344 1 98.19 291 TYR A C 1
ATOM 2370 O O . TYR A 1 291 ? 3.904 -14.5 -18.625 1 98.19 291 TYR A O 1
ATOM 2378 N N . GLN A 1 292 ? 4.766 -16.406 -19.281 1 97.06 292 GLN A N 1
ATOM 2379 C CA . GLN A 1 292 ? 4.219 -16.312 -20.625 1 97.06 292 GLN A CA 1
ATOM 2380 C C . GLN A 1 292 ? 2.775 -16.812 -20.672 1 97.06 292 GLN A C 1
ATOM 2382 O O . GLN A 1 292 ? 1.979 -16.359 -21.5 1 97.06 292 GLN A O 1
ATOM 2387 N N . ASP A 1 293 ? 2.447 -17.688 -19.719 1 96.12 293 ASP A N 1
ATOM 2388 C CA . ASP A 1 293 ? 1.151 -18.359 -19.766 1 96.12 293 ASP A CA 1
ATOM 2389 C C . ASP A 1 293 ? 0.169 -17.734 -18.781 1 96.12 293 ASP A C 1
ATOM 2391 O O . ASP A 1 293 ? -1.039 -17.719 -19.016 1 96.12 293 ASP A O 1
ATOM 2395 N N . LYS A 1 294 ? 0.691 -17.266 -17.703 1 96.12 294 LYS A N 1
ATOM 2396 C CA . LYS A 1 294 ? -0.103 -16.828 -16.562 1 96.12 294 LYS A CA 1
ATOM 2397 C C . LYS A 1 294 ? -0.857 -15.531 -16.891 1 96.12 294 LYS A C 1
ATOM 2399 O O . LYS A 1 294 ? -0.343 -14.664 -17.594 1 96.12 294 LYS A O 1
ATOM 2404 N N . THR A 1 295 ? -2.088 -15.422 -16.359 1 97.19 295 THR A N 1
ATOM 2405 C CA . THR A 1 295 ? -2.783 -14.141 -16.344 1 97.19 295 THR A CA 1
ATOM 2406 C C . THR A 1 295 ? -2.168 -13.203 -15.312 1 97.19 295 THR A C 1
ATOM 2408 O O . THR A 1 295 ? -2.008 -13.578 -14.148 1 97.19 295 THR A O 1
ATOM 2411 N N . LEU A 1 296 ? -1.765 -12.062 -15.734 1 97.75 296 LEU A N 1
ATOM 2412 C CA . LEU A 1 296 ? -1.232 -11.078 -14.805 1 97.75 296 LEU A CA 1
ATOM 2413 C C . LEU A 1 296 ? -2.232 -9.945 -14.586 1 97.75 296 LEU A C 1
ATOM 2415 O O . LEU A 1 296 ? -2.846 -9.461 -15.539 1 97.75 296 LEU A O 1
ATOM 2419 N N . VAL A 1 297 ? -2.383 -9.602 -13.336 1 97.25 297 VAL A N 1
ATOM 2420 C CA . VAL A 1 297 ? -3.326 -8.555 -12.953 1 97.25 297 VAL A CA 1
ATOM 2421 C C . VAL A 1 297 ? -2.578 -7.254 -12.695 1 97.25 297 VAL A C 1
ATOM 2423 O O . VAL A 1 297 ? -1.519 -7.254 -12.062 1 97.25 297 VAL A O 1
ATOM 2426 N N . TYR A 1 298 ? -3.094 -6.152 -13.234 1 97.12 298 TYR A N 1
ATOM 2427 C CA . TYR A 1 298 ? -2.539 -4.844 -12.898 1 97.12 298 TYR A CA 1
ATOM 2428 C C . TYR A 1 298 ? -3.592 -3.752 -13.047 1 97.12 298 TYR A C 1
ATOM 2430 O O . TYR A 1 298 ? -4.668 -3.988 -13.594 1 97.12 298 TYR A O 1
ATOM 2438 N N . ARG A 1 299 ? -3.256 -2.6 -12.555 1 95.06 299 ARG A N 1
ATOM 2439 C CA . ARG A 1 299 ? -4.164 -1.457 -12.555 1 95.06 299 ARG A CA 1
ATOM 2440 C C . ARG A 1 299 ? -3.797 -0.464 -13.648 1 95.06 299 ARG A C 1
ATOM 2442 O O . ARG A 1 299 ? -2.615 -0.213 -13.891 1 95.06 299 ARG A O 1
ATOM 2449 N N . VAL A 1 300 ? -4.824 0.055 -14.328 1 94.81 300 VAL A N 1
ATOM 2450 C CA . VAL A 1 300 ? -4.648 1.146 -15.281 1 94.81 300 VAL A CA 1
ATOM 2451 C C . VAL A 1 300 ? -5.609 2.285 -14.945 1 94.81 300 VAL A C 1
ATOM 2453 O O . VAL A 1 300 ? -6.637 2.068 -14.305 1 94.81 300 VAL A O 1
ATOM 2456 N N . ARG A 1 301 ? -5.238 3.408 -15.375 1 92 301 ARG A N 1
ATOM 2457 C CA . ARG A 1 301 ? -6.102 4.574 -15.219 1 92 301 ARG A CA 1
ATOM 2458 C C . ARG A 1 301 ? -6.711 4.988 -16.547 1 92 301 ARG A C 1
ATOM 2460 O O . ARG A 1 301 ? -6.199 4.629 -17.609 1 92 301 ARG A O 1
ATOM 2467 N N . GLU A 1 302 ? -7.699 5.793 -16.453 1 90.31 302 GLU A N 1
ATOM 2468 C CA . GLU A 1 302 ? -8.477 6.164 -17.641 1 90.31 302 GLU A CA 1
ATOM 2469 C C . GLU A 1 302 ? -7.613 6.91 -18.656 1 90.31 302 GLU A C 1
ATOM 2471 O O . GLU A 1 302 ? -7.832 6.801 -19.859 1 90.31 302 GLU A O 1
ATOM 2476 N N . GLN A 1 303 ? -6.617 7.562 -18.219 1 86.69 303 GLN A N 1
ATOM 2477 C CA . GLN A 1 303 ? -5.809 8.359 -19.141 1 86.69 303 GLN A CA 1
ATOM 2478 C C . GLN A 1 303 ? -4.605 7.566 -19.641 1 86.69 303 GLN A C 1
ATOM 2480 O O . GLN A 1 303 ? -3.895 8.016 -20.547 1 86.69 303 GLN A O 1
ATOM 2485 N N . ASP A 1 304 ? -4.473 6.387 -19.109 1 89.88 304 ASP A N 1
ATOM 2486 C CA . ASP A 1 304 ? -3.373 5.547 -19.578 1 89.88 304 ASP A CA 1
ATOM 2487 C C . ASP A 1 304 ? -3.623 5.047 -21 1 89.88 304 ASP A C 1
ATOM 2489 O O . ASP A 1 304 ? -4.75 4.688 -21.344 1 89.88 304 ASP A O 1
ATOM 2493 N N . GLU A 1 305 ? -2.564 5.078 -21.719 1 91.69 305 GLU A N 1
ATOM 2494 C CA . GLU A 1 305 ? -2.686 4.562 -23.078 1 91.69 305 GLU A CA 1
ATOM 2495 C C . GLU A 1 305 ? -3.156 3.109 -23.078 1 91.69 305 GLU A C 1
ATOM 2497 O O . GLU A 1 305 ? -3.977 2.717 -23.906 1 91.69 305 GLU A O 1
ATOM 2502 N N . LEU A 1 306 ? -2.662 2.35 -22.219 1 94.06 306 LEU A N 1
ATOM 2503 C CA . LEU A 1 306 ? -3.055 0.947 -22.141 1 94.06 306 LEU A CA 1
ATOM 2504 C C . LEU A 1 306 ? -4.547 0.814 -21.875 1 94.06 306 LEU A C 1
ATOM 2506 O O . LEU A 1 306 ? -5.203 -0.094 -22.391 1 94.06 306 LEU A O 1
ATOM 2510 N N . TYR A 1 307 ? -5.062 1.663 -21 1 94.75 307 TYR A N 1
ATOM 2511 C CA . TYR A 1 307 ? -6.504 1.642 -20.766 1 94.75 307 TYR A CA 1
ATOM 2512 C C . TYR A 1 307 ? -7.27 1.817 -22.078 1 94.75 307 TYR A C 1
ATOM 2514 O O . TYR A 1 307 ? -8.195 1.057 -22.375 1 94.75 307 TYR A O 1
ATOM 2522 N N . LYS A 1 308 ? -6.906 2.76 -22.844 1 94.31 308 LYS A N 1
ATOM 2523 C CA . LYS A 1 308 ? -7.578 3.068 -24.094 1 94.31 308 LYS A CA 1
ATOM 2524 C C . LYS A 1 308 ? -7.484 1.897 -25.078 1 94.31 308 LYS A C 1
ATOM 2526 O O . LYS A 1 308 ? -8.461 1.567 -25.75 1 94.31 308 LYS A O 1
ATOM 2531 N N . LEU A 1 309 ? -6.355 1.322 -25.141 1 96.06 309 LEU A N 1
ATOM 2532 C CA . LEU A 1 309 ? -6.152 0.194 -26.031 1 96.06 309 LEU A CA 1
ATOM 2533 C C . LEU A 1 309 ? -7.043 -0.981 -25.641 1 96.06 309 LEU A C 1
ATOM 2535 O O . LEU A 1 309 ? -7.641 -1.631 -26.5 1 96.06 309 LEU A O 1
ATOM 2539 N N . TYR A 1 310 ? -7.113 -1.273 -24.359 1 96.12 310 TYR A N 1
ATOM 2540 C CA . TYR A 1 310 ? -7.973 -2.355 -23.891 1 96.12 310 TYR A CA 1
ATOM 2541 C C . TYR A 1 310 ? -9.445 -2.016 -24.109 1 96.12 310 TYR A C 1
ATOM 2543 O O . TYR A 1 310 ? -10.242 -2.887 -24.453 1 96.12 310 TYR A O 1
ATOM 2551 N N . GLN A 1 311 ? -9.789 -0.765 -23.859 1 93.81 311 GLN A N 1
ATOM 2552 C CA . GLN A 1 311 ? -11.148 -0.303 -24.125 1 93.81 311 GLN A CA 1
ATOM 2553 C C . GLN A 1 311 ? -11.516 -0.507 -25.594 1 93.81 311 GLN A C 1
ATOM 2555 O O . GLN A 1 311 ? -12.617 -0.974 -25.891 1 93.81 311 GLN A O 1
ATOM 2560 N N . ASP A 1 312 ? -10.625 -0.184 -26.469 1 93.69 312 ASP A N 1
ATOM 2561 C CA . ASP A 1 312 ? -10.844 -0.317 -27.906 1 93.69 312 ASP A CA 1
ATOM 2562 C C . ASP A 1 312 ? -11.031 -1.781 -28.297 1 93.69 312 ASP A C 1
ATOM 2564 O O . ASP A 1 312 ? -11.727 -2.084 -29.266 1 93.69 312 ASP A O 1
ATOM 2568 N N . GLU A 1 313 ? -10.453 -2.674 -27.516 1 93.44 313 GLU A N 1
ATOM 2569 C CA . GLU A 1 313 ? -10.586 -4.105 -27.781 1 93.44 313 GLU A CA 1
ATOM 2570 C C . GLU A 1 313 ? -11.844 -4.668 -27.125 1 93.44 313 GLU A C 1
ATOM 2572 O O . GLU A 1 313 ? -12.117 -5.867 -27.203 1 93.44 313 GLU A O 1
ATOM 2577 N N . GLY A 1 314 ? -12.602 -3.848 -26.375 1 90.69 314 GLY A N 1
ATOM 2578 C CA . GLY A 1 314 ? -13.859 -4.25 -25.766 1 90.69 314 GLY A CA 1
ATOM 2579 C C . GLY A 1 314 ? -13.68 -4.941 -24.422 1 90.69 314 GLY A C 1
ATOM 2580 O O . GLY A 1 314 ? -14.531 -5.73 -24.016 1 90.69 314 GLY A O 1
ATOM 2581 N N . TYR A 1 315 ? -12.602 -4.676 -23.797 1 92.75 315 TYR A N 1
ATOM 2582 C CA . TYR A 1 315 ? -12.281 -5.387 -22.562 1 92.75 315 TYR A CA 1
ATOM 2583 C C . TYR A 1 315 ? -13.211 -4.957 -21.422 1 92.75 315 TYR A C 1
ATOM 2585 O O . TYR A 1 315 ? -13.656 -5.789 -20.625 1 92.75 315 TYR A O 1
ATOM 2593 N N . PHE A 1 316 ? -13.5 -3.686 -21.266 1 87.88 316 PHE A N 1
ATOM 2594 C CA . PHE A 1 316 ? -14.25 -3.168 -20.125 1 87.88 316 PHE A CA 1
ATOM 2595 C C . PHE A 1 316 ? -15.742 -3.186 -20.422 1 87.88 316 PHE A C 1
ATOM 2597 O O . PHE A 1 316 ? -16.547 -2.721 -19.594 1 87.88 316 PHE A O 1
ATOM 2604 N N . VAL A 1 317 ? -16.344 -3.502 -21.562 1 67.44 317 VAL A N 1
ATOM 2605 C CA . VAL A 1 317 ? -17.734 -3.404 -21.938 1 67.44 317 VAL A CA 1
ATOM 2606 C C . VAL A 1 317 ? -18.594 -4.281 -21.031 1 67.44 317 VAL A C 1
ATOM 2608 O O . VAL A 1 317 ? -18.359 -5.488 -20.922 1 67.44 317 VAL A O 1
ATOM 2611 N N . ASP A 1 318 ? -18.859 -3.84 -19.797 1 55.59 318 ASP A N 1
ATOM 2612 C CA . ASP A 1 318 ? -19.906 -4.41 -18.969 1 55.59 318 ASP A CA 1
ATOM 2613 C C . ASP A 1 318 ? -21.141 -4.734 -19.812 1 55.59 318 ASP A C 1
ATOM 2615 O O . ASP A 1 318 ? -21.391 -4.094 -20.828 1 55.59 318 ASP A O 1
ATOM 2619 N N . PHE A 1 319 ? -21.75 -5.918 -19.672 1 43.94 319 PHE A N 1
ATOM 2620 C CA . PHE A 1 319 ? -23.047 -6.32 -20.203 1 43.94 319 PHE A CA 1
ATOM 2621 C C . PHE A 1 319 ? -24.094 -5.25 -19.922 1 43.94 319 PHE A C 1
ATOM 2623 O O . PHE A 1 319 ? -24.047 -4.574 -18.891 1 43.94 319 PHE A O 1
ATOM 2630 N N . PRO A 1 320 ? -24.828 -4.82 -20.922 1 37.12 320 PRO A N 1
ATOM 2631 C CA . PRO A 1 320 ? -26 -3.965 -20.734 1 37.12 320 PRO A CA 1
ATOM 2632 C C . PRO A 1 320 ? -26.844 -4.367 -19.531 1 37.12 320 PRO A C 1
ATOM 2634 O O . PRO A 1 320 ? -26.984 -5.559 -19.25 1 37.12 320 PRO A O 1
ATOM 2637 N N . ILE A 1 321 ? -26.891 -3.623 -18.469 1 34.94 321 ILE A N 1
ATOM 2638 C CA . ILE A 1 321 ? -28.016 -3.768 -17.547 1 34.94 321 ILE A CA 1
ATOM 2639 C C . ILE A 1 321 ? -29.297 -3.986 -18.328 1 34.94 321 ILE A C 1
ATOM 2641 O O . ILE A 1 321 ? -29.703 -3.135 -19.125 1 34.94 321 ILE A O 1
ATOM 2645 N N . ASN A 1 322 ? -29.672 -5.195 -18.75 1 29.83 322 ASN A N 1
ATOM 2646 C CA . ASN A 1 322 ? -31.047 -5.426 -19.188 1 29.83 322 ASN A CA 1
ATOM 2647 C C . ASN A 1 322 ? -32.062 -4.852 -18.188 1 29.83 322 ASN A C 1
ATOM 2649 O O . ASN A 1 322 ? -32.188 -5.359 -17.078 1 29.83 322 ASN A O 1
ATOM 2653 N N . THR A 1 323 ? -32.25 -3.58 -18.109 1 30.7 323 THR A N 1
ATOM 2654 C CA . THR A 1 323 ? -33.375 -2.898 -17.453 1 30.7 323 THR A CA 1
ATOM 2655 C C . THR A 1 323 ? -34.688 -3.463 -17.938 1 30.7 323 THR A C 1
ATOM 2657 O O . THR A 1 323 ? -35.281 -2.934 -18.875 1 30.7 323 THR A O 1
ATOM 2660 N N . SER A 1 324 ? -34.969 -4.695 -18.328 1 27.27 324 SER A N 1
ATOM 2661 C CA . SER A 1 324 ? -36.375 -5.004 -18.531 1 27.27 324 SER A CA 1
ATOM 2662 C C . SER A 1 324 ? -37.156 -4.836 -17.25 1 27.27 324 SER A C 1
ATOM 2664 O O . SER A 1 324 ? -37.156 -5.719 -16.391 1 27.27 324 SER A O 1
ATOM 2666 N N . ILE A 1 325 ? -37.219 -3.656 -16.547 1 27.36 325 ILE A N 1
ATOM 2667 C CA . ILE A 1 325 ? -38.344 -3.371 -15.672 1 27.36 325 ILE A CA 1
ATOM 2668 C C . ILE A 1 325 ? -39.656 -3.609 -16.422 1 27.36 325 ILE A C 1
ATOM 2670 O O . ILE A 1 325 ? -39.938 -2.963 -17.438 1 27.36 325 ILE A O 1
ATOM 2674 N N . SER A 1 326 ? -40.25 -4.844 -16.359 1 24.3 326 SER A N 1
ATOM 2675 C CA . SER A 1 326 ? -41.625 -5.121 -16.719 1 24.3 326 SER A CA 1
ATOM 2676 C C . SER A 1 326 ? -42.562 -4.109 -16.078 1 24.3 326 SER A C 1
ATOM 2678 O O . SER A 1 326 ? -42.5 -3.848 -14.883 1 24.3 326 SER A O 1
ATOM 2680 N N . SER A 1 327 ? -43.125 -3.096 -16.797 1 26.28 327 SER A N 1
ATOM 2681 C CA . SER A 1 327 ? -44.312 -2.246 -16.594 1 26.28 327 SER A CA 1
ATOM 2682 C C . SER A 1 327 ? -45.5 -3.059 -16.141 1 26.28 327 SER A C 1
ATOM 2684 O O . SER A 1 327 ? -46.031 -3.865 -16.891 1 26.28 327 SER A O 1
ATOM 2686 N N . ASN A 1 328 ? -45.594 -3.703 -14.93 1 23.44 328 ASN A N 1
ATOM 2687 C CA . ASN A 1 328 ? -46.844 -4.215 -14.445 1 23.44 328 ASN A CA 1
ATOM 2688 C C . ASN A 1 328 ? -47.969 -3.189 -14.617 1 23.44 328 ASN A C 1
ATOM 2690 O O . ASN A 1 328 ? -47.75 -1.991 -14.422 1 23.44 328 ASN A O 1
ATOM 2694 N N . SER A 1 329 ? -49.188 -3.658 -15.203 1 25.12 329 SER A N 1
ATOM 2695 C CA . SER A 1 329 ? -50.531 -3.318 -15.641 1 25.12 329 SER A CA 1
ATOM 2696 C C . SER A 1 329 ? -51.312 -2.557 -14.555 1 25.12 329 SER A C 1
ATOM 2698 O O . SER A 1 329 ? -50.938 -2.609 -13.375 1 25.12 329 SER A O 1
ATOM 2700 N N . SER A 1 330 ? -52.406 -1.778 -14.992 1 25.58 330 SER A N 1
ATOM 2701 C CA . SER A 1 330 ? -53.531 -0.901 -14.734 1 25.58 330 SER A CA 1
ATOM 2702 C C . SER A 1 330 ? -54.531 -1.551 -13.789 1 25.58 330 SER A C 1
ATOM 2704 O O . SER A 1 330 ? -55.156 -2.553 -14.133 1 25.58 330 SER A O 1
ATOM 2706 N N . LEU A 1 331 ? -54.312 -1.979 -12.547 1 25.14 331 LEU A N 1
ATOM 2707 C CA . LEU A 1 331 ? -55.5 -2.279 -11.766 1 25.14 331 LEU A CA 1
ATOM 2708 C C . LEU A 1 331 ? -56.469 -1.106 -11.797 1 25.14 331 LEU A C 1
ATOM 2710 O O . LEU A 1 331 ? -56.094 0.018 -11.445 1 25.14 331 LEU A O 1
ATOM 2714 N N . THR A 1 332 ? -57.562 -1.197 -12.648 1 23.34 332 THR A N 1
ATOM 2715 C CA . THR A 1 332 ? -58.844 -0.558 -12.867 1 23.34 332 THR A CA 1
ATOM 2716 C C . THR A 1 332 ? -59.625 -0.43 -11.555 1 23.34 332 THR A C 1
ATOM 2718 O O . THR A 1 332 ? -59.812 -1.414 -10.836 1 23.34 332 THR A O 1
ATOM 2721 N N . ALA A 1 333 ? -59.625 0.746 -10.875 1 23.41 333 ALA A N 1
ATOM 2722 C CA . ALA A 1 333 ? -60.688 1.22 -10.008 1 23.41 333 ALA A CA 1
ATOM 2723 C C . ALA A 1 333 ? -62.031 1.212 -10.734 1 23.41 333 ALA A C 1
ATOM 2725 O O . ALA A 1 333 ? -62.281 2.033 -11.617 1 23.41 333 ALA A O 1
ATOM 2726 N N . ALA A 1 334 ? -62.469 0.045 -11.219 1 20.83 334 ALA A N 1
ATOM 2727 C CA . ALA A 1 334 ? -63.906 0.061 -11.562 1 20.83 334 ALA A CA 1
ATOM 2728 C C . ALA A 1 334 ? -64.75 0.521 -10.375 1 20.83 334 ALA A C 1
ATOM 2730 O O . ALA A 1 334 ? -64.375 0.339 -9.219 1 20.83 334 ALA A O 1
ATOM 2731 N N . SER A 1 335 ? -66.062 0.815 -10.773 1 23.41 335 SER A N 1
ATOM 2732 C CA . SER A 1 335 ? -67.5 0.991 -10.391 1 23.41 335 SER A CA 1
ATOM 2733 C C . SER A 1 335 ? -68 -0.247 -9.68 1 23.41 335 SER A C 1
ATOM 2735 O O . SER A 1 335 ? -67.688 -1.374 -10.039 1 23.41 335 SER A O 1
ATOM 2737 N N . MET B 1 1 ? -77.312 22.281 43.906 1 26.38 1 MET B N 1
ATOM 2738 C CA . MET B 1 1 ? -76.812 22.797 42.625 1 26.38 1 MET B CA 1
ATOM 2739 C C . MET B 1 1 ? -75.812 23.938 42.844 1 26.38 1 MET B C 1
ATOM 2741 O O . MET B 1 1 ? -75.625 24.797 41.969 1 26.38 1 MET B O 1
ATOM 2745 N N . GLU B 1 2 ? -75.312 24.047 44.125 1 26.97 2 GLU B N 1
ATOM 2746 C CA . GLU B 1 2 ? -74.5 25.156 44.562 1 26.97 2 GLU B CA 1
ATOM 2747 C C . GLU B 1 2 ? -73.188 25.219 43.75 1 26.97 2 GLU B C 1
ATOM 2749 O O . GLU B 1 2 ? -72.5 24.203 43.594 1 26.97 2 GLU B O 1
ATOM 2754 N N . LYS B 1 3 ? -73.062 26.297 42.938 1 29.73 3 LYS B N 1
ATOM 2755 C CA . LYS B 1 3 ? -72.125 26.828 41.938 1 29.73 3 LYS B CA 1
ATOM 2756 C C . LYS B 1 3 ? -70.812 27.109 42.562 1 29.73 3 LYS B C 1
ATOM 2758 O O . LYS B 1 3 ? -70.625 28.031 43.375 1 29.73 3 LYS B O 1
ATOM 2763 N N . GLU B 1 4 ? -70.062 26.047 43.031 1 29.88 4 GLU B N 1
ATOM 2764 C CA . GLU B 1 4 ? -68.75 26.141 43.719 1 29.88 4 GLU B CA 1
ATOM 2765 C C . GLU B 1 4 ? -67.75 27 42.906 1 29.88 4 GLU B C 1
ATOM 2767 O O . GLU B 1 4 ? -67.625 26.812 41.688 1 29.88 4 GLU B O 1
ATOM 2772 N N . SER B 1 5 ? -67.625 28.203 43.344 1 29.92 5 SER B N 1
ATOM 2773 C CA . SER B 1 5 ? -66.875 29.297 42.75 1 29.92 5 SER B CA 1
ATOM 2774 C C . SER B 1 5 ? -65.438 28.859 42.438 1 29.92 5 SER B C 1
ATOM 2776 O O . SER B 1 5 ? -64.812 28.156 43.25 1 29.92 5 SER B O 1
ATOM 2778 N N . PRO B 1 6 ? -65 28.844 41.156 1 30.72 6 PRO B N 1
ATOM 2779 C CA . PRO B 1 6 ? -63.719 28.359 40.594 1 30.72 6 PRO B CA 1
ATOM 2780 C C . PRO B 1 6 ? -62.531 29.156 41.125 1 30.72 6 PRO B C 1
ATOM 2782 O O . PRO B 1 6 ? -62.562 30.391 41.125 1 30.72 6 PRO B O 1
ATOM 2785 N N . GLU B 1 7 ? -61.938 28.734 42.281 1 28.27 7 GLU B N 1
ATOM 2786 C CA . GLU B 1 7 ? -60.781 29.328 42.969 1 28.27 7 GLU B CA 1
ATOM 2787 C C . GLU B 1 7 ? -59.688 29.703 41.969 1 28.27 7 GLU B C 1
ATOM 2789 O O . GLU B 1 7 ? -59.344 28.906 41.094 1 28.27 7 GLU B O 1
ATOM 2794 N N . LYS B 1 8 ? -59.469 31 41.781 1 28.34 8 LYS B N 1
ATOM 2795 C CA . LYS B 1 8 ? -58.5 31.75 41 1 28.34 8 LYS B CA 1
ATOM 2796 C C . LYS B 1 8 ? -57.062 31.312 41.312 1 28.34 8 LYS B C 1
ATOM 2798 O O . LYS B 1 8 ? -56.625 31.391 42.469 1 28.34 8 LYS B O 1
ATOM 2803 N N . ALA B 1 9 ? -56.531 30.312 40.594 1 29.28 9 ALA B N 1
ATOM 2804 C CA . ALA B 1 9 ? -55.156 29.828 40.656 1 29.28 9 ALA B CA 1
ATOM 2805 C C . ALA B 1 9 ? -54.156 30.984 40.531 1 29.28 9 ALA B C 1
ATOM 2807 O O . ALA B 1 9 ? -54.188 31.734 39.562 1 29.28 9 ALA B O 1
ATOM 2808 N N . LYS B 1 10 ? -53.75 31.469 41.688 1 30.61 10 LYS B N 1
ATOM 2809 C CA . LYS B 1 10 ? -52.688 32.469 41.812 1 30.61 10 LYS B CA 1
ATOM 2810 C C . LYS B 1 10 ? -51.469 32.062 40.969 1 30.61 10 LYS B C 1
ATOM 2812 O O . LYS B 1 10 ? -50.938 30.969 41.125 1 30.61 10 LYS B O 1
ATOM 2817 N N . LYS B 1 11 ? -51.344 32.719 39.812 1 28.8 11 LYS B N 1
ATOM 2818 C CA . LYS B 1 11 ? -50.219 32.656 38.906 1 28.8 11 LYS B CA 1
ATOM 2819 C C . LYS B 1 11 ? -48.906 33.062 39.594 1 28.8 11 LYS B C 1
ATOM 2821 O O . LYS B 1 11 ? -48.75 34.219 40.031 1 28.8 11 LYS B O 1
ATOM 2826 N N . ARG B 1 12 ? -48.344 32.156 40.438 1 28.12 12 ARG B N 1
ATOM 2827 C CA . ARG B 1 12 ? -47 32.469 40.969 1 28.12 12 ARG B CA 1
ATOM 2828 C C . ARG B 1 12 ? -46.062 32.875 39.844 1 28.12 12 ARG B C 1
ATOM 2830 O O . ARG B 1 12 ? -45.938 32.188 38.844 1 28.12 12 ARG B O 1
ATOM 2837 N N . LYS B 1 13 ? -45.812 34.156 39.75 1 30.64 13 LYS B N 1
ATOM 2838 C CA . LYS B 1 13 ? -44.75 34.75 38.906 1 30.64 13 LYS B CA 1
ATOM 2839 C C . LYS B 1 13 ? -43.406 34.062 39.156 1 30.64 13 LYS B C 1
ATOM 2841 O O . LYS B 1 13 ? -42.875 34.125 40.281 1 30.64 13 LYS B O 1
ATOM 2846 N N . ILE B 1 14 ? -43.188 32.844 38.625 1 29.89 14 ILE B N 1
ATOM 2847 C CA . ILE B 1 14 ? -41.844 32.25 38.625 1 29.89 14 ILE B CA 1
ATOM 2848 C C . ILE B 1 14 ? -40.844 33.281 38.094 1 29.89 14 ILE B C 1
ATOM 2850 O O . ILE B 1 14 ? -41 33.75 36.938 1 29.89 14 ILE B O 1
ATOM 2854 N N . ASP B 1 15 ? -40.344 34.188 38.938 1 28.31 15 ASP B N 1
ATOM 2855 C CA . ASP B 1 15 ? -39.188 34.969 38.594 1 28.31 15 ASP B CA 1
ATOM 2856 C C . ASP B 1 15 ? -38.094 34.125 37.969 1 28.31 15 ASP B C 1
ATOM 2858 O O . ASP B 1 15 ? -37.594 33.188 38.594 1 28.31 15 ASP B O 1
ATOM 2862 N N . ASP B 1 16 ? -38.188 33.844 36.688 1 29.06 16 ASP B N 1
ATOM 2863 C CA . ASP B 1 16 ? -37.188 33.188 35.812 1 29.06 16 ASP B CA 1
ATOM 2864 C C . ASP B 1 16 ? -35.812 33.875 35.938 1 29.06 16 ASP B C 1
ATOM 2866 O O . ASP B 1 16 ? -35.594 34.938 35.344 1 29.06 16 ASP B O 1
ATOM 2870 N N . ASP B 1 17 ? -35.344 34.125 37.219 1 31.69 17 ASP B N 1
ATOM 2871 C CA . ASP B 1 17 ? -33.938 34.594 37.219 1 31.69 17 ASP B CA 1
ATOM 2872 C C . ASP B 1 17 ? -33.094 33.719 36.312 1 31.69 17 ASP B C 1
ATOM 2874 O O . ASP B 1 17 ? -32.906 32.531 36.562 1 31.69 17 ASP B O 1
ATOM 2878 N N . GLY B 1 18 ? -33.125 33.875 35 1 29.61 18 GLY B N 1
ATOM 2879 C CA . GLY B 1 18 ? -32.25 33.344 33.969 1 29.61 18 GLY B CA 1
ATOM 2880 C C . GLY B 1 18 ? -30.781 33.438 34.312 1 29.61 18 GLY B C 1
ATOM 2881 O O . GLY B 1 18 ? -30.094 34.375 33.906 1 29.61 18 GLY B O 1
ATOM 2882 N N . ASP B 1 19 ? -30.375 33.312 35.625 1 33.31 19 ASP B N 1
ATOM 2883 C CA . ASP B 1 19 ? -28.938 33.188 35.719 1 33.31 19 ASP B CA 1
ATOM 2884 C C . ASP B 1 19 ? -28.375 32.188 34.688 1 33.31 19 ASP B C 1
ATOM 2886 O O . ASP B 1 19 ? -28.625 31 34.781 1 33.31 19 ASP B O 1
ATOM 2890 N N . GLY B 1 20 ? -28.484 32.5 33.438 1 31.05 20 GLY B N 1
ATOM 2891 C CA . GLY B 1 20 ? -27.75 31.766 32.438 1 31.05 20 GLY B CA 1
ATOM 2892 C C . GLY B 1 20 ? -26.391 31.281 32.906 1 31.05 20 GLY B C 1
ATOM 2893 O O . GLY B 1 20 ? -25.531 32.094 33.25 1 31.05 20 GLY B O 1
ATOM 2894 N N . ASP B 1 21 ? -26.281 30.312 33.75 1 33.81 21 ASP B N 1
ATOM 2895 C CA . ASP B 1 21 ? -25.031 29.562 33.906 1 33.81 21 ASP B CA 1
ATOM 2896 C C . ASP B 1 21 ? -24.219 29.531 32.625 1 33.81 21 ASP B C 1
ATOM 2898 O O . ASP B 1 21 ? -24.594 28.859 31.672 1 33.81 21 ASP B O 1
ATOM 2902 N N . LYS B 1 22 ? -23.75 30.625 32.125 1 35.41 22 LYS B N 1
ATOM 2903 C CA . LYS B 1 22 ? -22.641 30.625 31.188 1 35.41 22 LYS B CA 1
ATOM 2904 C C . LYS B 1 22 ? -21.594 29.594 31.594 1 35.41 22 LYS B C 1
ATOM 2906 O O . LYS B 1 22 ? -20.844 29.797 32.531 1 35.41 22 LYS B O 1
ATOM 2911 N N . ALA B 1 23 ? -21.859 28.406 31.641 1 35.78 23 ALA B N 1
ATOM 2912 C CA . ALA B 1 23 ? -20.828 27.375 31.609 1 35.78 23 ALA B CA 1
ATOM 2913 C C . ALA B 1 23 ? -19.625 27.844 30.797 1 35.78 23 ALA B C 1
ATOM 2915 O O . ALA B 1 23 ? -19.703 28.031 29.578 1 35.78 23 ALA B O 1
ATOM 2916 N N . ARG B 1 24 ? -18.859 28.703 31.297 1 36.47 24 ARG B N 1
ATOM 2917 C CA . ARG B 1 24 ? -17.531 28.953 30.734 1 36.47 24 ARG B CA 1
ATOM 2918 C C . ARG B 1 24 ? -16.953 27.703 30.109 1 36.47 24 ARG B C 1
ATOM 2920 O O . ARG B 1 24 ? -16.797 26.672 30.781 1 36.47 24 ARG B O 1
ATOM 2927 N N . GLU B 1 25 ? -17.328 27.266 28.953 1 41.53 25 GLU B N 1
ATOM 2928 C CA . GLU B 1 25 ? -16.594 26.266 28.172 1 41.53 25 GLU B CA 1
ATOM 2929 C C . GLU B 1 25 ? -15.125 26.234 28.562 1 41.53 25 GLU B C 1
ATOM 2931 O O . GLU B 1 25 ? -14.352 27.109 28.188 1 41.53 25 GLU B O 1
ATOM 2936 N N . GLU B 1 26 ? -14.719 26.062 29.828 1 44.47 26 GLU B N 1
ATOM 2937 C CA . GLU B 1 26 ? -13.336 25.906 30.281 1 44.47 26 GLU B CA 1
ATOM 2938 C C . GLU B 1 26 ? -12.477 25.281 29.172 1 44.47 26 GLU B C 1
ATOM 2940 O O . GLU B 1 26 ? -12.789 24.188 28.672 1 44.47 26 GLU B O 1
ATOM 2945 N N . SER B 1 27 ? -11.898 26.062 28.281 1 59.75 27 SER B N 1
ATOM 2946 C CA . SER B 1 27 ? -10.953 25.703 27.234 1 59.75 27 SER B CA 1
ATOM 2947 C C . SER B 1 27 ? -9.93 24.688 27.734 1 59.75 27 SER B C 1
ATOM 2949 O O . SER B 1 27 ? -9.281 24.906 28.75 1 59.75 27 SER B O 1
ATOM 2951 N N . GLU B 1 28 ? -10.133 23.406 27.656 1 80.75 28 GLU B N 1
ATOM 2952 C CA . GLU B 1 28 ? -9.188 22.344 27.969 1 80.75 28 GLU B CA 1
ATOM 2953 C C . GLU B 1 28 ? -7.957 22.406 27.062 1 80.75 28 GLU B C 1
ATOM 2955 O O . GLU B 1 28 ? -8.016 22.953 25.969 1 80.75 28 GLU B O 1
ATOM 2960 N N . SER B 1 29 ? -6.797 22.297 27.75 1 87.81 29 SER B N 1
ATOM 2961 C CA . SER B 1 29 ? -5.52 22.234 27.047 1 87.81 29 SER B CA 1
ATOM 2962 C C . SER B 1 29 ? -4.723 21 27.469 1 87.81 29 SER B C 1
ATOM 2964 O O . SER B 1 29 ? -5.223 20.156 28.203 1 87.81 29 SER B O 1
ATOM 2966 N N . PHE B 1 30 ? -3.627 20.906 26.891 1 89.25 30 PHE B N 1
ATOM 2967 C CA . PHE B 1 30 ? -2.75 19.797 27.25 1 89.25 30 PHE B CA 1
ATOM 2968 C C . PHE B 1 30 ? -1.827 20.172 28.391 1 89.25 30 PHE B C 1
ATOM 2970 O O . PHE B 1 30 ? -0.773 19.562 28.578 1 89.25 30 PHE B O 1
ATOM 2977 N N . ASN B 1 31 ? -2.334 21.141 29.078 1 86.12 31 ASN B N 1
ATOM 2978 C CA . ASN B 1 31 ? -1.552 21.547 30.234 1 86.12 31 ASN B CA 1
ATOM 2979 C C . ASN B 1 31 ? -1.338 20.391 31.203 1 86.12 31 ASN B C 1
ATOM 2981 O O . ASN B 1 31 ? -2.264 19.609 31.469 1 86.12 31 ASN B O 1
ATOM 2985 N N . GLY B 1 32 ? -0.041 20.219 31.672 1 87.81 32 GLY B N 1
ATOM 2986 C CA . GLY B 1 32 ? 0.273 19.172 32.625 1 87.81 32 GLY B CA 1
ATOM 2987 C C . GLY B 1 32 ? 0.902 17.953 32 1 87.81 32 GLY B C 1
ATOM 2988 O O . GLY B 1 32 ? 1.452 17.094 32.719 1 87.81 32 GLY B O 1
ATOM 2989 N N . PHE B 1 33 ? 0.804 17.828 30.719 1 92.75 33 PHE B N 1
ATOM 2990 C CA . PHE B 1 33 ? 1.438 16.703 30.047 1 92.75 33 PHE B CA 1
ATOM 2991 C C . PHE B 1 33 ? 2.93 16.953 29.859 1 92.75 33 PHE B C 1
ATOM 2993 O O . PHE B 1 33 ? 3.342 18.062 29.531 1 92.75 33 PHE B O 1
ATOM 3000 N N . LYS B 1 34 ? 3.699 15.977 30.141 1 93.56 34 LYS B N 1
ATOM 3001 C CA . LYS B 1 34 ? 5.137 16 29.891 1 93.56 34 LYS B CA 1
ATOM 3002 C C . LYS B 1 34 ? 5.551 14.898 28.938 1 93.56 34 LYS B C 1
ATOM 3004 O O . LYS B 1 34 ? 5.312 13.719 29.188 1 93.56 34 LYS B O 1
ATOM 3009 N N . VAL B 1 35 ? 6.234 15.297 27.906 1 95.56 35 VAL B N 1
ATOM 3010 C CA . VAL B 1 35 ? 6.605 14.328 26.875 1 95.56 35 VAL B CA 1
ATOM 3011 C C . VAL B 1 35 ? 7.855 13.562 27.312 1 95.56 35 VAL B C 1
ATOM 3013 O O . VAL B 1 35 ? 8.867 14.172 27.672 1 95.56 35 VAL B O 1
ATOM 3016 N N . LYS B 1 36 ? 7.754 12.281 27.281 1 95.19 36 LYS B N 1
ATOM 3017 C CA . LYS B 1 36 ? 8.906 11.43 27.547 1 95.19 36 LYS B CA 1
ATOM 3018 C C . LYS B 1 36 ? 9.602 11.031 26.25 1 95.19 36 LYS B C 1
ATOM 3020 O O . LYS B 1 36 ? 10.836 11.055 26.156 1 95.19 36 LYS B O 1
ATOM 3025 N N . ALA B 1 37 ? 8.75 10.656 25.266 1 95.88 37 ALA B N 1
ATOM 3026 C CA . ALA B 1 37 ? 9.352 10.188 24.016 1 95.88 37 ALA B CA 1
ATOM 3027 C C . ALA B 1 37 ? 8.336 10.195 22.891 1 95.88 37 ALA B C 1
ATOM 3029 O O . ALA B 1 37 ? 7.133 10.047 23.109 1 95.88 37 ALA B O 1
ATOM 3030 N N . VAL B 1 38 ? 8.867 10.469 21.672 1 96.12 38 VAL B N 1
ATOM 3031 C CA . VAL B 1 38 ? 8.109 10.156 20.469 1 96.12 38 VAL B CA 1
ATOM 3032 C C . VAL B 1 38 ? 8.172 8.648 20.203 1 96.12 38 VAL B C 1
ATOM 3034 O O . VAL B 1 38 ? 9.242 8.102 19.938 1 96.12 38 VAL B O 1
ATOM 3037 N N . ILE B 1 39 ? 7.051 8.016 20.266 1 95.5 39 ILE B N 1
ATOM 3038 C CA . ILE B 1 39 ? 7.098 6.559 20.203 1 95.5 39 ILE B CA 1
ATOM 3039 C C . ILE B 1 39 ? 6.676 6.086 18.812 1 95.5 39 ILE B C 1
ATOM 3041 O O . ILE B 1 39 ? 6.902 4.93 18.453 1 95.5 39 ILE B O 1
ATOM 3045 N N . ASN B 1 40 ? 6.043 6.914 18.047 1 94 40 ASN B N 1
ATOM 3046 C CA . ASN B 1 40 ? 5.68 6.602 16.672 1 94 40 ASN B CA 1
ATOM 3047 C C . ASN B 1 40 ? 5.352 7.863 15.883 1 94 40 ASN B C 1
ATOM 3049 O O . ASN B 1 40 ? 4.848 8.844 16.438 1 94 40 ASN B O 1
ATOM 3053 N N . GLU B 1 41 ? 5.684 7.863 14.672 1 92.69 41 GLU B N 1
ATOM 3054 C CA . GLU B 1 41 ? 5.344 8.984 13.797 1 92.69 41 GLU B CA 1
ATOM 3055 C C . GLU B 1 41 ? 5.234 8.539 12.344 1 92.69 41 GLU B C 1
ATOM 3057 O O . GLU B 1 41 ? 5.832 7.531 11.945 1 92.69 41 GLU B O 1
ATOM 3062 N N . ASN B 1 42 ? 4.402 9.172 11.555 1 90.12 42 ASN B N 1
ATOM 3063 C CA . ASN B 1 42 ? 4.219 8.922 10.133 1 90.12 42 ASN B CA 1
ATOM 3064 C C . ASN B 1 42 ? 4.07 10.227 9.352 1 90.12 42 ASN B C 1
ATOM 3066 O O . ASN B 1 42 ? 3.059 10.922 9.477 1 90.12 42 ASN B O 1
ATOM 3070 N N . ALA B 1 43 ? 5.051 10.5 8.562 1 86.94 43 ALA B N 1
ATOM 3071 C CA . ALA B 1 43 ? 5.074 11.758 7.816 1 86.94 43 ALA B CA 1
ATOM 3072 C C . ALA B 1 43 ? 4.027 11.75 6.707 1 86.94 43 ALA B C 1
ATOM 3074 O O . ALA B 1 43 ? 3.498 12.805 6.34 1 86.94 43 ALA B O 1
ATOM 3075 N N . ARG B 1 44 ? 3.744 10.641 6.203 1 85.69 44 ARG B N 1
ATOM 3076 C CA . ARG B 1 44 ? 2.805 10.547 5.09 1 85.69 44 ARG B CA 1
ATOM 3077 C C . ARG B 1 44 ? 1.365 10.688 5.578 1 85.69 44 ARG B C 1
ATOM 3079 O O . ARG B 1 44 ? 0.581 11.445 4.996 1 85.69 44 ARG B O 1
ATOM 3086 N N . GLN B 1 45 ? 1.023 10.008 6.602 1 88.81 45 GLN B N 1
ATOM 3087 C CA . GLN B 1 45 ? -0.338 10.031 7.125 1 88.81 45 GLN B CA 1
ATOM 3088 C C . GLN B 1 45 ? -0.516 11.141 8.148 1 88.81 45 GLN B C 1
ATOM 3090 O O . GLN B 1 45 ? -1.636 11.422 8.586 1 88.81 45 GLN B O 1
ATOM 3095 N N . LYS B 1 46 ? 0.492 11.773 8.492 1 93.69 46 LYS B N 1
ATOM 3096 C CA . LYS B 1 46 ? 0.524 12.938 9.367 1 93.69 46 LYS B CA 1
ATOM 3097 C C . LYS B 1 46 ? 0.017 12.594 10.766 1 93.69 46 LYS B C 1
ATOM 3099 O O . LYS B 1 46 ? -0.839 13.289 11.312 1 93.69 46 LYS B O 1
ATOM 3104 N N . TYR B 1 47 ? 0.588 11.562 11.344 1 94.44 47 TYR B N 1
ATOM 3105 C CA . TYR B 1 47 ? 0.266 11.281 12.742 1 94.44 47 TYR B CA 1
ATOM 3106 C C . TYR B 1 47 ? 1.53 11.219 13.586 1 94.44 47 TYR B C 1
ATOM 3108 O O . TYR B 1 47 ? 2.637 11.102 13.055 1 94.44 47 TYR B O 1
ATOM 3116 N N . LEU B 1 48 ? 1.366 11.445 14.875 1 95.88 48 LEU B N 1
ATOM 3117 C CA . LEU B 1 48 ? 2.412 11.469 15.891 1 95.88 48 LEU B CA 1
ATOM 3118 C C . LEU B 1 48 ? 1.92 10.852 17.203 1 95.88 48 LEU B C 1
ATOM 3120 O O . LEU B 1 48 ? 0.892 11.273 17.734 1 95.88 48 LEU B O 1
ATOM 3124 N N . PHE B 1 49 ? 2.627 9.82 17.656 1 97 49 PHE B N 1
ATOM 3125 C CA . PHE B 1 49 ? 2.283 9.188 18.922 1 97 49 PHE B CA 1
ATOM 3126 C C . PHE B 1 49 ? 3.342 9.484 19.984 1 97 49 PHE B C 1
ATOM 3128 O O . PHE B 1 49 ? 4.539 9.344 19.719 1 97 49 PHE B O 1
ATOM 3135 N N . LEU B 1 50 ? 2.855 9.867 21.203 1 97.12 50 LEU B N 1
ATOM 3136 C CA . LEU B 1 50 ? 3.76 10.312 22.266 1 97.12 50 LEU B CA 1
ATOM 3137 C C . LEU B 1 50 ? 3.529 9.508 23.531 1 97.12 50 LEU B C 1
ATOM 3139 O O . LEU B 1 50 ? 2.385 9.227 23.906 1 97.12 50 LEU B O 1
ATOM 3143 N N . HIS B 1 51 ? 4.633 9.07 24.094 1 97.5 51 HIS B N 1
ATOM 3144 C CA . HIS B 1 51 ? 4.625 8.656 25.484 1 97.5 51 HIS B CA 1
ATOM 3145 C C . HIS B 1 51 ? 4.816 9.844 26.422 1 97.5 51 HIS B C 1
ATOM 3147 O O . HIS B 1 51 ? 5.832 10.547 26.344 1 97.5 51 HIS B O 1
ATOM 3153 N N . CYS B 1 52 ? 3.844 10.055 27.25 1 96.56 52 CYS B N 1
ATOM 3154 C CA . CYS B 1 52 ? 3.844 11.211 28.141 1 96.56 52 CYS B CA 1
ATOM 3155 C C . CYS B 1 52 ? 3.562 10.797 29.578 1 96.56 52 CYS B C 1
ATOM 3157 O O . CYS B 1 52 ? 3.355 9.609 29.859 1 96.56 52 CYS B O 1
ATOM 3159 N N . THR B 1 53 ? 3.773 11.773 30.438 1 95.31 53 THR B N 1
ATOM 3160 C CA . THR B 1 53 ? 3.307 11.641 31.812 1 95.31 53 THR B CA 1
ATOM 3161 C C . THR B 1 53 ? 2.355 12.773 32.188 1 95.31 53 THR B C 1
ATOM 3163 O O . THR B 1 53 ? 2.521 13.906 31.703 1 95.31 53 THR B O 1
ATOM 3166 N N . LYS B 1 54 ? 1.342 12.453 32.875 1 93 54 LYS B N 1
ATOM 3167 C CA . LYS B 1 54 ? 0.424 13.414 33.5 1 93 54 LYS B CA 1
ATOM 3168 C C . LYS B 1 54 ? 0.164 13.062 34.969 1 93 54 LYS B C 1
ATOM 3170 O O . LYS B 1 54 ? -0.31 11.969 35.281 1 93 54 LYS B O 1
ATOM 3175 N N . ASN B 1 55 ? 0.479 14.023 35.875 1 90.31 55 ASN B N 1
ATOM 3176 C CA . ASN B 1 55 ? 0.332 13.789 37.281 1 90.31 55 ASN B CA 1
ATOM 3177 C C . ASN B 1 55 ? 1.038 12.508 37.719 1 90.31 55 ASN B C 1
ATOM 3179 O O . ASN B 1 55 ? 0.451 11.672 38.406 1 90.31 55 ASN B O 1
ATOM 3183 N N . ASP B 1 56 ? 2.143 12.156 37.188 1 89.75 56 ASP B N 1
ATOM 3184 C CA . ASP B 1 56 ? 3.051 11.062 37.531 1 89.75 56 ASP B CA 1
ATOM 3185 C C . ASP B 1 56 ? 2.527 9.727 37.031 1 89.75 56 ASP B C 1
ATOM 3187 O O . ASP B 1 56 ? 2.977 8.664 37.469 1 89.75 56 ASP B O 1
ATOM 3191 N N . GLU B 1 57 ? 1.565 9.805 36.219 1 94.88 57 GLU B N 1
ATOM 3192 C CA . GLU B 1 57 ? 1.08 8.602 35.562 1 94.88 57 GLU B CA 1
ATOM 3193 C C . GLU B 1 57 ? 1.437 8.602 34.094 1 94.88 57 GLU B C 1
ATOM 3195 O O . GLU B 1 57 ? 1.403 9.641 33.438 1 94.88 57 GLU B O 1
ATOM 3200 N N . ASP B 1 58 ? 1.705 7.41 33.625 1 96.56 58 ASP B N 1
ATOM 3201 C CA . ASP B 1 58 ? 2.025 7.289 32.219 1 96.56 58 ASP B CA 1
ATOM 3202 C C . ASP B 1 58 ? 0.794 7.543 31.344 1 96.56 58 ASP B C 1
ATOM 3204 O O . ASP B 1 58 ? -0.318 7.152 31.703 1 96.56 58 ASP B O 1
ATOM 3208 N N . ALA B 1 59 ? 1.033 8.219 30.25 1 96.81 59 ALA B N 1
ATOM 3209 C CA . ALA B 1 59 ? -0.023 8.508 29.297 1 96.81 59 ALA B CA 1
ATOM 3210 C C . ALA B 1 59 ? 0.483 8.344 27.859 1 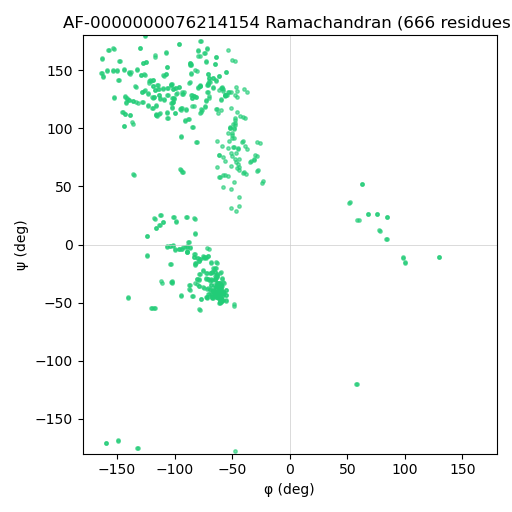96.81 59 ALA B C 1
ATOM 3212 O O . ALA B 1 59 ? 1.685 8.453 27.609 1 96.81 59 ALA B O 1
ATOM 3213 N N . VAL B 1 60 ? -0.385 7.938 26.969 1 97.12 60 VAL B N 1
ATOM 3214 C CA . VAL B 1 60 ? -0.12 7.906 25.531 1 97.12 60 VAL B CA 1
ATOM 3215 C C . VAL B 1 60 ? -1.017 8.914 24.828 1 97.12 60 VAL B C 1
ATOM 3217 O O . VAL B 1 60 ? -2.227 8.961 25.062 1 97.12 60 VAL B O 1
ATOM 3220 N N . VAL B 1 61 ? -0.385 9.734 24.031 1 96.69 61 VAL B N 1
ATOM 3221 C CA . VAL B 1 61 ? -1.135 10.727 23.266 1 96.69 61 VAL B CA 1
ATOM 3222 C C . VAL B 1 61 ? -0.993 10.438 21.766 1 96.69 61 VAL B C 1
ATOM 3224 O O . VAL B 1 61 ? 0.12 10.414 21.25 1 96.69 61 VAL B O 1
ATOM 3227 N N . LEU B 1 62 ? -2.109 10.195 21.141 1 96.81 62 LEU B N 1
ATOM 3228 C CA . LEU B 1 62 ? -2.168 9.953 19.703 1 96.81 62 LEU B CA 1
ATOM 3229 C C . LEU B 1 62 ? -2.67 11.195 18.969 1 96.81 62 LEU B C 1
ATOM 3231 O O . LEU B 1 62 ? -3.809 11.625 19.172 1 96.81 62 LEU B O 1
ATOM 3235 N N . LEU B 1 63 ? -1.831 11.734 18.125 1 96.31 63 LEU B N 1
ATOM 3236 C CA . LEU B 1 63 ? -2.195 12.922 17.344 1 96.31 63 LEU B CA 1
ATOM 3237 C C . LEU B 1 63 ? -2.281 12.594 15.859 1 96.31 63 LEU B C 1
ATOM 3239 O O . LEU B 1 63 ? -1.396 11.93 15.312 1 96.31 63 LEU B O 1
ATOM 3243 N N . GLU B 1 64 ? -3.307 13.016 15.188 1 95.62 64 GLU B N 1
ATOM 3244 C CA . GLU B 1 64 ? -3.479 12.859 13.742 1 95.62 64 GLU B CA 1
ATOM 3245 C C . GLU B 1 64 ? -4.148 14.086 13.133 1 95.62 64 GLU B C 1
ATOM 3247 O O . GLU B 1 64 ? -5.203 14.523 13.594 1 95.62 64 GLU B O 1
ATOM 3252 N N . LYS B 1 65 ? -3.516 14.609 12.125 1 95.19 65 LYS B N 1
ATOM 3253 C CA . LYS B 1 65 ? -4.156 15.727 11.438 1 95.19 65 LYS B CA 1
ATOM 3254 C C . LYS B 1 65 ? -5.426 15.281 10.719 1 95.19 65 LYS B C 1
ATOM 3256 O O . LYS B 1 65 ? -5.477 14.188 10.156 1 95.19 65 LYS B O 1
ATOM 3261 N N . THR B 1 66 ? -6.426 16.156 10.734 1 92.69 66 THR B N 1
ATOM 3262 C CA . THR B 1 66 ? -7.684 15.828 10.07 1 92.69 66 THR B CA 1
ATOM 3263 C C . THR B 1 66 ? -7.625 16.188 8.586 1 92.69 66 THR B C 1
ATOM 3265 O O . THR B 1 66 ? -6.848 17.062 8.188 1 92.69 66 THR B O 1
ATOM 3268 N N . PRO B 1 67 ? -8.445 15.492 7.789 1 93 67 PRO B N 1
ATOM 3269 C CA . PRO B 1 67 ? -8.469 15.82 6.359 1 93 67 PRO B CA 1
ATOM 3270 C C . PRO B 1 67 ? -8.977 17.234 6.086 1 93 67 PRO B C 1
ATOM 3272 O O . PRO B 1 67 ? -9.57 17.859 6.965 1 93 67 PRO B O 1
ATOM 3275 N N . PHE B 1 68 ? -8.648 17.719 4.852 1 94.19 68 PHE B N 1
ATOM 3276 C CA . PHE B 1 68 ? -9.234 18.984 4.414 1 94.19 68 PHE B CA 1
ATOM 3277 C C . PHE B 1 68 ? -10.742 18.859 4.285 1 94.19 68 PHE B C 1
ATOM 3279 O O . PHE B 1 68 ? -11.258 17.812 3.896 1 94.19 68 PHE B O 1
ATOM 3286 N N . ASP B 1 69 ? -11.352 19.875 4.672 1 90.56 69 ASP B N 1
ATOM 3287 C CA . ASP B 1 69 ? -12.789 19.953 4.426 1 90.56 69 ASP B CA 1
ATOM 3288 C C . ASP B 1 69 ? -13.078 20.562 3.057 1 90.56 69 ASP B C 1
ATOM 3290 O O . ASP B 1 69 ? -12.992 21.781 2.889 1 90.56 69 ASP B O 1
ATOM 3294 N N . SER B 1 70 ? -13.508 19.766 2.176 1 89.81 70 SER B N 1
ATOM 3295 C CA . SER B 1 70 ? -13.688 20.188 0.788 1 89.81 70 SER B CA 1
ATOM 3296 C C . SER B 1 70 ? -14.828 21.188 0.652 1 89.81 70 SER B C 1
ATOM 3298 O O . SER B 1 70 ? -14.945 21.859 -0.374 1 89.81 70 SER B O 1
ATOM 3300 N N . SER B 1 71 ? -15.656 21.297 1.64 1 89.69 71 SER B N 1
ATOM 3301 C CA . SER B 1 71 ? -16.75 22.266 1.61 1 89.69 71 SER B CA 1
ATOM 3302 C C . SER B 1 71 ? -16.266 23.656 2.02 1 89.69 71 SER B C 1
ATOM 3304 O O . SER B 1 71 ? -16.969 24.656 1.821 1 89.69 71 SER B O 1
ATOM 3306 N N . MET B 1 72 ? -15.07 23.766 2.482 1 90.75 72 MET B N 1
ATOM 3307 C CA . MET B 1 72 ? -14.547 25.031 2.992 1 90.75 72 MET B CA 1
ATOM 3308 C C . MET B 1 72 ? -13.445 25.562 2.088 1 90.75 72 MET B C 1
ATOM 3310 O O . MET B 1 72 ? -12.586 26.328 2.537 1 90.75 72 MET B O 1
ATOM 3314 N N . THR B 1 73 ? -13.484 25.172 0.867 1 91.81 73 THR B N 1
ATOM 3315 C CA . THR B 1 73 ? -12.406 25.516 -0.057 1 91.81 73 THR B CA 1
ATOM 3316 C C . THR B 1 73 ? -12.281 27.031 -0.202 1 91.81 73 THR B C 1
ATOM 3318 O O . THR B 1 73 ? -11.18 27.562 -0.313 1 91.81 73 THR B O 1
ATOM 3321 N N . ASP B 1 74 ? -13.398 27.75 -0.123 1 89.69 74 ASP B N 1
ATOM 3322 C CA . ASP B 1 74 ? -13.375 29.203 -0.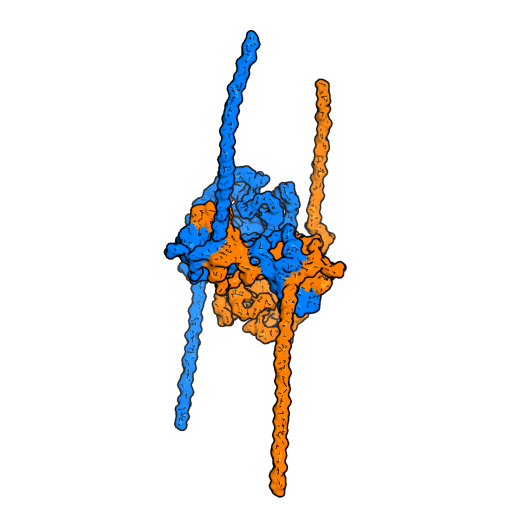272 1 89.69 74 ASP B CA 1
ATOM 3323 C C . ASP B 1 74 ? -12.664 29.859 0.91 1 89.69 74 ASP B C 1
ATOM 3325 O O . ASP B 1 74 ? -12.055 30.922 0.761 1 89.69 74 ASP B O 1
ATOM 3329 N N . GLN B 1 75 ? -12.758 29.219 1.995 1 89.62 75 GLN B N 1
ATOM 3330 C CA . GLN B 1 75 ? -12.094 29.734 3.18 1 89.62 75 GLN B CA 1
ATOM 3331 C C . GLN B 1 75 ? -10.594 29.422 3.154 1 89.62 75 GLN B C 1
ATOM 3333 O O . GLN B 1 75 ? -9.789 30.188 3.674 1 89.62 75 GLN B O 1
ATOM 3338 N N . ILE B 1 76 ? -10.297 28.344 2.531 1 92.62 76 ILE B N 1
ATOM 3339 C CA . ILE B 1 76 ? -8.906 27.906 2.443 1 92.62 76 ILE B CA 1
ATOM 3340 C C . ILE B 1 76 ? -8.148 28.828 1.475 1 92.62 76 ILE B C 1
ATOM 3342 O O . ILE B 1 76 ? -7.059 29.312 1.791 1 92.62 76 ILE B O 1
ATOM 3346 N N . LEU B 1 77 ? -8.82 29.047 0.334 1 91.94 77 LEU B N 1
ATOM 3347 C CA . LEU B 1 77 ? -8.211 29.938 -0.646 1 91.94 77 LEU B CA 1
ATOM 3348 C C . LEU B 1 77 ? -8.703 31.375 -0.45 1 91.94 77 LEU B C 1
ATOM 3350 O O . LEU B 1 77 ? -9.359 31.938 -1.33 1 91.94 77 LEU B O 1
ATOM 3354 N N . SER B 1 78 ? -8.414 31.938 0.708 1 89.31 78 SER B N 1
ATOM 3355 C CA . SER B 1 78 ? -8.875 33.281 1.047 1 89.31 78 SER B CA 1
ATOM 3356 C C . SER B 1 78 ? -7.746 34.125 1.606 1 89.31 78 SER B C 1
ATOM 3358 O O . SER B 1 78 ? -6.59 33.719 1.635 1 89.31 78 SER B O 1
ATOM 3360 N N . ASP B 1 79 ? -8.141 35.312 2.012 1 89.62 79 ASP B N 1
ATOM 3361 C CA . ASP B 1 79 ? -7.188 36.25 2.592 1 89.62 79 ASP B CA 1
ATOM 3362 C C . ASP B 1 79 ? -6.801 35.844 4.012 1 89.62 79 ASP B C 1
ATOM 3364 O O . ASP B 1 79 ? -5.828 36.344 4.57 1 89.62 79 ASP B O 1
ATOM 3368 N N . ASN B 1 80 ? -7.531 34.906 4.504 1 87.81 80 ASN B N 1
ATOM 3369 C CA . ASN B 1 80 ? -7.258 34.469 5.867 1 87.81 80 ASN B CA 1
ATOM 3370 C C . ASN B 1 80 ? -6.109 33.469 5.914 1 87.81 80 ASN B C 1
ATOM 3372 O O . ASN B 1 80 ? -5.57 33.188 6.988 1 87.81 80 ASN B O 1
ATOM 3376 N N . THR B 1 81 ? -5.812 32.938 4.746 1 91.56 81 THR B N 1
ATOM 3377 C CA . THR B 1 81 ? -4.672 32.031 4.66 1 91.56 81 THR B CA 1
ATOM 3378 C C . THR B 1 81 ? -3.396 32.812 4.332 1 91.56 81 THR B C 1
ATOM 3380 O O . THR B 1 81 ? -3.291 33.406 3.266 1 91.56 81 THR B O 1
ATOM 3383 N N . LYS B 1 82 ? -2.451 32.781 5.254 1 92.31 82 LYS B N 1
ATOM 3384 C CA . LYS B 1 82 ? -1.162 33.438 5.039 1 92.31 82 LYS B CA 1
ATOM 3385 C C . LYS B 1 82 ? -0.195 32.531 4.301 1 92.31 82 LYS B C 1
ATOM 3387 O O . LYS B 1 82 ? -0.032 31.359 4.668 1 92.31 82 LYS B O 1
ATOM 3392 N N . ILE B 1 83 ? 0.385 33.062 3.225 1 93.25 83 ILE B N 1
ATOM 3393 C CA . ILE B 1 83 ? 1.272 32.219 2.451 1 93.25 83 ILE B CA 1
ATOM 3394 C C . ILE B 1 83 ? 2.629 32.875 2.277 1 93.25 83 ILE B C 1
ATOM 3396 O O . ILE B 1 83 ? 2.723 34.125 2.297 1 93.25 83 ILE B O 1
ATOM 3400 N N . ARG B 1 84 ? 3.691 32.125 2.244 1 92.56 84 ARG B N 1
ATOM 3401 C CA . ARG B 1 84 ? 5.055 32.531 1.956 1 92.56 84 ARG B CA 1
ATOM 3402 C C . ARG B 1 84 ? 5.68 31.688 0.856 1 92.56 84 ARG B C 1
ATOM 3404 O O . ARG B 1 84 ? 5.746 30.469 0.978 1 92.56 84 ARG B O 1
ATOM 3411 N N . GLN B 1 85 ? 6.117 32.375 -0.191 1 91.44 85 GLN B N 1
ATOM 3412 C CA . GLN B 1 85 ? 6.688 31.641 -1.316 1 91.44 85 GLN B CA 1
ATOM 3413 C C . GLN B 1 85 ? 8.047 31.047 -0.955 1 91.44 85 GLN B C 1
ATOM 3415 O O . GLN B 1 85 ? 8.922 31.75 -0.445 1 91.44 85 GLN B O 1
ATOM 3420 N N . THR B 1 86 ? 8.219 29.828 -1.231 1 88.06 86 THR B N 1
ATOM 3421 C CA . THR B 1 86 ? 9.461 29.156 -0.892 1 88.06 86 THR B CA 1
ATOM 3422 C C . THR B 1 86 ? 10.242 28.797 -2.152 1 88.06 86 THR B C 1
ATOM 3424 O O . THR B 1 86 ? 11.469 28.688 -2.117 1 88.06 86 THR B O 1
ATOM 3427 N N . LEU B 1 87 ? 9.539 28.516 -3.262 1 83.19 87 LEU B N 1
ATOM 3428 C CA . LEU B 1 87 ? 10.172 28.109 -4.516 1 83.19 87 LEU B CA 1
ATOM 3429 C C . LEU B 1 87 ? 9.344 28.578 -5.711 1 83.19 87 LEU B C 1
ATOM 3431 O O . LEU B 1 87 ? 8.109 28.609 -5.641 1 83.19 87 LEU B O 1
ATOM 3435 N N . GLN B 1 88 ? 10.047 29.016 -6.781 1 84.06 88 GLN B N 1
ATOM 3436 C CA . GLN B 1 88 ? 9.391 29.359 -8.039 1 84.06 88 GLN B CA 1
ATOM 3437 C C . GLN B 1 88 ? 10.164 28.797 -9.234 1 84.06 88 GLN B C 1
ATOM 3439 O O . GLN B 1 88 ? 11.383 28.938 -9.312 1 84.06 88 GLN B O 1
ATOM 3444 N N . ASN B 1 89 ? 9.461 28 -10.031 1 82.5 89 ASN B N 1
ATOM 3445 C CA . ASN B 1 89 ? 9.992 27.484 -11.289 1 82.5 89 ASN B CA 1
ATOM 3446 C C . ASN B 1 89 ? 8.961 27.562 -12.406 1 82.5 89 ASN B C 1
ATOM 3448 O O . ASN B 1 89 ? 8.086 26.703 -12.516 1 82.5 89 ASN B O 1
ATOM 3452 N N . ASP B 1 90 ? 9.219 28.531 -13.242 1 88 90 ASP B N 1
ATOM 3453 C CA . ASP B 1 90 ? 8.281 28.719 -14.344 1 88 90 ASP B CA 1
ATOM 3454 C C . ASP B 1 90 ? 6.867 28.969 -13.836 1 88 90 ASP B C 1
ATOM 3456 O O . ASP B 1 90 ? 6.625 29.938 -13.102 1 88 90 ASP B O 1
ATOM 3460 N N . ILE B 1 91 ? 5.98 28.109 -14.219 1 89.94 91 ILE B N 1
ATOM 3461 C CA . ILE B 1 91 ? 4.574 28.312 -13.883 1 89.94 91 ILE B CA 1
ATOM 3462 C C . ILE B 1 91 ? 4.27 27.688 -12.531 1 89.94 91 ILE B C 1
ATOM 3464 O O . ILE B 1 91 ? 3.135 27.75 -12.055 1 89.94 91 ILE B O 1
ATOM 3468 N N . TYR B 1 92 ? 5.289 27.141 -11.898 1 87.5 92 TYR B N 1
ATOM 3469 C CA . TYR B 1 92 ? 5.129 26.469 -10.609 1 87.5 92 TYR B CA 1
ATOM 3470 C C . TYR B 1 92 ? 5.59 27.359 -9.469 1 87.5 92 TYR B C 1
ATOM 3472 O O . TYR B 1 92 ? 6.746 27.781 -9.43 1 87.5 92 TYR B O 1
ATOM 3480 N N . HIS B 1 93 ? 4.648 27.578 -8.578 1 89.62 93 HIS B N 1
ATOM 3481 C CA . HIS B 1 93 ? 4.938 28.344 -7.371 1 89.62 93 HIS B CA 1
ATOM 3482 C C . HIS B 1 93 ? 4.621 27.547 -6.113 1 89.62 93 HIS B C 1
ATOM 3484 O O . HIS B 1 93 ? 3.486 27.094 -5.922 1 89.62 93 HIS B O 1
ATOM 3490 N N . THR B 1 94 ? 5.594 27.312 -5.277 1 91.19 94 THR B N 1
ATOM 3491 C CA . THR B 1 94 ? 5.379 26.594 -4.023 1 91.19 94 THR B CA 1
ATOM 3492 C C . THR B 1 94 ? 5.359 27.578 -2.848 1 91.19 94 THR B C 1
ATOM 3494 O O . THR B 1 94 ? 6.172 28.5 -2.791 1 91.19 94 THR B O 1
ATOM 3497 N N . TYR B 1 95 ? 4.418 27.375 -1.949 1 93 95 TYR B N 1
ATOM 3498 C CA . TYR B 1 95 ? 4.234 28.234 -0.792 1 93 95 TYR B CA 1
ATOM 3499 C C . TYR B 1 95 ? 4.164 27.422 0.495 1 93 95 TYR B C 1
ATOM 3501 O O . TYR B 1 95 ? 3.725 26.281 0.486 1 93 95 TYR B O 1
ATOM 3509 N N . SER B 1 96 ? 4.664 27.969 1.562 1 94.06 96 SER B N 1
ATOM 3510 C CA . SER B 1 96 ? 4.238 27.578 2.904 1 94.06 96 SER B CA 1
ATOM 3511 C C . SER B 1 96 ? 2.984 28.344 3.326 1 94.06 96 SER B C 1
ATOM 3513 O O . SER B 1 96 ? 2.957 29.578 3.281 1 94.06 96 SER B O 1
ATOM 3515 N N . ALA B 1 97 ? 2.016 27.594 3.713 1 94.31 97 ALA B N 1
ATOM 3516 C CA . ALA B 1 97 ? 0.738 28.25 4.012 1 94.31 97 ALA B CA 1
ATOM 3517 C C . ALA B 1 97 ? 0.315 27.984 5.453 1 94.31 97 ALA B C 1
ATOM 3519 O O . ALA B 1 97 ? 0.508 26.875 5.973 1 94.31 97 ALA B O 1
ATOM 3520 N N . LEU B 1 98 ? -0.233 28.969 6.055 1 94.12 98 LEU B N 1
ATOM 3521 C CA . LEU B 1 98 ? -0.822 28.875 7.387 1 94.12 98 LEU B CA 1
ATOM 3522 C C . LEU B 1 98 ? -2.326 29.141 7.332 1 94.12 98 LEU B C 1
ATOM 3524 O O . LEU B 1 98 ? -2.762 30.266 7.09 1 94.12 98 LEU B O 1
ATOM 3528 N N . LEU B 1 99 ? -3.062 28.094 7.582 1 92.5 99 LEU B N 1
ATOM 3529 C CA . LEU B 1 99 ? -4.52 28.188 7.57 1 92.5 99 LEU B CA 1
ATOM 3530 C C . LEU B 1 99 ? -5.047 28.625 8.938 1 92.5 99 LEU B C 1
ATOM 3532 O O . LEU B 1 99 ? -4.383 28.406 9.953 1 92.5 99 LEU B O 1
ATOM 3536 N N . PRO B 1 100 ? -6.25 29.203 8.82 1 88.88 100 PRO B N 1
ATOM 3537 C CA . PRO B 1 100 ? -6.902 29.422 10.109 1 88.88 100 PRO B CA 1
ATOM 3538 C C . PRO B 1 100 ? -7.043 28.141 10.93 1 88.88 100 PRO B C 1
ATOM 3540 O O . PRO B 1 100 ? -7.227 27.047 10.359 1 88.88 100 PRO B O 1
ATOM 3543 N N . GLU B 1 101 ? -7.008 28.234 12.219 1 86.94 101 GLU B N 1
ATOM 3544 C CA . GLU B 1 101 ? -6.969 27.094 13.125 1 86.94 101 GLU B CA 1
ATOM 3545 C C . GLU B 1 101 ? -8.188 26.203 12.938 1 86.94 101 GLU B C 1
ATOM 3547 O O . GLU B 1 101 ? -8.086 24.969 13.023 1 86.94 101 GLU B O 1
ATOM 3552 N N . ASN B 1 102 ? -9.289 26.812 12.641 1 86.69 102 ASN B N 1
ATOM 3553 C CA . ASN B 1 102 ? -10.523 26.047 12.531 1 86.69 102 ASN B CA 1
ATOM 3554 C C . ASN B 1 102 ? -10.547 25.203 11.266 1 86.69 102 ASN B C 1
ATOM 3556 O O . ASN B 1 102 ? -11.375 24.297 11.133 1 86.69 102 ASN B O 1
ATOM 3560 N N . LEU B 1 103 ? -9.594 25.453 10.375 1 89.62 103 LEU B N 1
ATOM 3561 C CA . LEU B 1 103 ? -9.57 24.719 9.109 1 89.62 103 LEU B CA 1
ATOM 3562 C C . LEU B 1 103 ? -8.477 23.656 9.133 1 89.62 103 LEU B C 1
ATOM 3564 O O . LEU B 1 103 ? -8.328 22.891 8.172 1 89.62 103 LEU B O 1
ATOM 3568 N N . ASN B 1 104 ? -7.789 23.641 10.242 1 89.81 104 ASN B N 1
ATOM 3569 C CA . ASN B 1 104 ? -6.625 22.766 10.32 1 89.81 104 ASN B CA 1
ATOM 3570 C C . ASN B 1 104 ? -6.57 22.016 11.648 1 89.81 104 ASN B C 1
ATOM 3572 O O . ASN B 1 104 ? -5.594 22.141 12.391 1 89.81 104 ASN B O 1
ATOM 3576 N N . GLY B 1 105 ? -7.562 21.297 11.805 1 91.81 105 GLY B N 1
ATOM 3577 C CA . GLY B 1 105 ? -7.742 20.609 13.078 1 91.81 105 GLY B CA 1
ATOM 3578 C C . GLY B 1 105 ? -6.898 19.344 13.203 1 91.81 105 GLY B C 1
ATOM 3579 O O . GLY B 1 105 ? -6.324 18.875 12.219 1 91.81 105 GLY B O 1
ATOM 3580 N N . VAL B 1 106 ? -6.73 18.875 14.453 1 95.06 106 VAL B N 1
ATOM 3581 C CA . VAL B 1 106 ? -6.023 17.641 14.805 1 95.06 106 VAL B CA 1
ATOM 3582 C C . VAL B 1 106 ? -6.906 16.781 15.703 1 95.06 106 VAL B C 1
ATOM 3584 O O . VAL B 1 106 ? -7.559 17.281 16.625 1 95.06 106 VAL B O 1
ATOM 3587 N N . LYS B 1 107 ? -7 15.594 15.367 1 94.69 107 LYS B N 1
ATOM 3588 C CA . LYS B 1 107 ? -7.617 14.633 16.281 1 94.69 107 LYS B CA 1
ATOM 3589 C C . LYS B 1 107 ? -6.613 14.125 17.312 1 94.69 107 LYS B C 1
ATOM 3591 O O . LYS B 1 107 ? -5.535 13.656 16.953 1 94.69 107 LYS B O 1
ATOM 3596 N N . ALA B 1 108 ? -7.012 14.219 18.547 1 94.94 108 ALA B N 1
ATOM 3597 C CA . ALA B 1 108 ? -6.137 13.773 19.625 1 94.94 108 ALA B CA 1
ATOM 3598 C C . ALA B 1 108 ? -6.828 12.719 20.484 1 94.94 108 ALA B C 1
ATOM 3600 O O . ALA B 1 108 ? -7.977 12.898 20.891 1 94.94 108 ALA B O 1
ATOM 3601 N N . THR B 1 109 ? -6.164 11.633 20.719 1 94.38 109 THR B N 1
ATOM 3602 C CA . THR B 1 109 ? -6.625 10.609 21.656 1 94.38 109 THR B CA 1
ATOM 3603 C C . THR B 1 109 ? -5.641 10.438 22.797 1 94.38 109 THR B C 1
ATOM 3605 O O . THR B 1 109 ? -4.438 10.273 22.578 1 94.38 109 THR B O 1
ATOM 3608 N N . VAL B 1 110 ? -6.227 10.539 23.984 1 94.5 110 VAL B N 1
ATOM 3609 C CA . VAL B 1 110 ? -5.395 10.406 25.172 1 94.5 110 VAL B CA 1
ATOM 3610 C C . VAL B 1 110 ? -5.758 9.125 25.922 1 94.5 110 VAL B C 1
ATOM 3612 O O . VAL B 1 110 ? -6.93 8.883 26.219 1 94.5 110 VAL B O 1
ATOM 3615 N N . ILE B 1 111 ? -4.785 8.344 26.141 1 94.5 111 ILE B N 1
ATOM 3616 C CA . ILE B 1 111 ? -4.914 7.16 26.984 1 94.5 111 ILE B CA 1
ATOM 3617 C C . ILE B 1 111 ? -4.23 7.402 28.328 1 94.5 111 ILE B C 1
ATOM 3619 O O . ILE B 1 111 ? -3.002 7.469 28.406 1 94.5 111 ILE B O 1
ATOM 3623 N N . CYS B 1 112 ? -5.008 7.543 29.406 1 92.94 112 CYS B N 1
ATOM 3624 C CA . CYS B 1 112 ? -4.469 7.879 30.719 1 92.94 112 CYS B CA 1
ATOM 3625 C C . CYS B 1 112 ? -5.371 7.348 31.828 1 92.94 112 CYS B C 1
ATOM 3627 O O . CYS B 1 112 ? -6.559 7.672 31.875 1 92.94 112 CYS B O 1
ATOM 3629 N N . PRO B 1 113 ? -4.801 6.566 32.781 1 94.5 113 PRO B N 1
ATOM 3630 C CA . PRO B 1 113 ? -3.404 6.121 32.812 1 94.5 113 PRO B CA 1
ATOM 3631 C C . PRO B 1 113 ? -3.094 5.082 31.75 1 94.5 113 PRO B C 1
ATOM 3633 O O . PRO B 1 113 ? -3.984 4.332 31.328 1 94.5 113 PRO B O 1
ATOM 3636 N N . ALA B 1 114 ? -1.91 5.082 31.234 1 94.88 114 ALA B N 1
ATOM 3637 C CA . ALA B 1 114 ? -1.485 4.117 30.219 1 94.88 114 ALA B CA 1
ATOM 3638 C C . ALA B 1 114 ? -0.619 3.023 30.844 1 94.88 114 ALA B C 1
ATOM 3640 O O . ALA B 1 114 ? 0.332 3.312 31.578 1 94.88 114 ALA B O 1
ATOM 3641 N N . SER B 1 115 ? -0.954 1.782 30.656 1 93.19 115 SER B N 1
ATOM 3642 C CA . SER B 1 115 ? -0.11 0.656 31.031 1 93.19 115 SER B CA 1
ATOM 3643 C C . SER B 1 115 ? 1.022 0.447 30.031 1 93.19 115 SER B C 1
ATOM 3645 O O . SER B 1 115 ? 1.074 1.113 29 1 93.19 115 SER B O 1
ATOM 3647 N N . GLU B 1 116 ? 1.863 -0.483 30.359 1 91.94 116 GLU B N 1
ATOM 3648 C CA . GLU B 1 116 ? 2.955 -0.84 29.469 1 91.94 116 GLU B CA 1
ATOM 3649 C C . GLU B 1 116 ? 2.424 -1.406 28.156 1 91.94 116 GLU B C 1
ATOM 3651 O O . GLU B 1 116 ? 3.012 -1.186 27.094 1 91.94 116 GLU B O 1
ATOM 3656 N N . LYS B 1 117 ? 1.388 -2.068 28.281 1 86.56 117 LYS B N 1
ATOM 3657 C CA . LYS B 1 117 ? 0.766 -2.65 27.094 1 86.56 117 LYS B CA 1
ATOM 3658 C C . LYS B 1 117 ? 0.294 -1.564 26.125 1 86.56 117 LYS B C 1
ATOM 3660 O O . LYS B 1 117 ? 0.448 -1.695 24.906 1 86.56 117 LYS B O 1
ATOM 3665 N N . HIS B 1 118 ? -0.278 -0.507 26.703 1 89.56 118 HIS B N 1
ATOM 3666 C CA . HIS B 1 118 ? -0.737 0.614 25.891 1 89.56 118 HIS B CA 1
ATOM 3667 C C . HIS B 1 118 ? 0.427 1.281 25.156 1 89.56 118 HIS B C 1
ATOM 3669 O O . HIS B 1 118 ? 0.333 1.576 23.969 1 89.56 118 HIS B O 1
ATOM 3675 N N . ILE B 1 119 ? 1.44 1.471 25.875 1 93.94 119 ILE B N 1
ATOM 3676 C CA . ILE B 1 119 ? 2.619 2.127 25.328 1 93.94 119 ILE B CA 1
ATOM 3677 C C . ILE B 1 119 ? 3.195 1.281 24.188 1 93.94 119 ILE B C 1
ATOM 3679 O O . ILE B 1 119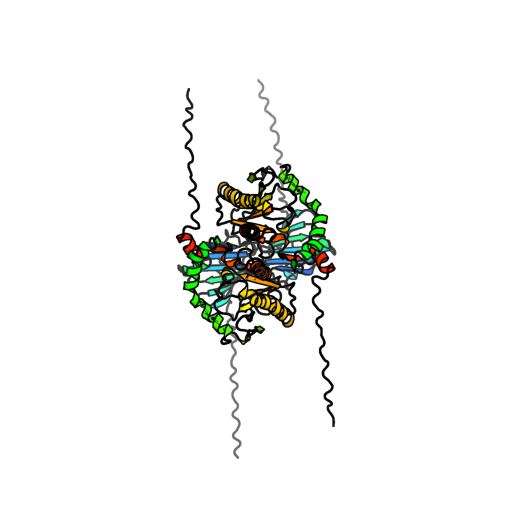 ? 3.459 1.791 23.094 1 93.94 119 ILE B O 1
ATOM 3683 N N . LYS B 1 120 ? 3.303 0.048 24.406 1 88.69 120 LYS B N 1
ATOM 3684 C CA . LYS B 1 120 ? 3.867 -0.868 23.422 1 88.69 120 LYS B CA 1
ATOM 3685 C C . LYS B 1 120 ? 3.004 -0.925 22.156 1 88.69 120 LYS B C 1
ATOM 3687 O O . LYS B 1 120 ? 3.523 -0.984 21.047 1 88.69 120 LYS B O 1
ATOM 3692 N N . LYS B 1 121 ? 1.81 -0.883 22.375 1 86.06 121 LYS B N 1
ATOM 3693 C CA . LYS B 1 121 ? 0.855 -0.987 21.281 1 86.06 121 LYS B CA 1
ATOM 3694 C C . LYS B 1 121 ? 1.07 0.127 20.266 1 86.06 121 LYS B C 1
ATOM 3696 O O . LYS B 1 121 ? 0.951 -0.097 19.047 1 86.06 121 LYS B O 1
ATOM 3701 N N . TYR B 1 122 ? 1.429 1.294 20.703 1 91.06 122 TYR B N 1
ATOM 3702 C CA . TYR B 1 122 ? 1.484 2.453 19.812 1 91.06 122 TYR B CA 1
ATOM 3703 C C . TYR B 1 122 ? 2.926 2.832 19.5 1 91.06 122 TYR B C 1
ATOM 3705 O O . TYR B 1 122 ? 3.178 3.783 18.766 1 91.06 122 TYR B O 1
ATOM 3713 N N . THR B 1 123 ? 3.787 2.053 20.125 1 92.38 123 THR B N 1
ATOM 3714 C CA . THR B 1 123 ? 5.199 2.248 19.812 1 92.38 123 THR B CA 1
ATOM 3715 C C . THR B 1 123 ? 5.547 1.588 18.469 1 92.38 123 THR B C 1
ATOM 3717 O O . THR B 1 123 ? 5.082 0.486 18.188 1 92.38 123 THR B O 1
ATOM 3720 N N . GLU B 1 124 ? 6.324 2.365 17.703 1 90.12 124 GLU B N 1
ATOM 3721 C CA . GLU B 1 124 ? 6.766 1.818 16.422 1 90.12 124 GLU B CA 1
ATOM 3722 C C . GLU B 1 124 ? 7.508 0.498 16.609 1 90.12 124 GLU B C 1
ATOM 3724 O O . GLU B 1 124 ? 8.383 0.39 17.469 1 90.12 124 GLU B O 1
ATOM 3729 N N . GLN B 1 125 ? 7.109 -0.454 15.906 1 88.62 125 GLN B N 1
ATOM 3730 C CA . GLN B 1 125 ? 7.73 -1.771 15.992 1 88.62 125 GLN B CA 1
ATOM 3731 C C . GLN B 1 125 ? 8.57 -2.064 14.75 1 88.62 125 GLN B C 1
ATOM 3733 O O . GLN B 1 125 ? 8.211 -1.657 13.641 1 88.62 125 GLN B O 1
ATOM 3738 N N . GLU B 1 126 ? 9.602 -2.789 15.031 1 90.12 126 GLU B N 1
ATOM 3739 C CA . GLU B 1 126 ? 10.406 -3.26 13.914 1 90.12 126 GLU B CA 1
ATOM 3740 C C . GLU B 1 126 ? 9.68 -4.344 13.125 1 90.12 126 GLU B C 1
ATOM 3742 O O . GLU B 1 126 ? 9.008 -5.199 13.711 1 90.12 126 GLU B O 1
ATOM 3747 N N . SER B 1 127 ? 9.797 -4.18 11.852 1 93.19 127 SER B N 1
ATOM 3748 C CA . SER B 1 127 ? 9.211 -5.188 10.977 1 93.19 127 SER B CA 1
ATOM 3749 C C . SER B 1 127 ? 10.289 -6.062 10.344 1 93.19 127 SER B C 1
ATOM 3751 O O . SER B 1 127 ? 11.43 -5.625 10.172 1 93.19 127 SER B O 1
ATOM 3753 N N . PHE B 1 128 ? 9.945 -7.305 10 1 94.88 128 PHE B N 1
ATOM 3754 C CA . PHE B 1 128 ? 10.852 -8.273 9.406 1 94.88 128 PHE B CA 1
ATOM 3755 C C . PHE B 1 128 ? 10.148 -9.07 8.305 1 94.88 128 PHE B C 1
ATOM 3757 O O . PHE B 1 128 ? 8.945 -9.312 8.383 1 94.88 128 PHE B O 1
ATOM 3764 N N . VAL B 1 129 ? 10.945 -9.414 7.336 1 95.69 129 VAL B N 1
ATOM 3765 C CA . VAL B 1 129 ? 10.445 -10.258 6.258 1 95.69 129 VAL B CA 1
ATOM 3766 C C . VAL B 1 129 ? 10.742 -11.727 6.57 1 95.69 129 VAL B C 1
ATOM 3768 O O . VAL B 1 129 ? 11.867 -12.078 6.93 1 95.69 129 VAL B O 1
ATOM 3771 N N . ILE B 1 130 ? 9.773 -12.531 6.473 1 96 130 ILE B N 1
ATOM 3772 C CA . ILE B 1 130 ? 9.938 -13.977 6.578 1 96 130 ILE B CA 1
ATOM 3773 C C . ILE B 1 130 ? 9.719 -14.617 5.211 1 96 130 ILE B C 1
ATOM 3775 O O . ILE B 1 130 ? 8.75 -14.297 4.516 1 96 130 ILE B O 1
ATOM 3779 N N . GLN B 1 131 ? 10.602 -15.344 4.746 1 96.44 131 GLN B N 1
ATOM 3780 C CA . GLN B 1 131 ? 10.43 -16.266 3.635 1 96.44 131 GLN B CA 1
ATOM 3781 C C . GLN B 1 131 ? 10.109 -17.672 4.137 1 96.44 131 GLN B C 1
ATOM 3783 O O . GLN B 1 131 ? 11.023 -18.469 4.398 1 96.44 131 GLN B O 1
ATOM 3788 N N . GLU B 1 132 ? 8.852 -17.984 4.234 1 97.5 132 GLU B N 1
ATOM 3789 C CA . GLU B 1 132 ? 8.391 -19.234 4.844 1 97.5 132 GLU B CA 1
ATOM 3790 C C . GLU B 1 132 ? 8.406 -20.375 3.838 1 97.5 132 GLU B C 1
ATOM 3792 O O . GLU B 1 132 ? 7.465 -20.531 3.057 1 97.5 132 GLU B O 1
ATOM 3797 N N . THR B 1 133 ? 9.391 -21.203 3.906 1 96.81 133 THR B N 1
ATOM 3798 C CA . THR B 1 133 ? 9.453 -22.422 3.094 1 96.81 133 THR B CA 1
ATOM 3799 C C . THR B 1 133 ? 8.453 -23.453 3.586 1 96.81 133 THR B C 1
ATOM 3801 O O . THR B 1 133 ? 7.875 -23.312 4.668 1 96.81 133 THR B O 1
ATOM 3804 N N . ALA B 1 134 ? 8.281 -24.484 2.762 1 96.69 134 ALA B N 1
ATOM 3805 C CA . ALA B 1 134 ? 7.41 -25.594 3.164 1 96.69 134 ALA B CA 1
ATOM 3806 C C . ALA B 1 134 ? 7.848 -26.172 4.508 1 96.69 134 ALA B C 1
ATOM 3808 O O . ALA B 1 134 ? 7.012 -26.469 5.363 1 96.69 134 ALA B O 1
ATOM 3809 N N . GLU B 1 135 ? 9.117 -26.266 4.707 1 96.81 135 GLU B N 1
ATOM 3810 C CA . GLU B 1 135 ? 9.672 -26.812 5.938 1 96.81 135 GLU B CA 1
ATOM 3811 C C . GLU B 1 135 ? 9.383 -25.906 7.129 1 96.81 135 GLU B C 1
ATOM 3813 O O . GLU B 1 135 ? 8.977 -26.375 8.195 1 96.81 135 GLU B O 1
ATOM 3818 N N . LEU B 1 136 ? 9.594 -24.688 6.953 1 97.19 136 LEU B N 1
ATOM 3819 C CA . LEU B 1 136 ? 9.352 -23.719 8.023 1 97.19 136 LEU B CA 1
ATOM 3820 C C . LEU B 1 136 ? 7.871 -23.656 8.375 1 97.19 136 LEU B C 1
ATOM 3822 O O . LEU B 1 136 ? 7.512 -23.5 9.547 1 97.19 136 LEU B O 1
ATOM 3826 N N . TYR B 1 137 ? 7.051 -23.781 7.387 1 97.81 137 TYR B N 1
ATOM 3827 C CA . TYR B 1 137 ? 5.617 -23.812 7.652 1 97.81 137 TYR B CA 1
ATOM 3828 C C . TYR B 1 137 ? 5.266 -24.984 8.57 1 97.81 137 TYR B C 1
ATOM 3830 O O . TYR B 1 137 ? 4.574 -24.797 9.578 1 97.81 137 TYR B O 1
ATOM 3838 N N . THR B 1 138 ? 5.734 -26.078 8.25 1 97.19 138 THR B N 1
ATOM 3839 C CA . THR B 1 138 ? 5.41 -27.297 8.992 1 97.19 138 THR B CA 1
ATOM 3840 C C . THR B 1 138 ? 6.023 -27.25 10.391 1 97.19 138 THR B C 1
ATOM 3842 O O . THR B 1 138 ? 5.387 -27.656 11.367 1 97.19 138 THR B O 1
ATOM 3845 N N . LYS B 1 139 ? 7.156 -26.672 10.469 1 96.69 139 LYS B N 1
ATOM 3846 C CA . LYS B 1 139 ? 7.93 -26.734 11.711 1 96.69 139 LYS B CA 1
ATOM 3847 C C . LYS B 1 139 ? 7.523 -25.625 12.664 1 96.69 139 LYS B C 1
ATOM 3849 O O . LYS B 1 139 ? 7.52 -25.812 13.883 1 96.69 139 LYS B O 1
ATOM 3854 N N . VAL B 1 140 ? 7.195 -24.531 12.148 1 97.06 140 VAL B N 1
ATOM 3855 C CA . VAL B 1 140 ? 7.043 -23.375 13.016 1 97.06 140 VAL B CA 1
ATOM 3856 C C . VAL B 1 140 ? 5.617 -22.828 12.914 1 97.06 140 VAL B C 1
ATOM 3858 O O . VAL B 1 140 ? 4.906 -22.766 13.922 1 97.06 140 VAL B O 1
ATOM 3861 N N . THR B 1 141 ? 5.164 -22.531 11.742 1 97 141 THR B N 1
ATOM 3862 C CA . THR B 1 141 ? 3.91 -21.812 11.547 1 97 141 THR B CA 1
ATOM 3863 C C . THR B 1 141 ? 2.719 -22.719 11.875 1 97 141 THR B C 1
ATOM 3865 O O . THR B 1 141 ? 1.796 -22.297 12.57 1 97 141 THR B O 1
ATOM 3868 N N . LEU B 1 142 ? 2.768 -23.922 11.391 1 95.69 142 LEU B N 1
ATOM 3869 C CA . LEU B 1 142 ? 1.626 -24.812 11.555 1 95.69 142 LEU B CA 1
ATOM 3870 C C . LEU B 1 142 ? 1.343 -25.078 13.023 1 95.69 142 LEU B C 1
ATOM 3872 O O . LEU B 1 142 ? 0.198 -24.984 13.469 1 95.69 142 LEU B O 1
ATOM 3876 N N . PRO B 1 143 ? 2.336 -25.375 13.828 1 94.56 143 PRO B N 1
ATOM 3877 C CA . PRO B 1 143 ? 2.072 -25.547 15.258 1 94.56 143 PRO B CA 1
ATOM 3878 C C . PRO B 1 143 ? 1.494 -24.281 15.898 1 94.56 143 PRO B C 1
ATOM 3880 O O . PRO B 1 143 ? 0.627 -24.375 16.781 1 94.56 143 PRO B O 1
ATOM 3883 N N . TYR B 1 144 ? 1.943 -23.203 15.484 1 93.25 144 TYR B N 1
ATOM 3884 C CA . TYR B 1 144 ? 1.415 -21.922 15.961 1 93.25 144 TYR B CA 1
ATOM 3885 C C . TYR B 1 144 ? -0.067 -21.797 15.625 1 93.25 144 TYR B C 1
ATOM 3887 O O . TYR B 1 144 ? -0.866 -21.391 16.484 1 93.25 144 TYR B O 1
ATOM 3895 N N . LEU B 1 145 ? -0.43 -22.188 14.453 1 91.12 145 LEU B N 1
ATOM 3896 C CA . LEU B 1 145 ? -1.818 -22.094 14.016 1 91.12 145 LEU B CA 1
ATOM 3897 C C . LEU B 1 145 ? -2.701 -23.047 14.805 1 91.12 145 LEU B C 1
ATOM 3899 O O . LEU B 1 145 ? -3.83 -22.703 15.164 1 91.12 145 LEU B O 1
ATOM 3903 N N . GLU B 1 146 ? -2.213 -24.141 14.984 1 88.44 146 GLU B N 1
ATOM 3904 C CA . GLU B 1 146 ? -2.971 -25.172 15.688 1 88.44 146 GLU B CA 1
ATOM 3905 C C . GLU B 1 146 ? -3.227 -24.781 17.141 1 88.44 146 GLU B C 1
ATOM 3907 O O . GLU B 1 146 ? -4.277 -25.094 17.703 1 88.44 146 GLU B O 1
ATOM 3912 N N . LYS B 1 147 ? -2.361 -24.047 17.688 1 86.31 147 LYS B N 1
ATOM 3913 C CA . LYS B 1 147 ? -2.51 -23.578 19.062 1 86.31 147 LYS B CA 1
ATOM 3914 C C . LYS B 1 147 ? -3.539 -22.453 19.156 1 86.31 147 LYS B C 1
ATOM 3916 O O . LYS B 1 147 ? -4.145 -22.234 20.203 1 86.31 147 LYS B O 1
ATOM 3921 N N . HIS B 1 148 ? -3.773 -21.766 18.062 1 79.06 148 HIS B N 1
ATOM 3922 C CA . HIS B 1 148 ? -4.66 -20.609 18.094 1 79.06 148 HIS B CA 1
ATOM 3923 C C . HIS B 1 148 ? -5.965 -20.906 17.359 1 79.06 148 HIS B C 1
ATOM 3925 O O . HIS B 1 148 ? -6.691 -19.984 16.984 1 79.06 148 HIS B O 1
ATOM 3931 N N . ALA B 1 149 ? -6.301 -22.047 17.156 1 69.06 149 ALA B N 1
ATOM 3932 C CA . ALA B 1 149 ? -7.477 -22.484 16.406 1 69.06 149 ALA B CA 1
ATOM 3933 C C . ALA B 1 149 ? -8.766 -22.016 17.078 1 69.06 149 ALA B C 1
ATOM 3935 O O . ALA B 1 149 ? -9.758 -21.75 16.406 1 69.06 149 ALA B O 1
ATOM 3936 N N . PHE B 1 150 ? -8.734 -21.797 18.328 1 63.03 150 PHE B N 1
ATOM 3937 C CA . PHE B 1 150 ? -9.945 -21.484 19.062 1 63.03 150 PHE B CA 1
ATOM 3938 C C . PHE B 1 150 ? -10.391 -20.047 18.797 1 63.03 150 PHE B C 1
ATOM 3940 O O . PHE B 1 150 ? -11.562 -19.719 18.984 1 63.03 150 PHE B O 1
ATOM 3947 N N . SER B 1 151 ? -9.648 -19.297 18.203 1 69.94 151 SER B N 1
ATOM 3948 C CA . SER B 1 151 ? -9.93 -17.875 18.047 1 69.94 151 SER B CA 1
ATOM 3949 C C . SER B 1 151 ? -10.891 -17.625 16.891 1 69.94 151 SER B C 1
ATOM 3951 O O . SER B 1 151 ? -11.344 -16.5 16.688 1 69.94 151 SER B O 1
ATOM 3953 N N . THR B 1 152 ? -11.492 -18.734 16.297 1 79.56 152 THR B N 1
ATOM 3954 C CA . THR B 1 152 ? -12.312 -18.516 15.117 1 79.56 152 THR B CA 1
ATOM 3955 C C . THR B 1 152 ? -13.781 -18.812 15.414 1 79.56 152 THR B C 1
ATOM 3957 O O . THR B 1 152 ? -14.578 -19.047 14.5 1 79.56 152 THR B O 1
ATOM 3960 N N . LYS B 1 153 ? -14.25 -18.891 16.625 1 79.12 153 LYS B N 1
ATOM 3961 C CA . LYS B 1 153 ? -15.617 -19.203 17 1 79.12 153 LYS B CA 1
ATOM 3962 C C . LYS B 1 153 ? -16.594 -18.172 16.453 1 79.12 153 LYS B C 1
ATOM 3964 O O . LYS B 1 153 ? -17.703 -18.531 16.016 1 79.12 153 LYS B O 1
ATOM 3969 N N . TRP B 1 154 ? -16.219 -16.984 16.438 1 81.88 154 TRP B N 1
ATOM 3970 C CA . TRP B 1 154 ? -17.094 -15.93 15.945 1 81.88 154 TRP B CA 1
ATOM 3971 C C . TRP B 1 154 ? -17.406 -16.125 14.461 1 81.88 154 TRP B C 1
ATOM 3973 O O . TRP B 1 154 ? -18.484 -15.766 13.992 1 81.88 154 TRP B O 1
ATOM 3983 N N . VAL B 1 155 ? -16.469 -16.641 13.75 1 87.44 155 VAL B N 1
ATOM 3984 C CA . VAL B 1 155 ? -16.656 -16.922 12.328 1 87.44 155 VAL B CA 1
ATOM 3985 C C . VAL B 1 155 ? -17.75 -17.969 12.141 1 87.44 155 VAL B C 1
ATOM 3987 O O . VAL B 1 155 ? -18.625 -17.812 11.289 1 87.44 155 VAL B O 1
ATOM 3990 N N . TYR B 1 156 ? -17.734 -18.953 12.969 1 88.5 156 TYR B N 1
ATOM 3991 C CA . TYR B 1 156 ? -18.734 -20.016 12.883 1 88.5 156 TYR B CA 1
ATOM 3992 C C . TYR B 1 156 ? -20.109 -19.5 13.266 1 88.5 156 TYR B C 1
ATOM 3994 O O . TYR B 1 156 ? -21.125 -19.953 12.711 1 88.5 156 TYR B O 1
ATOM 4002 N N . ASN B 1 157 ? -20.141 -18.547 14.133 1 87.94 157 ASN B N 1
ATOM 4003 C CA . ASN B 1 157 ? -21.422 -17.906 14.461 1 87.94 157 ASN B CA 1
ATOM 4004 C C . ASN B 1 157 ? -22.016 -17.188 13.25 1 87.94 157 ASN B C 1
ATOM 4006 O O . ASN B 1 157 ? -23.234 -17.172 13.062 1 87.94 157 ASN B O 1
ATOM 4010 N N . ILE B 1 158 ? -21.188 -16.625 12.477 1 88.06 158 ILE B N 1
ATOM 4011 C CA . ILE B 1 158 ? -21.641 -15.969 11.258 1 88.06 158 ILE B CA 1
ATOM 4012 C C . ILE B 1 158 ? -22.172 -17.016 10.273 1 88.06 158 ILE B C 1
ATOM 4014 O O . ILE B 1 158 ? -23.25 -16.859 9.703 1 88.06 158 ILE B O 1
ATOM 4018 N N . LEU B 1 159 ? -21.406 -18.094 10.148 1 91.81 159 LEU B N 1
ATOM 4019 C CA . LEU B 1 159 ? -21.766 -19.141 9.203 1 91.81 159 LEU B CA 1
ATOM 4020 C C . LEU B 1 159 ? -23.062 -19.812 9.602 1 91.81 159 LEU B C 1
ATOM 4022 O O . LEU B 1 159 ? -23.844 -20.234 8.742 1 91.81 159 LEU B O 1
ATOM 4026 N N . GLU B 1 160 ? -23.344 -19.859 10.828 1 90.94 160 GLU B N 1
ATOM 4027 C CA . GLU B 1 160 ? -24.578 -20.453 11.344 1 90.94 160 GLU B CA 1
ATOM 4028 C C . GLU B 1 160 ? -25.688 -19.422 11.469 1 90.94 160 GLU B C 1
ATOM 4030 O O . GLU B 1 160 ? -26.797 -19.734 11.93 1 90.94 160 GLU B O 1
ATOM 4035 N N . LYS B 1 161 ? -25.438 -18.188 11.164 1 88.88 161 LYS B N 1
ATOM 4036 C CA . LYS B 1 161 ? -26.391 -17.078 11.133 1 88.88 161 LYS B CA 1
ATOM 4037 C C . LYS B 1 161 ? -26.875 -16.734 12.531 1 88.88 161 LYS B C 1
ATOM 4039 O O . LYS B 1 161 ? -28.016 -16.312 12.711 1 88.88 161 LYS B O 1
ATOM 4044 N N . LYS B 1 162 ? -26.094 -17.016 13.445 1 83.69 162 LYS B N 1
ATOM 4045 C CA . LYS B 1 162 ? -26.391 -16.656 14.828 1 83.69 162 LYS B CA 1
ATOM 4046 C C . LYS B 1 162 ? -26.062 -15.195 15.109 1 83.69 162 LYS B C 1
ATOM 4048 O O . LYS B 1 162 ? -26.656 -14.562 15.977 1 83.69 162 LYS B O 1
ATOM 4053 N N . LYS B 1 163 ? -25.156 -14.711 14.453 1 75.81 163 LYS B N 1
ATOM 4054 C CA . LYS B 1 163 ? -24.719 -13.32 14.578 1 75.81 163 LYS B CA 1
ATOM 4055 C C . LYS B 1 163 ? -24.578 -12.664 13.211 1 75.81 163 LYS B C 1
ATOM 4057 O O . LYS B 1 163 ? -24.266 -13.328 12.227 1 75.81 163 LYS B O 1
ATOM 4062 N N . GLU B 1 164 ? -24.781 -11.422 13.109 1 77 164 GLU B N 1
ATOM 4063 C CA . GLU B 1 164 ? -24.578 -10.562 11.945 1 77 164 GLU B CA 1
ATOM 4064 C C . GLU B 1 164 ? -25.406 -11.031 10.758 1 77 164 GLU B C 1
ATOM 4066 O O . GLU B 1 164 ? -25.062 -10.766 9.609 1 77 164 GLU B O 1
ATOM 4071 N N . ALA B 1 165 ? -26.406 -11.75 10.969 1 84.44 165 ALA B N 1
ATOM 4072 C CA . ALA B 1 165 ? -27.25 -12.266 9.898 1 84.44 165 ALA B CA 1
ATOM 4073 C C . ALA B 1 165 ? -27.844 -11.133 9.07 1 84.44 165 ALA B C 1
ATOM 4075 O O . ALA B 1 165 ? -28 -11.258 7.852 1 84.44 165 ALA B O 1
ATOM 4076 N N . ASP B 1 166 ? -28.016 -10.086 9.672 1 88.62 166 ASP B N 1
ATOM 4077 C CA . ASP B 1 166 ? -28.672 -8.953 9.016 1 88.62 166 ASP B CA 1
ATOM 4078 C C . ASP B 1 166 ? -27.719 -8.234 8.07 1 88.62 166 ASP B C 1
ATOM 4080 O O . ASP B 1 166 ? -28.141 -7.449 7.23 1 88.62 166 ASP B O 1
ATOM 4084 N N . ARG B 1 167 ? -26.484 -8.555 8.188 1 90.62 167 ARG B N 1
ATOM 4085 C CA . ARG B 1 167 ? -25.484 -7.863 7.387 1 90.62 167 ARG B CA 1
ATOM 4086 C C . ARG B 1 167 ? -25.078 -8.688 6.164 1 90.62 167 ARG B C 1
ATOM 4088 O O . ARG B 1 167 ? -24.312 -8.227 5.32 1 90.62 167 ARG B O 1
ATOM 4095 N N . ILE B 1 168 ? -25.609 -9.859 6.074 1 93.81 168 ILE B N 1
ATOM 4096 C CA . ILE B 1 168 ? -25.234 -10.75 4.98 1 93.81 168 ILE B CA 1
ATOM 4097 C C . ILE B 1 168 ? -25.797 -10.211 3.662 1 93.81 168 ILE B C 1
ATOM 4099 O O . ILE B 1 168 ? -26.984 -9.938 3.553 1 93.81 168 ILE B O 1
ATOM 4103 N N . VAL B 1 169 ? -24.969 -10.055 2.738 1 95.25 169 VAL B N 1
ATOM 4104 C CA . VAL B 1 169 ? -25.344 -9.555 1.42 1 95.25 169 VAL B CA 1
ATOM 4105 C C . VAL B 1 169 ? -25.797 -10.719 0.536 1 95.25 169 VAL B C 1
ATOM 4107 O O . VAL B 1 169 ? -26.734 -10.586 -0.245 1 95.25 169 VAL B O 1
ATOM 4110 N N . PHE B 1 170 ? -25.125 -11.867 0.633 1 96.88 170 PHE B N 1
ATOM 4111 C CA . PHE B 1 170 ? -25.391 -13.031 -0.206 1 96.88 170 PHE B CA 1
ATOM 4112 C C . PHE B 1 170 ? -24.875 -14.297 0.46 1 96.88 170 PHE B C 1
ATOM 4114 O O . PHE B 1 170 ? -23.906 -14.258 1.222 1 96.88 170 PHE B O 1
ATOM 4121 N N . GLU B 1 171 ? -25.547 -15.367 0.17 1 97 171 GLU B N 1
ATOM 4122 C CA . GLU B 1 171 ? -25.062 -16.672 0.62 1 97 171 GLU B CA 1
ATOM 4123 C C . GLU B 1 171 ? -25.281 -17.734 -0.449 1 97 171 GLU B C 1
ATOM 4125 O O . GLU B 1 171 ? -26.375 -17.844 -1.021 1 97 171 GLU B O 1
ATOM 4130 N N . ASN B 1 172 ? -24.328 -18.391 -0.798 1 97.62 172 ASN B N 1
ATOM 4131 C CA . ASN B 1 172 ? -24.375 -19.703 -1.408 1 97.62 172 ASN B CA 1
ATOM 4132 C C . ASN B 1 172 ? -24.219 -20.812 -0.366 1 97.62 172 ASN B C 1
ATOM 4134 O O . ASN B 1 172 ? -23.156 -20.969 0.222 1 97.62 172 ASN B O 1
ATOM 4138 N N . ALA B 1 173 ? -25.188 -21.625 -0.172 1 95.94 173 ALA B N 1
ATOM 4139 C CA . ALA B 1 173 ? -25.297 -22.5 0.999 1 95.94 173 ALA B CA 1
ATOM 4140 C C . ALA B 1 173 ? -24.609 -23.828 0.753 1 95.94 173 ALA B C 1
ATOM 4142 O O . ALA B 1 173 ? -24.578 -24.688 1.638 1 95.94 173 ALA B O 1
ATOM 4143 N N . ASP B 1 174 ? -24.078 -24.031 -0.418 1 97.56 174 ASP B N 1
ATOM 4144 C CA . ASP B 1 174 ? -23.375 -25.297 -0.659 1 97.56 174 ASP B CA 1
ATOM 4145 C C . ASP B 1 174 ? -22.266 -25.5 0.362 1 97.56 174 ASP B C 1
ATOM 4147 O O . ASP B 1 174 ? -21.406 -24.641 0.547 1 97.56 174 ASP B O 1
ATOM 4151 N N . PRO B 1 175 ? -22.203 -26.578 0.997 1 96.25 175 PRO B N 1
ATOM 4152 C CA . PRO B 1 175 ? -21.25 -26.797 2.08 1 96.25 175 PRO B CA 1
ATOM 4153 C C . PRO B 1 175 ? -19.812 -26.891 1.581 1 96.25 175 PRO B C 1
ATOM 4155 O O . PRO B 1 175 ? -18.875 -26.594 2.328 1 96.25 175 PRO B O 1
ATOM 4158 N N . ASP B 1 176 ? -19.594 -27.266 0.33 1 97.12 176 ASP B N 1
ATOM 4159 C CA . ASP B 1 176 ? -18.25 -27.484 -0.182 1 97.12 176 ASP B CA 1
ATOM 4160 C C . ASP B 1 176 ? -17.781 -26.312 -1.044 1 97.12 176 ASP B C 1
ATOM 4162 O O . ASP B 1 176 ? -16.609 -25.953 -1.031 1 97.12 176 ASP B O 1
ATOM 4166 N N . THR B 1 177 ? -18.703 -25.672 -1.747 1 97.81 177 THR B N 1
ATOM 4167 C CA . THR B 1 177 ? -18.281 -24.656 -2.705 1 97.81 177 THR B CA 1
ATOM 4168 C C . THR B 1 177 ? -18.969 -23.328 -2.406 1 97.81 177 THR B C 1
ATOM 4170 O O . THR B 1 177 ? -18.891 -22.375 -3.195 1 97.81 177 THR B O 1
ATOM 4173 N N . GLY B 1 178 ? -19.672 -23.312 -1.283 1 98 178 GLY B N 1
ATOM 4174 C CA . GLY B 1 178 ? -20.438 -22.109 -0.962 1 98 178 GLY B CA 1
ATOM 4175 C C . GLY B 1 178 ? -19.703 -21.172 -0.017 1 98 178 GLY B C 1
ATOM 4176 O O . GLY B 1 178 ? -18.609 -21.5 0.462 1 98 178 GLY B O 1
ATOM 4177 N N . PHE B 1 179 ? -20.312 -19.953 0.199 1 98.38 179 PHE B N 1
ATOM 4178 C CA . PHE B 1 179 ? -19.719 -18.906 1.021 1 98.38 179 PHE B CA 1
ATOM 4179 C C . PHE B 1 179 ? -20.766 -17.875 1.412 1 98.38 179 PHE B C 1
ATOM 4181 O O . PHE B 1 179 ? -21.859 -17.828 0.83 1 98.38 179 PHE B O 1
ATOM 4188 N N . ILE B 1 180 ? -20.453 -17.172 2.416 1 97.5 180 ILE B N 1
ATOM 4189 C CA . ILE B 1 180 ? -21.234 -16 2.822 1 97.5 180 ILE B CA 1
ATOM 4190 C C . ILE B 1 180 ? -20.469 -14.727 2.465 1 97.5 180 ILE B C 1
ATOM 4192 O O . ILE B 1 180 ? -19.281 -14.617 2.723 1 97.5 180 ILE B O 1
ATOM 4196 N N . LEU B 1 181 ? -21.172 -13.82 1.776 1 97.81 181 LEU B N 1
ATOM 4197 C CA . LEU B 1 181 ? -20.641 -12.5 1.449 1 97.81 181 LEU B CA 1
ATOM 4198 C C . LEU B 1 181 ? -21.219 -11.43 2.375 1 97.81 181 LEU B C 1
ATOM 4200 O O . LEU B 1 181 ? -22.438 -11.273 2.465 1 97.81 181 LEU B O 1
ATOM 4204 N N . LEU B 1 182 ? -20.328 -10.711 3.107 1 94.94 182 LEU B N 1
ATOM 4205 C CA . LEU B 1 182 ? -20.797 -9.695 4.035 1 94.94 182 LEU B CA 1
ATOM 4206 C C . LEU B 1 182 ? -19.797 -8.547 4.145 1 94.94 182 LEU B C 1
ATOM 4208 O O . LEU B 1 182 ? -18.625 -8.711 3.82 1 94.94 182 LEU B O 1
ATOM 4212 N N . PRO B 1 183 ? -20.234 -7.375 4.574 1 94.12 183 PRO B N 1
ATOM 4213 C CA . PRO B 1 183 ? -19.328 -6.238 4.742 1 94.12 183 PRO B CA 1
ATOM 4214 C C . PRO B 1 183 ? -18.312 -6.457 5.863 1 94.12 183 PRO B C 1
ATOM 4216 O O . PRO B 1 183 ? -18.641 -7 6.914 1 94.12 183 PRO B O 1
ATOM 4219 N N . ASP B 1 184 ? -17.094 -6.129 5.539 1 89.31 184 ASP B N 1
ATOM 4220 C CA . ASP B 1 184 ? -16.078 -6.074 6.586 1 89.31 184 ASP B CA 1
ATOM 4221 C C . ASP B 1 184 ? -16.391 -4.969 7.594 1 89.31 184 ASP B C 1
ATOM 4223 O O . ASP B 1 184 ? -17 -3.959 7.242 1 89.31 184 ASP B O 1
ATOM 4227 N N . MET B 1 185 ? -15.914 -5.086 8.758 1 78.81 185 MET B N 1
ATOM 4228 C CA . MET B 1 185 ? -16.188 -4.109 9.812 1 78.81 185 MET B CA 1
ATOM 4229 C C . MET B 1 185 ? -15.547 -2.764 9.484 1 78.81 185 MET B C 1
ATOM 4231 O O . MET B 1 185 ? -15.961 -1.73 10.008 1 78.81 185 MET B O 1
ATOM 4235 N N . LYS B 1 186 ? -14.602 -2.738 8.648 1 76.44 186 LYS B N 1
ATOM 4236 C CA . LYS B 1 186 ? -13.859 -1.528 8.297 1 76.44 186 LYS B CA 1
ATOM 4237 C C . LYS B 1 186 ? -14.648 -0.664 7.32 1 76.44 186 LYS B C 1
ATOM 4239 O O . LYS B 1 186 ? -14.312 0.504 7.109 1 76.44 186 LYS B O 1
ATOM 4244 N N . TRP B 1 187 ? -15.641 -1.192 6.758 1 85.56 187 TRP B N 1
ATOM 4245 C CA . TRP B 1 187 ? -16.438 -0.454 5.789 1 85.56 187 TRP B CA 1
ATOM 4246 C C . TRP B 1 187 ? -17.703 0.092 6.438 1 85.56 187 TRP B C 1
ATOM 4248 O O . TRP B 1 187 ? -18.391 -0.62 7.18 1 85.56 187 TRP B O 1
ATOM 4258 N N . ASP B 1 188 ? -17.984 1.315 6.164 1 78.12 188 ASP B N 1
ATOM 4259 C CA . ASP B 1 188 ? -19.141 1.967 6.781 1 78.12 188 ASP B CA 1
ATOM 4260 C C . ASP B 1 188 ? -20.438 1.576 6.082 1 78.12 188 ASP B C 1
ATOM 4262 O O . ASP B 1 188 ? -21.516 1.906 6.551 1 78.12 188 ASP B O 1
ATOM 4266 N N . GLY B 1 189 ? -20.281 0.966 4.965 1 86.06 189 GLY B N 1
ATOM 4267 C CA . GLY B 1 189 ? -21.469 0.519 4.246 1 86.06 189 GLY B CA 1
ATOM 4268 C C . GLY B 1 189 ? -22.094 1.601 3.379 1 86.06 189 GLY B C 1
ATOM 4269 O O . GLY B 1 189 ? -23.094 1.364 2.699 1 86.06 189 GLY B O 1
ATOM 4270 N N . LYS B 1 190 ? -21.453 2.697 3.326 1 84.56 190 LYS B N 1
ATOM 4271 C CA . LYS B 1 190 ? -22.062 3.83 2.641 1 84.56 190 LYS B CA 1
ATOM 4272 C C . LYS B 1 190 ? -21.234 4.262 1.437 1 84.56 190 LYS B C 1
ATOM 4274 O O . LYS B 1 190 ? -21.75 4.32 0.315 1 84.56 190 LYS B O 1
ATOM 4279 N N . ASP B 1 191 ? -20 4.543 1.603 1 86.5 191 ASP B N 1
ATOM 4280 C CA . ASP B 1 191 ? -19.141 4.996 0.516 1 86.5 191 ASP B CA 1
ATOM 4281 C C . ASP B 1 191 ? -18.719 3.832 -0.377 1 86.5 191 ASP B C 1
ATOM 4283 O O . ASP B 1 191 ? -17.891 3.012 0.015 1 86.5 191 ASP B O 1
ATOM 4287 N N . LEU B 1 192 ? -19.141 3.84 -1.53 1 90.75 192 LEU B N 1
ATOM 4288 C CA . LEU B 1 192 ? -18.891 2.734 -2.445 1 90.75 192 LEU B CA 1
ATOM 4289 C C . LEU B 1 192 ? -17.438 2.732 -2.896 1 90.75 192 LEU B C 1
ATOM 4291 O O . LEU B 1 192 ? -16.891 1.683 -3.248 1 90.75 192 LEU B O 1
ATOM 4295 N N . ASN B 1 193 ? -16.797 3.793 -2.879 1 87.62 193 ASN B N 1
ATOM 4296 C CA . ASN B 1 193 ? -15.383 3.857 -3.238 1 87.62 193 ASN B CA 1
ATOM 4297 C C . ASN B 1 193 ? -14.5 3.207 -2.174 1 87.62 193 ASN B C 1
ATOM 4299 O O . ASN B 1 193 ? -13.312 2.969 -2.404 1 87.62 193 ASN B O 1
ATOM 4303 N N . SER B 1 194 ? -15.141 2.928 -1.097 1 88.38 194 SER B N 1
ATOM 4304 C CA . SER B 1 194 ? -14.43 2.25 -0.017 1 88.38 194 SER B CA 1
ATOM 4305 C C . SER B 1 194 ? -15.031 0.881 0.271 1 88.38 194 SER B C 1
ATOM 4307 O O . SER B 1 194 ? -14.883 0.351 1.374 1 88.38 194 SER B O 1
ATOM 4309 N N . LEU B 1 195 ? -15.68 0.398 -0.684 1 94 195 LEU B N 1
ATOM 4310 C CA . LEU B 1 195 ? -16.328 -0.896 -0.519 1 94 195 LEU B CA 1
ATOM 4311 C C . LEU B 1 195 ? -15.344 -1.949 -0.036 1 94 195 LEU B C 1
ATOM 4313 O O . LEU B 1 195 ? -14.242 -2.062 -0.576 1 94 195 LEU B O 1
ATOM 4317 N N . TYR B 1 196 ? -15.742 -2.648 0.954 1 94.88 196 TYR B N 1
ATOM 4318 C CA . TYR B 1 196 ? -14.953 -3.711 1.572 1 94.88 196 TYR B CA 1
ATOM 4319 C C . TYR B 1 196 ? -15.844 -4.863 2.018 1 94.88 196 TYR B C 1
ATOM 4321 O O . TYR B 1 196 ? -16.516 -4.777 3.055 1 94.88 196 TYR B O 1
ATOM 4329 N N . LEU B 1 197 ? -15.836 -5.918 1.213 1 96.62 197 LEU B N 1
ATOM 4330 C CA . LEU B 1 197 ? -16.609 -7.117 1.531 1 96.62 197 LEU B CA 1
ATOM 4331 C C . LEU B 1 197 ? -15.688 -8.32 1.734 1 96.62 197 LEU B C 1
ATOM 4333 O O . LEU B 1 197 ? -14.531 -8.297 1.309 1 96.62 197 LEU B O 1
ATOM 4337 N N . GLN B 1 198 ? -16.234 -9.32 2.375 1 96.94 198 GLN B N 1
ATOM 4338 C CA . GLN B 1 198 ? -15.523 -10.578 2.58 1 96.94 198 GLN B CA 1
ATOM 4339 C C . GLN B 1 198 ? -16.406 -11.773 2.244 1 96.94 198 GLN B C 1
ATOM 4341 O O . GLN B 1 198 ? -17.594 -11.773 2.553 1 96.94 198 GLN B O 1
ATOM 4346 N N . ALA B 1 199 ? -15.852 -12.68 1.557 1 98.19 199 ALA B N 1
ATOM 4347 C CA . ALA B 1 199 ? -16.484 -13.984 1.363 1 98.19 199 ALA B CA 1
ATOM 4348 C C . ALA B 1 199 ? -15.898 -15.023 2.318 1 98.19 199 ALA B C 1
ATOM 4350 O O . ALA B 1 199 ? -14.734 -15.398 2.199 1 98.19 199 ALA B O 1
ATOM 4351 N N . ILE B 1 200 ? -16.672 -15.492 3.238 1 97.12 200 ILE B N 1
ATOM 4352 C CA . ILE B 1 200 ? -16.266 -16.516 4.199 1 97.12 200 ILE B CA 1
ATOM 4353 C C . ILE B 1 200 ? -16.797 -17.875 3.756 1 97.12 200 ILE B C 1
ATOM 4355 O O . ILE B 1 200 ? -18 -18.062 3.6 1 97.12 200 ILE B O 1
ATOM 4359 N N . VAL B 1 201 ? -15.938 -18.828 3.633 1 98.31 201 VAL B N 1
ATOM 4360 C CA . VAL B 1 201 ? -16.328 -20.109 3.047 1 98.31 201 VAL B CA 1
ATOM 4361 C C . VAL B 1 201 ? -17.031 -20.969 4.098 1 98.31 201 VAL B C 1
ATOM 4363 O O . VAL B 1 201 ? -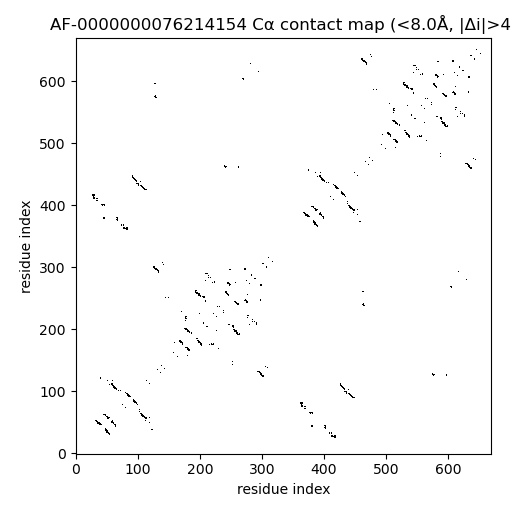16.703 -20.891 5.285 1 98.31 201 VAL B O 1
ATOM 4366 N N . HIS B 1 202 ? -17.969 -21.828 3.635 1 97.25 202 HIS B N 1
ATOM 4367 C CA . HIS B 1 202 ? -18.656 -22.75 4.535 1 97.25 202 HIS B CA 1
ATOM 4368 C C . HIS B 1 202 ? -17.734 -23.906 4.938 1 97.25 202 HIS B C 1
ATOM 4370 O O . HIS B 1 202 ? -17.812 -24.391 6.07 1 97.25 202 HIS B O 1
ATOM 4376 N N . LYS B 1 203 ? -16.984 -24.297 3.988 1 96.75 203 LYS B N 1
ATOM 4377 C CA . LYS B 1 203 ? -16.156 -25.469 4.211 1 96.75 203 LYS B CA 1
ATOM 4378 C C . LYS B 1 203 ? -15.195 -25.25 5.383 1 96.75 203 LYS B C 1
ATOM 4380 O O . LYS B 1 203 ? -14.438 -24.281 5.398 1 96.75 203 LYS B O 1
ATOM 4385 N N . HIS B 1 204 ? -15.242 -26.094 6.32 1 92.62 204 HIS B N 1
ATOM 4386 C CA . HIS B 1 204 ? -14.367 -26.031 7.48 1 92.62 204 HIS B CA 1
ATOM 4387 C C . HIS B 1 204 ? -13.031 -26.719 7.199 1 92.62 204 HIS B C 1
ATOM 4389 O O . HIS B 1 204 ? -12.938 -27.562 6.301 1 92.62 204 HIS B O 1
ATOM 4395 N N . GLY B 1 205 ? -12.039 -26.297 7.934 1 91.69 205 GLY B N 1
ATOM 4396 C CA . GLY B 1 205 ? -10.75 -26.969 7.828 1 91.69 205 GLY B CA 1
ATOM 4397 C C . GLY B 1 205 ? -9.773 -26.25 6.922 1 91.69 205 GLY B C 1
ATOM 4398 O O . GLY B 1 205 ? -8.594 -26.609 6.855 1 91.69 205 GLY B O 1
ATOM 4399 N N . LEU B 1 206 ? -10.219 -25.297 6.18 1 95.25 206 LEU B N 1
ATOM 4400 C CA . LEU B 1 206 ? -9.336 -24.484 5.355 1 95.25 206 LEU B CA 1
ATOM 4401 C C . LEU B 1 206 ? -8.875 -23.25 6.121 1 95.25 206 LEU B C 1
ATOM 4403 O O . LEU B 1 206 ? -9.633 -22.281 6.281 1 95.25 206 LEU B O 1
ATOM 4407 N N . LYS B 1 207 ? -7.672 -23.266 6.508 1 94.31 207 LYS B N 1
ATOM 4408 C CA . LYS B 1 207 ? -7.152 -22.188 7.352 1 94.31 207 LYS B CA 1
ATOM 4409 C C . LYS B 1 207 ? -6.703 -21 6.512 1 94.31 207 LYS B C 1
ATOM 4411 O O . LYS B 1 207 ? -6.938 -19.844 6.883 1 94.31 207 LYS B O 1
ATOM 4416 N N . SER B 1 208 ? -6.008 -21.25 5.445 1 96.44 208 SER B N 1
ATOM 4417 C CA . SER B 1 208 ? -5.418 -20.219 4.598 1 96.44 208 SER B CA 1
ATOM 4418 C C . SER B 1 208 ? -5.109 -20.766 3.205 1 96.44 208 SER B C 1
ATOM 4420 O O . SER B 1 208 ? -5.512 -21.875 2.865 1 96.44 208 SER B O 1
ATOM 4422 N N . VAL B 1 209 ? -4.41 -20 2.4 1 97.88 209 VAL B N 1
ATOM 4423 C CA . VAL B 1 209 ? -4.016 -20.375 1.049 1 97.88 209 VAL B CA 1
ATOM 4424 C C . VAL B 1 209 ? -3.154 -21.641 1.102 1 97.88 209 VAL B C 1
ATOM 4426 O O . VAL B 1 209 ? -3.133 -22.422 0.15 1 97.88 209 VAL B O 1
ATOM 4429 N N . ARG B 1 210 ? -2.502 -21.938 2.195 1 97.81 210 ARG B N 1
ATOM 4430 C CA . ARG B 1 210 ? -1.614 -23.078 2.357 1 97.81 210 ARG B CA 1
ATOM 4431 C C . ARG B 1 210 ? -2.387 -24.391 2.24 1 97.81 210 ARG B C 1
ATOM 4433 O O . ARG B 1 210 ? -1.807 -25.438 1.928 1 97.81 210 ARG B O 1
ATOM 4440 N N . ASP B 1 211 ? -3.672 -24.328 2.432 1 97.56 211 ASP B N 1
ATOM 4441 C CA . ASP B 1 211 ? -4.484 -25.547 2.443 1 97.56 211 ASP B CA 1
ATOM 4442 C C . ASP B 1 211 ? -5.117 -25.797 1.076 1 97.56 211 ASP B C 1
ATOM 4444 O O . ASP B 1 211 ? -5.77 -26.812 0.866 1 97.56 211 ASP B O 1
ATOM 4448 N N . LEU B 1 212 ? -4.945 -24.922 0.138 1 98.56 212 LEU B N 1
ATOM 4449 C CA . LEU B 1 212 ? -5.688 -24.969 -1.117 1 98.56 212 LEU B CA 1
ATOM 4450 C C . LEU B 1 212 ? -4.98 -25.859 -2.131 1 98.56 212 LEU B C 1
ATOM 4452 O O . LEU B 1 212 ? -3.75 -25.844 -2.23 1 98.56 212 LEU B O 1
ATOM 4456 N N . ASN B 1 213 ? -5.715 -26.609 -2.83 1 98.38 213 ASN B N 1
ATOM 4457 C CA . ASN B 1 213 ? -5.258 -27.453 -3.922 1 98.38 213 ASN B CA 1
ATOM 4458 C C . ASN B 1 213 ? -6.332 -27.625 -4.992 1 98.38 213 ASN B C 1
ATOM 4460 O O . ASN B 1 213 ? -7.328 -26.906 -4.996 1 98.38 213 ASN B O 1
ATOM 4464 N N . LYS B 1 214 ? -6.156 -28.516 -5.898 1 98.38 214 LYS B N 1
ATOM 4465 C CA . LYS B 1 214 ? -7.031 -28.641 -7.059 1 98.38 214 LYS B CA 1
ATOM 4466 C C . LYS B 1 214 ? -8.461 -28.969 -6.637 1 98.38 214 LYS B C 1
ATOM 4468 O O . LYS B 1 214 ? -9.422 -28.562 -7.297 1 98.38 214 LYS B O 1
ATOM 4473 N N . SER B 1 215 ? -8.641 -29.703 -5.582 1 98.38 215 SER B N 1
ATOM 4474 C CA . SER B 1 215 ? -9.977 -30.078 -5.125 1 98.38 215 SER B CA 1
ATOM 4475 C C . SER B 1 215 ? -10.781 -28.844 -4.707 1 98.38 215 SER B C 1
ATOM 4477 O O . SER B 1 215 ? -12.008 -28.906 -4.582 1 98.38 215 SER B O 1
ATOM 4479 N N . HIS B 1 216 ? -10.133 -27.734 -4.516 1 98.56 216 HIS B N 1
ATOM 4480 C CA . HIS B 1 216 ? -10.812 -26.531 -4.039 1 98.56 216 HIS B CA 1
ATOM 4481 C C . HIS B 1 216 ? -11.086 -25.562 -5.184 1 98.56 216 HIS B C 1
ATOM 4483 O O . HIS B 1 216 ? -11.633 -24.469 -4.969 1 98.56 216 HIS B O 1
ATOM 4489 N N . LEU B 1 217 ? -10.695 -25.859 -6.402 1 98.62 217 LEU B N 1
ATOM 4490 C CA . LEU B 1 217 ? -10.852 -24.969 -7.547 1 98.62 217 LEU B CA 1
ATOM 4491 C C . LEU B 1 217 ? -12.312 -24.609 -7.766 1 98.62 217 LEU B C 1
ATOM 4493 O O . LEU B 1 217 ? -12.633 -23.453 -8.047 1 98.62 217 LEU B O 1
ATOM 4497 N N . PRO B 1 218 ? -13.258 -25.562 -7.641 1 98.56 218 PRO B N 1
ATOM 4498 C CA . PRO B 1 218 ? -14.664 -25.172 -7.797 1 98.56 218 PRO B CA 1
ATOM 4499 C C . PRO B 1 218 ? -15.094 -24.109 -6.797 1 98.56 218 PRO B C 1
ATOM 4501 O O . PRO B 1 218 ? -15.805 -23.172 -7.164 1 98.56 218 PRO B O 1
ATOM 4504 N N . LEU B 1 219 ? -14.68 -24.25 -5.586 1 98.69 219 LEU B N 1
ATOM 4505 C CA . LEU B 1 219 ? -14.984 -23.266 -4.547 1 98.69 219 LEU B CA 1
ATOM 4506 C C . LEU B 1 219 ? -14.438 -21.891 -4.91 1 98.69 219 LEU B C 1
ATOM 4508 O O . LEU B 1 219 ? -15.156 -20.891 -4.855 1 98.69 219 LEU B O 1
ATOM 4512 N N . LEU B 1 220 ? -13.156 -21.844 -5.293 1 98.81 220 LEU B N 1
ATOM 4513 C CA . LEU B 1 220 ? -12.469 -20.594 -5.594 1 98.81 220 LEU B CA 1
ATOM 4514 C C . LEU B 1 220 ? -13.086 -19.906 -6.809 1 98.81 220 LEU B C 1
ATOM 4516 O O . LEU B 1 220 ? -13.289 -18.688 -6.809 1 98.81 220 LEU B O 1
ATOM 4520 N N . ASN B 1 221 ? -13.375 -20.719 -7.797 1 98.56 221 ASN B N 1
ATOM 4521 C CA . ASN B 1 221 ? -14.023 -20.172 -8.992 1 98.56 221 ASN B CA 1
ATOM 4522 C C . ASN B 1 221 ? -15.406 -19.625 -8.672 1 98.56 221 ASN B C 1
ATOM 4524 O O . ASN B 1 221 ? -15.805 -18.578 -9.195 1 98.56 221 ASN B O 1
ATOM 4528 N N . ASN B 1 222 ? -16.094 -20.359 -7.875 1 98.31 222 ASN B N 1
ATOM 4529 C CA . ASN B 1 222 ? -17.406 -19.906 -7.465 1 98.31 222 ASN B CA 1
ATOM 4530 C C . ASN B 1 222 ? -17.344 -18.562 -6.742 1 98.31 222 ASN B C 1
ATOM 4532 O O . ASN B 1 222 ? -18.125 -17.656 -7.027 1 98.31 222 ASN B O 1
ATOM 4536 N N . ILE B 1 223 ? -16.469 -18.422 -5.852 1 98.62 223 ILE B N 1
ATOM 4537 C CA . ILE B 1 223 ? -16.312 -17.172 -5.102 1 98.62 223 ILE B CA 1
ATOM 4538 C C . ILE B 1 223 ? -15.984 -16.031 -6.062 1 98.62 223 ILE B C 1
ATOM 4540 O O . ILE B 1 223 ? -16.562 -14.953 -5.961 1 98.62 223 ILE B O 1
ATOM 4544 N N . LEU B 1 224 ? -15.086 -16.281 -6.969 1 98.38 224 LEU B N 1
ATOM 4545 C CA . LEU B 1 224 ? -14.656 -15.258 -7.918 1 98.38 224 LEU B CA 1
ATOM 4546 C C . LEU B 1 224 ? -15.82 -14.789 -8.781 1 98.38 224 LEU B C 1
ATOM 4548 O O . LEU B 1 224 ? -16.094 -13.586 -8.867 1 98.38 224 LEU B O 1
ATOM 4552 N N . GLU B 1 225 ? -16.516 -15.703 -9.352 1 97.62 225 GLU B N 1
ATOM 4553 C CA . GLU B 1 225 ? -17.562 -15.391 -10.328 1 97.62 225 GLU B CA 1
ATOM 4554 C C . GLU B 1 225 ? -18.828 -14.906 -9.641 1 97.62 225 GLU B C 1
ATOM 4556 O O . GLU B 1 225 ? -19.312 -13.805 -9.906 1 97.62 225 GLU B O 1
ATOM 4561 N N . GLU B 1 226 ? -19.328 -15.742 -8.734 1 97.81 226 GLU B N 1
ATOM 4562 C CA . GLU B 1 226 ? -20.578 -15.383 -8.062 1 97.81 226 GLU B CA 1
ATOM 4563 C C . GLU B 1 226 ? -20.391 -14.164 -7.168 1 97.81 226 GLU B C 1
ATOM 4565 O O . GLU B 1 226 ? -21.281 -13.312 -7.078 1 97.81 226 GLU B O 1
ATOM 4570 N N . GLY B 1 227 ? -19.25 -14.086 -6.477 1 97.94 227 GLY B N 1
ATOM 4571 C CA . GLY B 1 227 ? -19 -12.93 -5.645 1 97.94 227 GLY B CA 1
ATOM 4572 C C . GLY B 1 227 ? -18.984 -11.625 -6.422 1 97.94 227 GLY B C 1
ATOM 4573 O O . GLY B 1 227 ? -19.656 -10.664 -6.031 1 97.94 227 GLY B O 1
ATOM 4574 N N . ALA B 1 228 ? -18.297 -11.641 -7.508 1 97.31 228 ALA B N 1
ATOM 4575 C CA . ALA B 1 228 ? -18.219 -10.445 -8.344 1 97.31 228 ALA B CA 1
ATOM 4576 C C . ALA B 1 228 ? -19.578 -10.094 -8.938 1 97.31 228 ALA B C 1
ATOM 4578 O O . ALA B 1 228 ? -19.953 -8.922 -8.992 1 97.31 228 ALA B O 1
ATOM 4579 N N . ASP B 1 229 ? -20.281 -11.07 -9.367 1 97.25 229 ASP B N 1
ATOM 4580 C CA . ASP B 1 229 ? -21.609 -10.859 -9.953 1 97.25 229 ASP B CA 1
ATOM 4581 C C . ASP B 1 229 ? -22.562 -10.234 -8.945 1 97.25 229 ASP B C 1
ATOM 4583 O O . ASP B 1 229 ? -23.297 -9.297 -9.273 1 97.25 229 ASP B O 1
ATOM 4587 N N . VAL B 1 230 ? -22.547 -10.766 -7.781 1 97.75 230 VAL B N 1
ATOM 4588 C CA . VAL B 1 230 ? -23.438 -10.266 -6.73 1 97.75 230 VAL B CA 1
ATOM 4589 C C . VAL B 1 230 ? -23.078 -8.812 -6.418 1 97.75 230 VAL B C 1
ATOM 4591 O O . VAL B 1 230 ? -23.969 -7.977 -6.234 1 97.75 230 VAL B O 1
ATOM 4594 N N . ILE B 1 231 ? -21.828 -8.477 -6.348 1 97.75 231 ILE B N 1
ATOM 4595 C CA . ILE B 1 231 ? -21.391 -7.125 -6.027 1 97.75 231 ILE B CA 1
ATOM 4596 C C . ILE B 1 231 ? -21.828 -6.168 -7.133 1 97.75 231 ILE B C 1
ATOM 4598 O O . ILE B 1 231 ? -22.281 -5.055 -6.855 1 97.75 231 ILE B O 1
ATOM 4602 N N . ASN B 1 232 ? -21.672 -6.617 -8.32 1 96.94 232 ASN B N 1
ATOM 4603 C CA . ASN B 1 232 ? -22.141 -5.805 -9.445 1 96.94 232 ASN B CA 1
ATOM 4604 C C . ASN B 1 232 ? -23.641 -5.578 -9.375 1 96.94 232 ASN B C 1
ATOM 4606 O O . ASN B 1 232 ? -24.109 -4.465 -9.602 1 96.94 232 ASN B O 1
ATOM 4610 N N . GLN B 1 233 ? -24.406 -6.559 -9.07 1 96.62 233 GLN B N 1
ATOM 4611 C CA . GLN B 1 233 ? -25.859 -6.484 -9 1 96.62 233 GLN B CA 1
ATOM 4612 C C . GLN B 1 233 ? -26.312 -5.598 -7.844 1 96.62 233 GLN B C 1
ATOM 4614 O O . GLN B 1 233 ? -27.203 -4.758 -8.008 1 96.62 233 GLN B O 1
ATOM 4619 N N . GLU B 1 234 ? -25.672 -5.801 -6.699 1 96.19 234 GLU B N 1
ATOM 4620 C CA . GLU B 1 234 ? -26.109 -5.148 -5.473 1 96.19 234 GLU B CA 1
ATOM 4621 C C . GLU B 1 234 ? -25.609 -3.713 -5.391 1 96.19 234 GLU B C 1
ATOM 4623 O O . GLU B 1 234 ? -26.281 -2.834 -4.855 1 96.19 234 GLU B O 1
ATOM 4628 N N . TYR B 1 235 ? -24.422 -3.494 -5.93 1 96 235 TYR B N 1
ATOM 4629 C CA . TYR B 1 235 ? -23.781 -2.201 -5.684 1 96 235 TYR B CA 1
ATOM 4630 C C . TYR B 1 235 ? -23.438 -1.503 -6.992 1 96 235 TYR B C 1
ATOM 4632 O O . TYR B 1 235 ? -22.969 -0.362 -6.992 1 96 235 TYR B O 1
ATOM 4640 N N . GLY B 1 236 ? -23.547 -2.168 -8.086 1 95.44 236 GLY B N 1
ATOM 4641 C CA . GLY B 1 236 ? -23.234 -1.583 -9.383 1 95.44 236 GLY B CA 1
ATOM 4642 C C . GLY B 1 236 ? -21.75 -1.459 -9.641 1 95.44 236 GLY B C 1
ATOM 4643 O O . GLY B 1 236 ? -21.312 -0.577 -10.383 1 95.44 236 GLY B O 1
ATOM 4644 N N . ILE B 1 237 ? -20.969 -2.266 -9.039 1 95.94 237 ILE B N 1
ATOM 4645 C CA . ILE B 1 237 ? -19.531 -2.229 -9.203 1 95.94 237 ILE B CA 1
ATOM 4646 C C . ILE B 1 237 ? -19.078 -3.408 -10.055 1 95.94 237 ILE B C 1
ATOM 4648 O O . ILE B 1 237 ? -19.156 -4.562 -9.633 1 95.94 237 ILE B O 1
ATOM 4652 N N . PRO B 1 238 ? -18.578 -3.076 -11.227 1 95.25 238 PRO B N 1
ATOM 4653 C CA . PRO B 1 238 ? -18.156 -4.168 -12.109 1 95.25 238 PRO B CA 1
ATOM 4654 C C . PRO B 1 238 ? -16.844 -4.816 -11.641 1 95.25 238 PRO B C 1
ATOM 4656 O O . PRO B 1 238 ? -16.125 -4.25 -10.82 1 95.25 238 PRO B O 1
ATOM 4659 N N . LYS B 1 239 ? -16.547 -5.957 -12.156 1 94.94 239 LYS B N 1
ATOM 4660 C CA . LYS B 1 239 ? -15.367 -6.738 -11.812 1 94.94 239 LYS B CA 1
ATOM 4661 C C . LYS B 1 239 ? -14.094 -5.941 -12.055 1 94.94 239 LYS B C 1
ATOM 4663 O O . LYS B 1 239 ? -13.117 -6.082 -11.32 1 94.94 239 LYS B O 1
ATOM 4668 N N . SER B 1 240 ? -14.094 -5.082 -13.039 1 94.62 240 SER B N 1
ATOM 4669 C CA . SER B 1 240 ? -12.922 -4.289 -13.406 1 94.62 240 SER B CA 1
ATOM 4670 C C . SER B 1 240 ? -12.633 -3.213 -12.367 1 94.62 240 SER B C 1
ATOM 4672 O O . SER B 1 240 ? -11.617 -2.518 -12.445 1 94.62 240 SER B O 1
ATOM 4674 N N . LYS B 1 241 ? -13.484 -3.127 -11.391 1 96.25 241 LYS B N 1
ATOM 4675 C CA . LYS B 1 241 ? -13.289 -2.152 -10.32 1 96.25 241 LYS B CA 1
ATOM 4676 C C . LYS B 1 241 ? -13.062 -2.848 -8.977 1 96.25 241 LYS B C 1
ATOM 4678 O O . LYS B 1 241 ? -13.133 -2.211 -7.922 1 96.25 241 LYS B O 1
ATOM 4683 N N . LEU B 1 242 ? -12.789 -4.129 -9.094 1 96.94 242 LEU B N 1
ATOM 4684 C CA . LEU B 1 242 ? -12.656 -4.895 -7.863 1 96.94 242 LEU B CA 1
ATOM 4685 C C . LEU B 1 242 ? -11.242 -5.453 -7.715 1 96.94 242 LEU B C 1
ATOM 4687 O O . LEU B 1 242 ? -10.68 -5.988 -8.672 1 96.94 242 LEU B O 1
ATOM 4691 N N . ARG B 1 243 ? -10.68 -5.293 -6.547 1 97.31 243 ARG B N 1
ATOM 4692 C CA . ARG B 1 243 ? -9.539 -6.074 -6.094 1 97.31 243 ARG B CA 1
ATOM 4693 C C . ARG B 1 243 ? -9.992 -7.277 -5.273 1 97.31 243 ARG B C 1
ATOM 4695 O O . ARG B 1 243 ? -10.656 -7.121 -4.242 1 97.31 243 ARG B O 1
ATOM 4702 N N . ILE B 1 244 ? -9.711 -8.469 -5.742 1 98.31 244 ILE B N 1
ATOM 4703 C CA . ILE B 1 244 ? -10.156 -9.711 -5.113 1 98.31 244 ILE B CA 1
ATOM 4704 C C . ILE B 1 244 ? -8.945 -10.539 -4.691 1 98.31 244 ILE B C 1
ATOM 4706 O O . ILE B 1 244 ? -8.156 -10.969 -5.535 1 98.31 244 ILE B O 1
ATOM 4710 N N . TYR B 1 245 ? -8.82 -10.773 -3.355 1 98.38 245 TYR B N 1
ATOM 4711 C CA . TYR B 1 245 ? -7.559 -11.367 -2.928 1 98.38 245 TYR B CA 1
ATOM 4712 C C . TYR B 1 245 ? -7.719 -12.078 -1.59 1 98.38 245 TYR B C 1
ATOM 4714 O O . TYR B 1 245 ? -8.742 -11.938 -0.922 1 98.38 245 TYR B O 1
ATOM 4722 N N . ILE B 1 246 ? -6.703 -12.875 -1.25 1 98.38 246 ILE B N 1
ATOM 4723 C CA . ILE B 1 246 ? -6.586 -13.609 0.002 1 98.38 246 ILE B CA 1
ATOM 4724 C C . ILE B 1 246 ? -5.348 -13.148 0.762 1 98.38 246 ILE B C 1
ATOM 4726 O O . ILE B 1 246 ? -4.281 -12.961 0.17 1 98.38 246 ILE B O 1
ATOM 4730 N N . HIS B 1 247 ? -5.488 -12.961 2.047 1 97.06 247 HIS B N 1
ATOM 4731 C CA . HIS B 1 247 ? -4.336 -12.586 2.859 1 97.06 247 HIS B CA 1
ATOM 4732 C C . HIS B 1 247 ? -3.561 -13.812 3.32 1 97.06 247 HIS B C 1
ATOM 4734 O O . HIS B 1 247 ? -4.156 -14.852 3.633 1 97.06 247 HIS B O 1
ATOM 4740 N N . TYR B 1 248 ? -2.303 -13.594 3.416 1 96.62 248 TYR B N 1
ATOM 4741 C CA . TYR B 1 248 ? -1.434 -14.5 4.16 1 96.62 248 TYR B CA 1
ATOM 4742 C C . TYR B 1 248 ? -0.344 -13.727 4.895 1 96.62 248 TYR B C 1
ATOM 4744 O O . TYR B 1 248 ? 0.508 -13.094 4.266 1 96.62 248 TYR B O 1
ATOM 4752 N N . GLN B 1 249 ? -0.262 -13.633 6.102 1 93.62 249 GLN B N 1
ATOM 4753 C CA . GLN B 1 249 ? -1.055 -14.273 7.148 1 93.62 249 GLN B CA 1
ATOM 4754 C C . GLN B 1 249 ? -2.406 -13.586 7.309 1 93.62 249 GLN B C 1
ATOM 4756 O O . GLN B 1 249 ? -2.494 -12.359 7.262 1 93.62 249 GLN B O 1
ATOM 4761 N N . PRO B 1 250 ? -3.4 -14.383 7.445 1 93.06 250 PRO B N 1
ATOM 4762 C CA . PRO B 1 250 ? -4.719 -13.789 7.664 1 93.06 250 PRO B CA 1
ATOM 4763 C C . PRO B 1 250 ? -4.938 -13.344 9.109 1 93.06 250 PRO B C 1
ATOM 4765 O O . PRO B 1 250 ? -4.105 -13.625 9.977 1 93.06 250 PRO B O 1
ATOM 4768 N N . SER B 1 251 ? -6 -12.539 9.312 1 85.88 251 SER B N 1
ATOM 4769 C CA . SER B 1 251 ? -6.332 -12.102 10.664 1 85.88 251 SER B CA 1
ATOM 4770 C C . SER B 1 251 ? -6.922 -13.242 11.484 1 85.88 251 SER B C 1
ATOM 4772 O O . SER B 1 251 ? -6.855 -13.227 12.719 1 85.88 251 SER B O 1
ATOM 4774 N N . TYR B 1 252 ? -7.598 -14.211 10.875 1 87.94 252 TYR B N 1
ATOM 4775 C CA . TYR B 1 252 ? -8.086 -15.438 11.484 1 87.94 252 TYR B CA 1
ATOM 4776 C C . TYR B 1 252 ? -7.988 -16.609 10.508 1 87.94 252 TYR B C 1
ATOM 4778 O O . TYR B 1 252 ? -8.055 -16.422 9.297 1 87.94 252 TYR B O 1
ATOM 4786 N N . TYR B 1 253 ? -7.812 -17.75 11.094 1 92.19 253 TYR B N 1
ATOM 4787 C CA . TYR B 1 253 ? -7.41 -18.891 10.281 1 92.19 253 TYR B CA 1
ATOM 4788 C C . TYR B 1 253 ? -8.625 -19.703 9.852 1 92.19 253 TYR B C 1
ATOM 4790 O O . TYR B 1 253 ? -8.742 -20.891 10.195 1 92.19 253 TYR B O 1
ATOM 4798 N N . HIS B 1 254 ? -9.445 -19.125 9.094 1 94.31 254 HIS B N 1
ATOM 4799 C CA . HIS B 1 254 ? -10.531 -19.656 8.273 1 94.31 254 HIS B CA 1
ATOM 4800 C C . HIS B 1 254 ? -10.586 -18.953 6.922 1 94.31 254 HIS B C 1
ATOM 4802 O O . HIS B 1 254 ? -10.68 -17.734 6.852 1 94.31 254 HIS B O 1
ATOM 4808 N N . LEU B 1 255 ? -10.516 -19.719 5.93 1 97.31 255 LEU B N 1
ATOM 4809 C CA . LEU B 1 255 ? -10.344 -19.172 4.594 1 97.31 255 LEU B CA 1
ATOM 4810 C C . LEU B 1 255 ? -11.43 -18.141 4.281 1 97.31 255 LEU B C 1
ATOM 4812 O O . LEU B 1 255 ? -12.617 -18.406 4.488 1 97.31 255 LEU B O 1
ATOM 4816 N N . HIS B 1 256 ? -11.047 -17.016 3.855 1 97.31 256 HIS B N 1
ATOM 4817 C CA . HIS B 1 256 ? -11.945 -15.945 3.416 1 97.31 256 HIS B CA 1
ATOM 4818 C C . HIS B 1 256 ? -11.289 -15.078 2.342 1 97.31 256 HIS B C 1
ATOM 4820 O O . HIS B 1 256 ? -10.062 -14.984 2.281 1 97.31 256 HIS B O 1
ATOM 4826 N N . VAL B 1 257 ? -12.078 -14.531 1.465 1 98.5 257 VAL B N 1
ATOM 4827 C CA . VAL B 1 257 ? -11.625 -13.734 0.333 1 98.5 257 VAL B CA 1
ATOM 4828 C C . VAL B 1 257 ? -12.094 -12.289 0.496 1 98.5 257 VAL B C 1
ATOM 4830 O O . VAL B 1 257 ? -13.242 -12.047 0.873 1 98.5 257 VAL B O 1
ATOM 4833 N N . HIS B 1 258 ? -11.234 -11.375 0.214 1 97.81 258 HIS B N 1
ATOM 4834 C CA . HIS B 1 258 ? -11.547 -9.953 0.298 1 97.81 258 HIS B CA 1
ATOM 4835 C C . HIS B 1 258 ? -11.953 -9.391 -1.062 1 97.81 258 HIS B C 1
ATOM 4837 O O . HIS B 1 258 ? -11.352 -9.734 -2.082 1 97.81 258 HIS B O 1
ATOM 4843 N N . PHE B 1 259 ? -12.992 -8.609 -1.091 1 97.88 259 PHE B N 1
ATOM 4844 C CA . PHE B 1 259 ? -13.422 -7.801 -2.225 1 97.88 259 PHE B CA 1
ATOM 4845 C C . PHE B 1 259 ? -13.359 -6.316 -1.891 1 97.88 259 PHE B C 1
ATOM 4847 O O . PHE B 1 259 ? -14.125 -5.828 -1.06 1 97.88 259 PHE B O 1
ATOM 4854 N N . ASN B 1 260 ? -12.414 -5.652 -2.574 1 96.88 260 ASN B N 1
ATOM 4855 C CA . ASN B 1 260 ? -12.273 -4.219 -2.35 1 96.88 260 ASN B CA 1
ATOM 4856 C C . ASN B 1 260 ? -12.516 -3.426 -3.631 1 96.88 260 ASN B C 1
ATOM 4858 O O . ASN B 1 260 ? -12.141 -3.869 -4.719 1 96.88 260 ASN B O 1
ATOM 4862 N N . HIS B 1 261 ? -13.172 -2.303 -3.4 1 95.69 261 HIS B N 1
ATOM 4863 C CA . HIS B 1 261 ? -13.133 -1.365 -4.516 1 95.69 261 HIS B CA 1
ATOM 4864 C C . HIS B 1 261 ? -11.695 -0.942 -4.82 1 95.69 261 HIS B C 1
ATOM 4866 O O . HIS B 1 261 ? -10.891 -0.749 -3.906 1 95.69 261 HIS B O 1
ATOM 4872 N N . ILE B 1 262 ? -11.391 -0.736 -6.035 1 94.44 262 ILE B N 1
ATOM 4873 C CA . ILE B 1 262 ? -10.039 -0.471 -6.504 1 94.44 262 ILE B CA 1
ATOM 4874 C C . ILE B 1 262 ? -9.547 0.856 -5.93 1 94.44 262 ILE B C 1
ATOM 4876 O O . ILE B 1 262 ? -8.336 1.066 -5.785 1 94.44 262 ILE B O 1
ATOM 4880 N N . ASN B 1 263 ? -10.375 1.719 -5.57 1 89.19 263 ASN B N 1
ATOM 4881 C CA . ASN B 1 263 ? -10 3.027 -5.043 1 89.19 263 ASN B CA 1
ATOM 4882 C C . ASN B 1 263 ? -9.672 2.961 -3.555 1 89.19 263 ASN B C 1
ATOM 4884 O O . ASN B 1 263 ? -9.148 3.92 -2.988 1 89.19 263 ASN B O 1
ATOM 4888 N N . LEU B 1 264 ? -9.984 1.854 -2.996 1 87.81 264 LEU B N 1
ATOM 4889 C CA . LEU B 1 264 ? -9.727 1.729 -1.566 1 87.81 264 LEU B CA 1
ATOM 4890 C C . LEU B 1 264 ? -8.234 1.576 -1.296 1 87.81 264 LEU B C 1
ATOM 4892 O O . LEU B 1 264 ? -7.586 0.676 -1.838 1 87.81 264 LEU B O 1
ATOM 4896 N N . GLU B 1 265 ? -7.719 2.502 -0.578 1 79.56 265 GLU B N 1
ATOM 4897 C CA . GLU B 1 265 ? -6.367 2.312 -0.061 1 79.56 265 GLU B CA 1
ATOM 4898 C C . GLU B 1 265 ? -6.371 1.444 1.193 1 79.56 265 GLU B C 1
ATOM 4900 O O . GLU B 1 265 ? -6.609 1.939 2.297 1 79.56 265 GLU B O 1
ATOM 4905 N N . SER B 1 266 ? -6.293 0.228 1.051 1 73.06 266 SER B N 1
ATOM 4906 C CA . SER B 1 266 ? -6.395 -0.714 2.16 1 73.06 266 SER B CA 1
ATOM 4907 C C . SER B 1 266 ? -5.016 -1.156 2.641 1 73.06 266 SER B C 1
ATOM 4909 O O . SER B 1 266 ? -4.152 -1.496 1.83 1 73.06 266 SER B O 1
ATOM 4911 N N . PRO B 1 267 ? -4.949 -1.01 4.023 1 74.81 267 PRO B N 1
ATOM 4912 C CA . PRO B 1 267 ? -3.764 -1.684 4.555 1 74.81 267 PRO B CA 1
ATOM 4913 C C . PRO B 1 267 ? -3.797 -3.195 4.34 1 74.81 267 PRO B C 1
ATOM 4915 O O . PRO B 1 267 ? -4.871 -3.801 4.355 1 74.81 267 PRO B O 1
ATOM 4918 N N . GLY B 1 268 ? -2.955 -3.738 3.643 1 88.12 268 GLY B N 1
ATOM 4919 C CA . GLY B 1 268 ? -2.893 -5.184 3.518 1 88.12 268 GLY B CA 1
ATOM 4920 C C . GLY B 1 268 ? -2.83 -5.656 2.078 1 88.12 268 GLY B C 1
ATOM 4921 O O . GLY B 1 268 ? -2.746 -6.859 1.817 1 88.12 268 GLY B O 1
ATOM 4922 N N . PHE B 1 269 ? -3.057 -4.734 1.207 1 94.5 269 PHE B N 1
ATOM 4923 C CA . PHE B 1 269 ? -3.025 -5.129 -0.196 1 94.5 269 PHE B CA 1
ATOM 4924 C C . PHE B 1 269 ? -1.595 -5.148 -0.721 1 94.5 269 PHE B C 1
ATOM 4926 O O . PHE B 1 269 ? -1.37 -5.082 -1.931 1 94.5 269 PHE B O 1
ATOM 4933 N N . ASP B 1 270 ? -0.676 -5.273 0.166 1 95.31 270 ASP B N 1
ATOM 4934 C CA . ASP B 1 270 ? 0.739 -5.355 -0.182 1 95.31 270 ASP B CA 1
ATOM 4935 C C . ASP B 1 270 ? 1.074 -6.703 -0.815 1 95.31 270 ASP B C 1
ATOM 4937 O O . ASP B 1 270 ? 0.431 -7.711 -0.517 1 95.31 270 ASP B O 1
ATOM 4941 N N . ALA B 1 271 ? 2.145 -6.715 -1.554 1 96.81 271 ALA B N 1
ATOM 4942 C CA . ALA B 1 271 ? 2.555 -7.895 -2.311 1 96.81 271 ALA B CA 1
ATOM 4943 C C . ALA B 1 271 ? 2.99 -9.023 -1.378 1 96.81 271 ALA B C 1
ATOM 4945 O O . ALA B 1 271 ? 2.969 -10.195 -1.758 1 96.81 271 ALA B O 1
ATOM 4946 N N . ASP B 1 272 ? 3.391 -8.672 -0.195 1 96.31 272 ASP B N 1
ATOM 4947 C CA . ASP B 1 272 ? 3.84 -9.703 0.737 1 96.31 272 ASP B CA 1
ATOM 4948 C C . ASP B 1 272 ? 2.734 -10.07 1.725 1 96.31 272 ASP B C 1
ATOM 4950 O O . ASP B 1 272 ? 3.012 -10.562 2.82 1 96.31 272 ASP B O 1
ATOM 4954 N N . ARG B 1 273 ? 1.557 -9.75 1.34 1 96.44 273 ARG B N 1
ATOM 4955 C CA . ARG B 1 273 ? 0.438 -10.109 2.205 1 96.44 273 ARG B CA 1
ATOM 4956 C C . ARG B 1 273 ? -0.756 -10.586 1.385 1 96.44 273 ARG B C 1
ATOM 4958 O O . ARG B 1 273 ? -1.398 -11.578 1.73 1 96.44 273 ARG B O 1
ATOM 4965 N N . ALA B 1 274 ? -1.072 -9.883 0.35 1 97.75 274 ALA B N 1
ATOM 4966 C CA . ALA B 1 274 ? -2.254 -10.164 -0.462 1 97.75 274 ALA B CA 1
ATOM 4967 C C . ALA B 1 274 ? -1.908 -11.07 -1.639 1 97.75 274 ALA B C 1
ATOM 4969 O O . ALA B 1 274 ? -0.93 -10.828 -2.35 1 97.75 274 ALA B O 1
ATOM 4970 N N . HIS B 1 275 ? -2.674 -12.102 -1.834 1 98.44 275 HIS B N 1
ATOM 4971 C CA . HIS B 1 275 ? -2.605 -13 -2.984 1 98.44 275 HIS B CA 1
ATOM 4972 C C . HIS B 1 275 ? -3.857 -12.883 -3.848 1 98.44 275 HIS B C 1
ATOM 4974 O O . HIS B 1 275 ? -4.953 -13.258 -3.418 1 98.44 275 HIS B O 1
ATOM 4980 N N . LEU B 1 276 ? -3.703 -12.352 -5.047 1 98.5 276 LEU B N 1
ATOM 4981 C CA . LEU B 1 276 ? -4.848 -12.18 -5.934 1 98.5 276 LEU B CA 1
ATOM 4982 C C . LEU B 1 276 ? -5.527 -13.516 -6.219 1 98.5 276 LEU B C 1
ATOM 4984 O O . LEU B 1 276 ? -4.855 -14.508 -6.508 1 98.5 276 LEU B O 1
ATOM 4988 N N . LEU B 1 277 ? -6.828 -13.508 -6.16 1 98.62 277 LEU B N 1
ATOM 4989 C CA . LEU B 1 277 ? -7.57 -14.758 -6.289 1 98.62 277 LEU B CA 1
ATOM 4990 C C . LEU B 1 277 ? -7.332 -15.391 -7.656 1 98.62 277 LEU B C 1
ATOM 4992 O O . LEU B 1 277 ? -7.184 -16.609 -7.762 1 98.62 277 LEU B O 1
ATOM 4996 N N . VAL B 1 278 ? -7.289 -14.625 -8.711 1 97.38 278 VAL B N 1
ATOM 4997 C CA . VAL B 1 278 ? -7.027 -15.133 -10.055 1 97.38 278 VAL B CA 1
ATOM 4998 C C . VAL B 1 278 ? -5.68 -15.844 -10.086 1 97.38 278 VAL B C 1
ATOM 5000 O O . VAL B 1 278 ? -5.539 -16.891 -10.719 1 97.38 278 VAL B O 1
ATOM 5003 N N . ASP B 1 279 ? -4.691 -15.258 -9.406 1 97.75 279 ASP B N 1
ATOM 5004 C CA . ASP B 1 279 ? -3.375 -15.891 -9.32 1 97.75 279 ASP B CA 1
ATOM 5005 C C . ASP B 1 279 ? -3.447 -17.203 -8.562 1 97.75 279 ASP B C 1
ATOM 5007 O O . ASP B 1 279 ? -2.867 -18.203 -8.984 1 97.75 279 ASP B O 1
ATOM 5011 N N . VAL B 1 280 ? -4.148 -17.172 -7.477 1 98.56 280 VAL B N 1
ATOM 5012 C CA . VAL B 1 280 ? -4.277 -18.375 -6.652 1 98.56 280 VAL B CA 1
ATOM 5013 C C . VAL B 1 280 ? -4.883 -19.5 -7.477 1 98.56 280 VAL B C 1
ATOM 5015 O O . VAL B 1 280 ? -4.367 -20.625 -7.48 1 98.56 280 VAL B O 1
ATOM 5018 N N . ILE B 1 281 ? -5.926 -19.234 -8.18 1 98.44 281 ILE B N 1
ATOM 5019 C CA . ILE B 1 281 ? -6.629 -20.219 -8.992 1 98.44 281 ILE B CA 1
ATOM 5020 C C . ILE B 1 281 ? -5.688 -20.781 -10.062 1 98.44 281 ILE B C 1
ATOM 5022 O O . ILE B 1 281 ? -5.516 -22 -10.18 1 98.44 281 ILE B O 1
ATOM 5026 N N . GLU B 1 282 ? -5.039 -19.953 -10.758 1 97.62 282 GLU B N 1
ATOM 5027 C CA . GLU B 1 282 ? -4.203 -20.406 -11.867 1 97.62 282 GLU B CA 1
ATOM 5028 C C . GLU B 1 282 ? -2.953 -21.125 -11.367 1 97.62 282 GLU B C 1
ATOM 5030 O O . GLU B 1 282 ? -2.469 -22.062 -12.008 1 97.62 282 GLU B O 1
ATOM 5035 N N . ASN B 1 283 ? -2.377 -20.625 -10.258 1 98 283 ASN B N 1
ATOM 5036 C CA . ASN B 1 283 ? -1.25 -21.344 -9.664 1 98 283 ASN B CA 1
ATOM 5037 C C . ASN B 1 283 ? -1.605 -22.781 -9.344 1 98 283 ASN B C 1
ATOM 5039 O O . ASN B 1 283 ? -0.835 -23.703 -9.648 1 98 283 ASN B O 1
ATOM 5043 N N . ILE B 1 284 ? -2.771 -22.969 -8.789 1 98.12 284 ILE B N 1
ATOM 5044 C CA . ILE B 1 284 ? -3.221 -24.312 -8.422 1 98.12 284 ILE B CA 1
ATOM 5045 C C . ILE B 1 284 ? -3.492 -25.125 -9.688 1 98.12 284 ILE B C 1
ATOM 5047 O O . ILE B 1 284 ? -3.193 -26.328 -9.734 1 98.12 284 ILE B O 1
ATOM 5051 N N . GLU B 1 285 ? -4.051 -24.469 -10.68 1 97.25 285 GLU B N 1
ATOM 5052 C CA . GLU B 1 285 ? -4.293 -25.156 -11.945 1 97.25 285 GLU B CA 1
ATOM 5053 C C . GLU B 1 285 ? -2.994 -25.672 -12.555 1 97.25 285 GLU B C 1
ATOM 5055 O O . GLU B 1 285 ? -2.957 -26.766 -13.117 1 97.25 285 GLU B O 1
ATOM 5060 N N . MET B 1 286 ? -1.968 -24.906 -12.422 1 95.44 286 MET B N 1
ATOM 5061 C CA . MET B 1 286 ? -0.678 -25.266 -13.008 1 95.44 286 MET B CA 1
ATOM 5062 C C . MET B 1 286 ? 0.045 -26.297 -12.164 1 95.44 286 MET B C 1
ATOM 5064 O O . MET B 1 286 ? 0.767 -27.141 -12.695 1 95.44 286 MET B O 1
ATOM 5068 N N . ASN B 1 287 ? -0.107 -26.188 -10.891 1 96.06 287 ASN B N 1
ATOM 5069 C CA . ASN B 1 287 ? 0.525 -27.078 -9.922 1 96.06 287 ASN B CA 1
ATOM 5070 C C . ASN B 1 287 ? -0.371 -27.312 -8.711 1 96.06 287 ASN B C 1
ATOM 5072 O O . ASN B 1 287 ? -0.539 -26.422 -7.871 1 96.06 287 ASN B O 1
ATOM 5076 N N . ASP B 1 288 ? -0.827 -28.547 -8.539 1 97.44 288 ASP B N 1
ATOM 5077 C CA . ASP B 1 288 ? -1.812 -28.922 -7.531 1 97.44 288 ASP B CA 1
ATOM 5078 C C . ASP B 1 288 ? -1.312 -28.578 -6.125 1 97.44 288 ASP B C 1
ATOM 5080 O O . ASP B 1 288 ? -2.084 -28.125 -5.281 1 97.44 288 ASP B O 1
ATOM 5084 N N . SER B 1 289 ? -0.043 -28.828 -5.859 1 97 289 SER B N 1
ATOM 5085 C CA . SER B 1 289 ? 0.517 -28.625 -4.527 1 97 289 SER B CA 1
ATOM 5086 C C . SER B 1 289 ? 1.286 -27.312 -4.441 1 97 289 SER B C 1
ATOM 5088 O O . SER B 1 289 ? 2.223 -27.172 -3.652 1 97 289 SER B O 1
ATOM 5090 N N . TYR B 1 290 ? 0.954 -26.359 -5.324 1 97.75 290 TYR B N 1
ATOM 5091 C CA . TYR B 1 290 ? 1.678 -25.094 -5.426 1 97.75 290 TYR B CA 1
ATOM 5092 C C . TYR B 1 290 ? 1.865 -24.469 -4.051 1 97.75 290 TYR B C 1
ATOM 5094 O O . TYR B 1 290 ? 2.99 -24.156 -3.652 1 97.75 290 TYR B O 1
ATOM 5102 N N . TYR B 1 291 ? 0.792 -24.297 -3.266 1 98.19 291 TYR B N 1
ATOM 5103 C CA . TYR B 1 291 ? 0.832 -23.516 -2.037 1 98.19 291 TYR B CA 1
ATOM 5104 C C . TYR B 1 291 ? 1.387 -24.344 -0.881 1 98.19 291 TYR B C 1
ATOM 5106 O O . TYR B 1 291 ? 1.768 -23.797 0.155 1 98.19 291 TYR B O 1
ATOM 5114 N N . GLN B 1 292 ? 1.424 -25.641 -0.977 1 97.06 292 GLN B N 1
ATOM 5115 C CA . GLN B 1 292 ? 2.08 -26.484 0.009 1 97.06 292 GLN B CA 1
ATOM 5116 C C . GLN B 1 292 ? 3.594 -26.484 -0.184 1 97.06 292 GLN B C 1
ATOM 5118 O O . GLN B 1 292 ? 4.348 -26.656 0.776 1 97.06 292 GLN B O 1
ATOM 5123 N N . ASP B 1 293 ? 4.012 -26.203 -1.431 1 96.19 293 ASP B N 1
ATOM 5124 C CA . ASP B 1 293 ? 5.426 -26.344 -1.767 1 96.19 293 ASP B CA 1
ATOM 5125 C C . ASP B 1 293 ? 6.121 -24.984 -1.811 1 96.19 293 ASP B C 1
ATOM 5127 O O . ASP B 1 293 ? 7.309 -24.891 -1.504 1 96.19 293 ASP B O 1
ATOM 5131 N N . LYS B 1 294 ? 5.387 -24.016 -2.18 1 96.12 294 LYS B N 1
ATOM 5132 C CA . LYS B 1 294 ? 5.926 -22.688 -2.482 1 96.12 294 LYS B CA 1
ATOM 5133 C C . LYS B 1 294 ? 6.398 -21.984 -1.215 1 96.12 294 LYS B C 1
ATOM 5135 O O . LYS B 1 294 ? 5.785 -22.125 -0.155 1 96.12 294 LYS B O 1
ATOM 5140 N N . THR B 1 295 ? 7.512 -21.234 -1.333 1 97.19 295 THR B N 1
ATOM 5141 C CA . THR B 1 295 ? 7.895 -20.297 -0.285 1 97.19 295 THR B CA 1
ATOM 5142 C C . THR B 1 295 ? 6.973 -19.078 -0.29 1 97.19 295 THR B C 1
ATOM 5144 O O . THR B 1 295 ? 6.781 -18.438 -1.328 1 97.19 295 THR B O 1
ATOM 5147 N N . LEU B 1 296 ? 6.363 -18.812 0.807 1 97.75 296 LEU B N 1
ATOM 5148 C CA . LEU B 1 296 ? 5.52 -17.625 0.919 1 97.75 296 LEU B CA 1
ATOM 5149 C C . LEU B 1 296 ? 6.207 -16.547 1.754 1 97.75 296 LEU B C 1
ATOM 5151 O O . LEU B 1 296 ? 6.797 -16.844 2.795 1 97.75 296 LEU B O 1
ATOM 5155 N N . VAL B 1 297 ? 6.137 -15.352 1.25 1 97.25 297 VAL B N 1
ATOM 5156 C CA . VAL B 1 297 ? 6.77 -14.219 1.912 1 97.25 297 VAL B CA 1
ATOM 5157 C C . VAL B 1 297 ? 5.719 -13.406 2.664 1 97.25 297 VAL B C 1
ATOM 5159 O O . VAL B 1 297 ? 4.625 -13.164 2.145 1 97.25 297 VAL B O 1
ATOM 5162 N N . TYR B 1 298 ? 6.016 -13.047 3.9 1 97.12 298 TYR B N 1
ATOM 5163 C CA . TYR B 1 298 ? 5.145 -12.133 4.629 1 97.12 298 TYR B CA 1
ATOM 5164 C C . TYR B 1 298 ? 5.926 -11.344 5.672 1 97.12 298 TYR B C 1
ATOM 5166 O O . TYR B 1 298 ? 7.078 -11.672 5.969 1 97.12 298 TYR B O 1
ATOM 5174 N N . ARG B 1 299 ? 5.289 -10.352 6.199 1 95.06 299 ARG B N 1
ATOM 5175 C CA . ARG B 1 299 ? 5.902 -9.453 7.172 1 95.06 299 ARG B CA 1
ATOM 5176 C C . ARG B 1 299 ? 5.441 -9.781 8.586 1 95.06 299 ARG B C 1
ATOM 5178 O O . ARG B 1 299 ? 4.27 -10.086 8.812 1 95.06 299 ARG B O 1
ATOM 5185 N N . VAL B 1 300 ? 6.391 -9.75 9.531 1 94.75 300 VAL B N 1
ATOM 5186 C CA . VAL B 1 300 ? 6.078 -9.867 10.953 1 94.75 300 VAL B CA 1
ATOM 5187 C C . VAL B 1 300 ? 6.707 -8.703 11.719 1 94.75 300 VAL B C 1
ATOM 5189 O O . VAL B 1 300 ? 7.676 -8.102 11.258 1 94.75 300 VAL B O 1
ATOM 5192 N N . ARG B 1 301 ? 6.145 -8.445 12.805 1 92.12 301 ARG B N 1
ATOM 5193 C CA . ARG B 1 301 ? 6.695 -7.43 13.695 1 92.12 301 ARG B CA 1
ATOM 5194 C C . ARG B 1 301 ? 7.332 -8.062 14.922 1 92.12 301 ARG B C 1
ATOM 5196 O O . ARG B 1 301 ? 7.035 -9.211 15.266 1 92.12 301 ARG B O 1
ATOM 5203 N N . GLU B 1 302 ? 8.086 -7.285 15.602 1 90.31 302 GLU B N 1
ATOM 5204 C CA . GLU B 1 302 ? 8.883 -7.789 16.719 1 90.31 302 GLU B CA 1
ATOM 5205 C C . GLU B 1 302 ? 7.996 -8.32 17.828 1 90.31 302 GLU B C 1
ATOM 5207 O O . GLU B 1 302 ? 8.367 -9.258 18.531 1 90.31 302 GLU B O 1
ATOM 5212 N N . GLN B 1 303 ? 6.828 -7.824 17.953 1 86.75 303 GLN B N 1
ATOM 5213 C CA . GLN B 1 303 ? 5.965 -8.242 19.047 1 86.75 303 GLN B CA 1
ATOM 5214 C C . GLN B 1 303 ? 5.039 -9.375 18.625 1 86.75 303 GLN B C 1
ATOM 5216 O O . GLN B 1 303 ? 4.34 -9.961 19.469 1 86.75 303 GLN B O 1
ATOM 5221 N N . ASP B 1 304 ? 5.113 -9.711 17.375 1 89.81 304 ASP B N 1
ATOM 5222 C CA . ASP B 1 304 ? 4.297 -10.82 16.906 1 89.81 304 ASP B CA 1
ATOM 5223 C C . ASP B 1 304 ? 4.812 -12.148 17.453 1 89.81 304 ASP B C 1
ATOM 5225 O O . ASP B 1 304 ? 6.02 -12.375 17.516 1 89.81 304 ASP B O 1
ATOM 5229 N N . GLU B 1 305 ? 3.861 -12.922 17.828 1 91.56 305 GLU B N 1
ATOM 5230 C CA . GLU B 1 305 ? 4.25 -14.242 18.297 1 91.56 305 GLU B CA 1
ATOM 5231 C C . GLU B 1 305 ? 5.039 -15.008 17.234 1 91.56 305 GLU B C 1
ATOM 5233 O O . GLU B 1 305 ? 6.012 -15.695 17.562 1 91.56 305 GLU B O 1
ATOM 5238 N N . LEU B 1 306 ? 4.637 -14.922 16.062 1 94 306 LEU B N 1
ATOM 5239 C CA . LEU B 1 306 ? 5.332 -15.625 14.984 1 94 306 LEU B CA 1
ATOM 5240 C C . LEU B 1 306 ? 6.773 -15.148 14.867 1 94 306 LEU B C 1
ATOM 5242 O O . LEU B 1 306 ? 7.672 -15.938 14.57 1 94 306 LEU B O 1
ATOM 5246 N N . TYR B 1 307 ? 6.984 -13.859 15.023 1 94.81 307 TYR B N 1
ATOM 5247 C CA . TYR B 1 307 ? 8.359 -13.359 15.016 1 94.81 307 TYR B CA 1
ATOM 5248 C C . TYR B 1 307 ? 9.203 -14.078 16.062 1 94.81 307 TYR B C 1
ATOM 5250 O O . TYR B 1 307 ? 10.305 -14.547 15.766 1 94.81 307 TYR B O 1
ATOM 5258 N N . LYS B 1 308 ? 8.727 -14.172 17.219 1 94.25 308 LYS B N 1
ATOM 5259 C CA . LYS B 1 308 ? 9.445 -14.797 18.328 1 94.25 308 LYS B CA 1
ATOM 5260 C C . LYS B 1 308 ? 9.727 -16.266 18.047 1 94.25 308 LYS B C 1
ATOM 5262 O O . LYS B 1 308 ? 10.82 -16.766 18.328 1 94.25 308 LYS B O 1
ATOM 5267 N N . LEU B 1 309 ? 8.766 -16.922 17.531 1 96 309 LEU B N 1
ATOM 5268 C CA . LEU B 1 309 ? 8.93 -18.344 17.219 1 96 309 LEU B CA 1
ATOM 5269 C C . LEU B 1 309 ? 10.016 -18.547 16.156 1 96 309 LEU B C 1
ATOM 5271 O O . LEU B 1 309 ? 10.836 -19.453 16.281 1 96 309 LEU B O 1
ATOM 5275 N N . TYR B 1 310 ? 10.008 -17.719 15.125 1 96.06 310 TYR B N 1
ATOM 5276 C CA . TYR B 1 310 ? 11.039 -17.812 14.094 1 96.06 310 TYR B CA 1
ATOM 5277 C C . TYR B 1 310 ? 12.406 -17.422 14.648 1 96.06 310 TYR B C 1
ATOM 5279 O O . TYR B 1 310 ? 13.414 -18.031 14.289 1 96.06 310 TYR B O 1
ATOM 5287 N N . GLN B 1 311 ? 12.422 -16.406 15.484 1 93.75 311 GLN B N 1
ATOM 5288 C CA . GLN B 1 311 ? 13.656 -16.016 16.156 1 93.75 311 GLN B CA 1
ATOM 5289 C C . GLN B 1 311 ? 14.227 -17.172 16.969 1 93.75 311 GLN B C 1
ATOM 5291 O O . GLN B 1 311 ? 15.43 -17.438 16.938 1 93.75 311 GLN B O 1
ATOM 5296 N N . ASP B 1 312 ? 13.398 -17.859 17.672 1 93.62 312 ASP B N 1
ATOM 5297 C CA . ASP B 1 312 ? 13.797 -18.984 18.516 1 93.62 312 ASP B CA 1
ATOM 5298 C C . ASP B 1 312 ? 14.352 -20.125 17.656 1 93.62 312 ASP B C 1
ATOM 5300 O O . ASP B 1 312 ? 15.211 -20.891 18.125 1 93.62 312 ASP B O 1
ATOM 5304 N N . GLU B 1 313 ? 13.906 -20.203 16.422 1 93.38 313 GLU B N 1
ATOM 5305 C CA . GLU B 1 313 ? 14.391 -21.234 15.508 1 93.38 313 GLU B CA 1
ATOM 5306 C C . GLU B 1 313 ? 15.664 -20.781 14.797 1 93.38 313 GLU B C 1
ATOM 5308 O O . GLU B 1 313 ? 16.203 -21.5 13.953 1 93.38 313 GLU B O 1
ATOM 5313 N N . GLY B 1 314 ? 16.125 -19.547 15.047 1 90.69 314 GLY B N 1
ATOM 5314 C CA . GLY B 1 314 ? 17.359 -19.031 14.492 1 90.69 314 GLY B CA 1
ATOM 5315 C C . GLY B 1 314 ? 17.203 -18.453 13.094 1 90.69 314 GLY B C 1
ATOM 5316 O O . GLY B 1 314 ? 18.172 -18.422 12.32 1 90.69 314 GLY B O 1
ATOM 5317 N N . TYR B 1 315 ? 16.031 -18.062 12.766 1 92.75 315 TYR B N 1
ATOM 5318 C CA . TYR B 1 315 ? 15.75 -17.625 11.398 1 92.75 315 TYR B CA 1
ATOM 5319 C C . TYR B 1 315 ? 16.422 -16.281 11.117 1 92.75 315 TYR B C 1
ATOM 5321 O O . TYR B 1 315 ? 16.969 -16.062 10.031 1 92.75 315 TYR B O 1
ATOM 5329 N N . PHE B 1 316 ? 16.391 -15.336 12.023 1 87.62 316 PHE B N 1
ATOM 5330 C CA . PHE B 1 316 ? 16.875 -13.984 11.781 1 87.62 316 PHE B CA 1
ATOM 5331 C C . PHE B 1 316 ? 18.344 -13.867 12.109 1 87.62 316 PHE B C 1
ATOM 5333 O O . PHE B 1 316 ? 18.922 -12.781 12.031 1 87.62 316 PHE B O 1
ATOM 5340 N N . VAL B 1 317 ? 19.109 -14.781 12.664 1 67.25 317 VAL B N 1
ATOM 5341 C CA . VAL B 1 317 ? 20.484 -14.703 13.141 1 67.25 317 VAL B CA 1
ATOM 5342 C C . VAL B 1 317 ? 21.406 -14.352 11.977 1 67.25 317 VAL B C 1
ATOM 5344 O O . VAL B 1 317 ? 21.438 -15.055 10.961 1 67.25 317 VAL B O 1
ATOM 5347 N N . ASP B 1 318 ? 21.438 -13.094 11.562 1 55.53 318 ASP B N 1
ATOM 5348 C CA . ASP B 1 318 ? 22.5 -12.57 10.711 1 55.53 318 ASP B CA 1
ATOM 5349 C C . ASP B 1 318 ? 23.859 -13.164 11.086 1 55.53 318 ASP B C 1
ATOM 5351 O O . ASP B 1 318 ? 24.078 -13.531 12.242 1 55.53 318 ASP B O 1
ATOM 5355 N N . PHE B 1 319 ? 24.625 -13.656 10.133 1 43.69 319 PHE B N 1
ATOM 5356 C CA . PHE B 1 319 ? 26.031 -14.031 10.266 1 43.69 319 PHE B CA 1
ATOM 5357 C C . PHE B 1 319 ? 26.812 -12.953 11.008 1 43.69 319 PHE B C 1
ATOM 5359 O O . PHE B 1 319 ? 26.531 -11.758 10.852 1 43.69 319 PHE B O 1
ATOM 5366 N N . PRO B 1 320 ? 27.531 -13.312 12.055 1 37 320 PRO B N 1
ATOM 5367 C CA . PRO B 1 320 ? 28.484 -12.414 12.703 1 37 320 PRO B CA 1
ATOM 5368 C C . PRO B 1 320 ? 29.25 -11.555 11.695 1 37 320 PRO B C 1
ATOM 5370 O O . PRO B 1 320 ? 29.594 -12.023 10.609 1 37 320 PRO B O 1
ATOM 5373 N N . ILE B 1 321 ? 29 -10.281 11.602 1 35 321 ILE B N 1
ATOM 5374 C CA . ILE B 1 321 ? 30.016 -9.414 11.016 1 35 321 ILE B CA 1
ATOM 5375 C C . ILE B 1 321 ? 31.406 -9.883 11.445 1 35 321 ILE B C 1
ATOM 5377 O O . ILE B 1 321 ? 31.719 -9.906 12.641 1 35 321 ILE B O 1
ATOM 5381 N N . ASN B 1 322 ? 32 -10.867 10.805 1 29.66 322 ASN B N 1
ATOM 5382 C CA . ASN B 1 322 ? 33.438 -11.055 11.023 1 29.66 322 ASN B CA 1
ATOM 5383 C C . ASN B 1 322 ? 34.219 -9.734 10.922 1 29.66 322 ASN B C 1
ATOM 5385 O O . ASN B 1 322 ? 34.312 -9.164 9.836 1 29.66 322 ASN B O 1
ATOM 5389 N N . THR B 1 323 ? 34.094 -8.859 11.859 1 30.56 323 THR B N 1
ATOM 5390 C CA . THR B 1 323 ? 34.969 -7.715 12.086 1 30.56 323 THR B CA 1
ATOM 5391 C C . THR B 1 323 ? 36.438 -8.141 12.031 1 30.56 323 THR B C 1
ATOM 5393 O O . THR B 1 323 ? 37.031 -8.445 13.062 1 30.56 323 THR B O 1
ATOM 5396 N N . SER B 1 324 ? 36.938 -9.125 11.344 1 27.14 324 SER B N 1
ATOM 5397 C CA . SER B 1 324 ? 38.406 -9.18 11.336 1 27.14 324 SER B CA 1
ATOM 5398 C C . SER B 1 324 ? 39 -7.91 10.719 1 27.14 324 SER B C 1
ATOM 5400 O O . SER B 1 324 ? 39.031 -7.773 9.5 1 27.14 324 SER B O 1
ATOM 5402 N N . ILE B 1 325 ? 38.719 -6.672 11.25 1 26.98 325 ILE B N 1
ATOM 5403 C CA . ILE B 1 325 ? 39.656 -5.57 11.016 1 26.98 325 ILE B CA 1
ATOM 5404 C C . ILE B 1 325 ? 41.062 -6.02 11.32 1 26.98 325 ILE B C 1
ATOM 5406 O O . ILE B 1 325 ? 41.375 -6.41 12.445 1 26.98 325 ILE B O 1
ATOM 5410 N N . SER B 1 326 ? 41.812 -6.543 10.312 1 24.23 326 SER B N 1
ATOM 5411 C CA . SER B 1 326 ? 43.25 -6.664 10.375 1 24.23 326 SER B CA 1
ATOM 5412 C C . SER B 1 326 ? 43.906 -5.363 10.844 1 24.23 326 SER B C 1
ATOM 5414 O O . SER B 1 326 ? 43.625 -4.293 10.305 1 24.23 326 SER B O 1
ATOM 5416 N N . SER B 1 327 ? 44.312 -5.199 12.133 1 25.77 327 SER B N 1
ATOM 5417 C CA . SER B 1 327 ? 45.281 -4.285 12.75 1 25.77 327 SER B CA 1
ATOM 5418 C C . SER B 1 327 ? 46.531 -4.129 11.891 1 25.77 327 SER B C 1
ATOM 5420 O O . SER B 1 327 ? 47.312 -5.07 11.75 1 25.77 327 SER B O 1
ATOM 5422 N N . ASN B 1 328 ? 46.5 -3.623 10.641 1 22.55 328 ASN B N 1
ATOM 5423 C CA . ASN B 1 328 ? 47.75 -3.277 9.992 1 22.55 328 ASN B CA 1
ATOM 5424 C C . ASN B 1 328 ? 48.656 -2.471 10.914 1 22.55 328 ASN B C 1
ATOM 5426 O O . ASN B 1 328 ? 48.188 -1.654 11.703 1 22.55 328 ASN B O 1
ATOM 5430 N N . SER B 1 329 ? 50.031 -2.85 10.938 1 24.81 329 SER B N 1
ATOM 5431 C CA . SER B 1 329 ? 51.375 -2.617 11.492 1 24.81 329 SER B CA 1
ATOM 5432 C C . SER B 1 329 ? 51.719 -1.135 11.461 1 24.81 329 SER B C 1
ATOM 5434 O O . SER B 1 329 ? 51.125 -0.358 10.719 1 24.81 329 SER B O 1
ATOM 5436 N N . SER B 1 330 ? 52.719 -0.758 12.383 1 25.3 330 SER B N 1
ATOM 5437 C CA . SER B 1 330 ? 53.594 0.241 12.969 1 25.3 330 SER B CA 1
ATOM 5438 C C . SER B 1 330 ? 54.469 0.916 11.906 1 25.3 330 SER B C 1
ATOM 5440 O O . SER B 1 330 ? 55.344 0.281 11.312 1 25.3 330 SER B O 1
ATOM 5442 N N . LEU B 1 331 ? 54 1.591 10.867 1 22.8 331 LEU B N 1
ATOM 5443 C CA . LEU B 1 331 ? 55.031 2.346 10.141 1 22.8 331 LEU B CA 1
ATOM 5444 C C . LEU B 1 331 ? 55.812 3.25 11.086 1 22.8 331 LEU B C 1
ATOM 5446 O O . LEU B 1 331 ? 55.219 4.09 11.773 1 22.8 331 LEU B O 1
ATOM 5450 N N . THR B 1 332 ? 57 2.768 11.57 1 22.81 332 THR B N 1
ATOM 5451 C CA . THR B 1 332 ? 58.219 3.35 12.164 1 22.81 332 THR B CA 1
ATOM 5452 C C . THR B 1 332 ? 58.656 4.562 11.359 1 22.81 332 THR B C 1
ATOM 5454 O O . THR B 1 332 ? 58.938 4.449 10.164 1 22.81 332 THR B O 1
ATOM 5457 N N . ALA B 1 333 ? 58.125 5.746 11.555 1 21.75 333 ALA B N 1
ATOM 5458 C CA . ALA B 1 333 ? 58.875 6.969 11.25 1 21.75 333 ALA B CA 1
ATOM 5459 C C . ALA B 1 333 ? 60.25 6.949 11.906 1 21.75 333 ALA B C 1
ATOM 5461 O O . ALA B 1 333 ? 60.375 7.031 13.133 1 21.75 333 ALA B O 1
ATOM 5462 N N . ALA B 1 334 ? 61.125 6.07 11.461 1 20.56 334 ALA B N 1
ATOM 5463 C CA . ALA B 1 334 ? 62.531 6.27 11.703 1 20.56 334 ALA B CA 1
ATOM 5464 C C . ALA B 1 334 ? 62.969 7.699 11.375 1 20.56 334 ALA B C 1
ATOM 5466 O O . ALA B 1 334 ? 62.312 8.383 10.586 1 20.56 334 ALA B O 1
ATOM 5467 N N . SER B 1 335 ? 64.375 7.914 11.555 1 23.64 335 SER B N 1
ATOM 5468 C CA . SER B 1 335 ? 65.562 8.805 11.422 1 23.64 335 SER B CA 1
ATOM 5469 C C . SER B 1 335 ? 65.812 9.148 9.961 1 23.64 335 SER B C 1
ATOM 5471 O O . SER B 1 335 ? 65.688 8.297 9.086 1 23.64 335 SER B O 1
#

Radius of gyration: 32.37 Å; Cα contacts (8 Å, |Δi|>4): 1180; chains: 2; bounding box: 142×98×74 Å